Protein AF-A0A2V2E8X0-F1 (afdb_monomer_lite)

Radius of gyration: 38.83 Å; chains: 1; bounding box: 90×55×109 Å

Foldseek 3Di:
DWFWQWKWWALPPDTDTDGPRDDDDPDDDPQVVLQVVCLVSVTWMWTATQFWIWTYHNPDGIDIDGDGCPVVVVVVVVVVPVVVQLLLPDDPPVVVVVPPPPPVPSDDDDPVCPVVVVVCCSPPLPPDPVSVVVVVVVVPPPDDPDDSLVRDDDDDPVNVVVNQVVVLVVQVVVVVVQQEAEPDSVQEAAEPQEAEHHLEYHYGNEYEEANEYHEHVEYEAHQEYAYCEYAYENEYEACEYAYQEYHYYCEYADDDEYHEHLHYHYELEYHYYCEYAENEHHEANEYNHECEYHYQEYAYYNEYAAHQEYAQQDPPPHGAYDYEYACEYEAHNEYEHPPEYEYACEYEHHNADDPYYHYHVYYDYHDDDDDDDPCPVVVVVCVVVVD

Secondary structure (DSSP, 8-state):
--BEEEEEE-TTS--EEE--TT-B--SS-HHHHHHHHHHHHTS-EEEEESSEEEEE-TTS-EEEEES-THHHHHHHHHHHHHHHHHHHS---HHHHTTS-GGGGGG----GGGHHHHHHHIIIIISSSHHHHHHHHHHHTS------TTSS----SHHHHHHHHHHHHHHHHHHHHHTT-EESSGGG-EE-TT-EE-TT-EE-SS-EEESS-EE-TT-EE-TT-EEES-EE-TT-EESSEEEESEEE-SS-EE-SSEEE-TTEEE-TT-EEEET-EEES-EE-TT-EEEES-EEESEEE-TT-EEPTT-EEE-B-SS-B--EEE-TT-EEPTT-EEESSEEE-TT-EE-TT-EE-S-B-TTPEE---PPP---TTHHHHHHHHHHT-

Sequence (387 aa):
MANICAVILGAGKAARIENMANVTVAGRGIVKWALEAAHSAAEDIFIATDDEAVISQANGGARAIGGGIIELVQSIAEYDRAVLLCMNQIVSKKDAEKLGEATAPCAALTHEGREMLAWSIDTAVLKNAAGIDALIGCMNAEYIEADEYASAAIVDRKTLSLAEEAMQRRIKDMHFENGVSILQPVTVYIGADVKIGENAVIWPNNTLTGKTVIGRNTELKPGCNINDSAIGESCVLNYVFANEARVGDRVTIGPYVNLRPKTDIADGCKIGDFVEVKNSNIGEGTKLPHLSYIGDADVGARVNVGCGCVFVNYDGVHKHRTTVGNDVFLGCQTNLVAPVSVGDGAYTAAGSTINKDVPADAMAFARARQENKEGYASRYKALKKGE

Structure (mmCIF, N/CA/C/O backbone):
data_AF-A0A2V2E8X0-F1
#
_entry.id   AF-A0A2V2E8X0-F1
#
loop_
_atom_site.group_PDB
_atom_site.id
_atom_site.type_symbol
_atom_site.label_atom_id
_atom_site.label_alt_id
_atom_site.label_comp_id
_atom_site.label_asym_id
_atom_site.label_entity_id
_atom_site.label_seq_id
_atom_site.pdbx_PDB_ins_code
_atom_site.Cartn_x
_atom_site.Cartn_y
_atom_site.Cartn_z
_atom_site.occupancy
_atom_site.B_iso_or_equiv
_atom_site.auth_seq_id
_atom_site.auth_comp_id
_atom_site.auth_asym_id
_atom_site.auth_atom_id
_atom_site.pdbx_PDB_model_num
ATOM 1 N N . MET A 1 1 ? 46.088 18.125 -61.242 1.00 34.44 1 MET A N 1
ATOM 2 C CA . MET A 1 1 ? 47.306 18.174 -60.408 1.00 34.44 1 MET A CA 1
ATOM 3 C C . MET A 1 1 ? 46.880 17.640 -59.060 1.00 34.44 1 MET A C 1
ATOM 5 O O . MET A 1 1 ? 45.923 18.188 -58.539 1.00 34.44 1 MET A O 1
ATOM 9 N N . ALA A 1 2 ? 47.493 16.565 -58.574 1.00 34.50 2 ALA A N 1
ATOM 10 C CA . ALA A 1 2 ? 47.197 16.018 -57.251 1.00 34.50 2 ALA A CA 1
ATOM 11 C C . ALA A 1 2 ? 48.262 16.524 -56.270 1.00 34.50 2 ALA A C 1
ATOM 13 O O . ALA A 1 2 ? 49.450 16.506 -56.617 1.00 34.50 2 ALA A O 1
ATOM 14 N N . ASN A 1 3 ? 47.850 17.007 -55.097 1.00 33.22 3 ASN A N 1
ATOM 15 C CA . ASN A 1 3 ? 48.778 17.364 -54.028 1.00 33.22 3 ASN A CA 1
ATOM 16 C C . ASN A 1 3 ? 49.169 16.090 -53.271 1.00 33.22 3 ASN A C 1
ATOM 18 O O . ASN A 1 3 ? 48.325 15.247 -52.971 1.00 33.22 3 ASN A O 1
ATOM 22 N N . ILE A 1 4 ? 50.463 15.920 -53.000 1.00 38.78 4 ILE A N 1
ATOM 23 C CA . ILE A 1 4 ? 50.955 14.818 -52.168 1.00 38.78 4 ILE A CA 1
ATOM 24 C C . ILE A 1 4 ? 50.783 15.232 -50.709 1.00 38.78 4 ILE A C 1
ATOM 26 O O . ILE A 1 4 ? 51.418 16.184 -50.259 1.00 38.78 4 ILE A O 1
ATOM 30 N N . CYS A 1 5 ? 49.938 14.516 -49.969 1.00 33.75 5 CYS A N 1
ATOM 31 C CA . CYS A 1 5 ? 49.683 14.817 -48.560 1.00 33.75 5 CYS A CA 1
ATOM 32 C C . CYS A 1 5 ? 50.670 14.123 -47.617 1.00 33.75 5 CYS A C 1
ATOM 34 O O . CYS A 1 5 ? 50.956 14.658 -46.548 1.00 33.75 5 CYS A O 1
ATOM 36 N N . ALA A 1 6 ? 51.208 12.957 -47.993 1.00 36.97 6 ALA A N 1
ATOM 37 C CA . ALA A 1 6 ? 52.201 12.244 -47.191 1.00 36.97 6 ALA A CA 1
ATOM 38 C C . ALA A 1 6 ? 53.005 11.230 -48.020 1.00 36.97 6 ALA A C 1
ATOM 40 O O . ALA A 1 6 ? 52.464 10.556 -48.902 1.00 36.97 6 ALA A O 1
ATOM 41 N N . VAL A 1 7 ? 54.289 11.086 -47.681 1.00 40.31 7 VAL A N 1
ATOM 42 C CA . VAL A 1 7 ? 55.163 9.998 -48.142 1.00 40.31 7 VAL A CA 1
ATOM 43 C C . VAL A 1 7 ? 55.696 9.277 -46.908 1.00 40.31 7 VAL A C 1
ATOM 45 O O . VAL A 1 7 ? 56.275 9.916 -46.028 1.00 40.31 7 VAL A O 1
ATOM 48 N N . ILE A 1 8 ? 55.491 7.961 -46.836 1.00 43.84 8 ILE A N 1
ATOM 49 C CA . ILE A 1 8 ? 56.051 7.115 -45.775 1.00 43.84 8 ILE A CA 1
ATOM 50 C C . ILE A 1 8 ? 57.188 6.300 -46.384 1.00 43.84 8 ILE A C 1
ATOM 52 O O . ILE A 1 8 ? 56.968 5.515 -47.310 1.00 43.84 8 ILE A O 1
ATOM 56 N N . LEU A 1 9 ? 58.395 6.507 -45.855 1.00 39.34 9 LEU A N 1
ATOM 57 C CA . LEU A 1 9 ? 59.606 5.779 -46.232 1.00 39.34 9 LEU A CA 1
ATOM 58 C C . LEU A 1 9 ? 59.991 4.798 -45.120 1.00 39.34 9 LEU A C 1
ATOM 60 O O . LEU A 1 9 ? 60.005 5.168 -43.941 1.00 39.34 9 LEU A O 1
ATOM 64 N N . GLY A 1 10 ? 60.316 3.566 -45.513 1.00 36.94 10 GLY A N 1
ATOM 65 C CA . GLY A 1 10 ? 60.969 2.582 -44.656 1.00 36.94 10 GLY A CA 1
ATOM 66 C C . GLY A 1 10 ? 60.015 1.714 -43.834 1.00 36.94 10 GLY A C 1
ATOM 67 O O . GLY A 1 10 ? 59.894 1.883 -42.622 1.00 36.94 10 GLY A O 1
ATOM 68 N N . ALA A 1 11 ? 59.442 0.669 -44.442 1.00 35.06 11 ALA A N 1
ATOM 69 C CA . ALA A 1 11 ? 58.688 -0.384 -43.738 1.00 35.06 11 ALA A CA 1
ATOM 70 C C . ALA A 1 11 ? 59.556 -1.303 -42.830 1.00 35.06 11 ALA A C 1
ATOM 72 O O . ALA A 1 11 ? 59.178 -2.435 -42.527 1.00 35.06 11 ALA A O 1
ATOM 73 N N . GLY A 1 12 ? 60.735 -0.849 -42.381 1.00 34.22 12 GLY A N 1
ATOM 74 C CA . GLY A 1 12 ? 61.704 -1.689 -41.662 1.00 34.22 12 GLY A CA 1
ATOM 75 C C . GLY A 1 12 ? 62.557 -1.014 -40.583 1.00 34.22 12 GLY A C 1
ATOM 76 O O . GLY A 1 12 ? 63.049 -1.715 -39.698 1.00 34.22 12 GLY A O 1
ATOM 77 N N . LYS A 1 13 ? 62.728 0.315 -40.584 1.00 31.28 13 LYS A N 1
ATOM 78 C CA . LYS A 1 13 ? 63.389 1.060 -39.496 1.00 31.28 13 LYS A CA 1
ATOM 79 C C . LYS A 1 13 ? 62.775 2.452 -39.388 1.00 31.28 13 LYS A C 1
ATOM 81 O O . LYS A 1 13 ? 62.876 3.207 -40.339 1.00 31.28 13 LYS A O 1
ATOM 86 N N . ALA A 1 14 ? 62.185 2.753 -38.226 1.00 31.69 14 ALA A N 1
ATOM 87 C CA . ALA A 1 14 ? 61.653 4.058 -37.812 1.00 31.69 14 ALA A CA 1
ATOM 88 C C . ALA A 1 14 ? 61.060 4.893 -38.964 1.00 31.69 14 ALA A C 1
ATOM 90 O O . ALA A 1 14 ? 61.740 5.757 -39.518 1.00 31.69 14 ALA A O 1
ATOM 91 N N . ALA A 1 15 ? 59.793 4.633 -39.297 1.00 33.62 15 ALA A N 1
ATOM 92 C CA . ALA A 1 15 ? 59.059 5.377 -40.314 1.00 33.62 15 ALA A CA 1
ATOM 93 C C . ALA A 1 15 ? 59.193 6.895 -40.088 1.00 33.62 15 ALA A C 1
ATOM 95 O O . ALA A 1 15 ? 58.905 7.406 -39.003 1.00 33.62 15 ALA A O 1
ATOM 96 N N . ARG A 1 16 ? 59.647 7.625 -41.113 1.00 35.28 16 ARG A N 1
ATOM 97 C CA . ARG A 1 16 ? 59.652 9.094 -41.126 1.00 35.28 16 ARG A CA 1
ATOM 98 C C . ARG A 1 16 ? 58.486 9.588 -41.968 1.00 35.28 16 ARG A C 1
ATOM 100 O O . ARG A 1 16 ? 58.369 9.222 -43.133 1.00 35.28 16 ARG A O 1
ATOM 107 N N . ILE A 1 17 ? 57.654 10.439 -41.373 1.00 36.50 17 ILE A N 1
ATOM 108 C CA . ILE A 1 17 ? 56.604 11.177 -42.077 1.00 36.50 17 ILE A CA 1
ATOM 109 C C . ILE A 1 17 ? 57.209 12.513 -42.502 1.00 36.50 17 ILE A C 1
ATOM 111 O O . ILE A 1 17 ? 57.439 13.387 -41.665 1.00 36.50 17 ILE A O 1
ATOM 115 N N . GLU A 1 18 ? 57.484 12.677 -43.794 1.00 39.56 18 GLU A N 1
ATOM 116 C CA . GLU A 1 18 ? 57.868 13.977 -44.345 1.00 39.56 18 GLU A CA 1
ATOM 117 C C . GLU A 1 18 ? 56.638 14.658 -44.947 1.00 39.56 18 GLU A C 1
ATOM 119 O O . GLU A 1 18 ? 56.028 14.179 -45.903 1.00 39.56 18 GLU A O 1
ATOM 124 N N . ASN A 1 19 ? 56.250 15.786 -44.351 1.00 37.19 19 ASN A N 1
ATOM 125 C CA . ASN A 1 19 ? 55.109 16.571 -44.799 1.00 37.19 19 ASN A CA 1
ATOM 126 C C . ASN A 1 19 ? 55.531 17.424 -46.006 1.00 37.19 19 ASN A C 1
ATOM 128 O O . ASN A 1 19 ? 56.137 18.487 -45.853 1.00 37.19 19 ASN A O 1
ATOM 132 N N . MET A 1 20 ? 55.270 16.935 -47.218 1.00 40.38 20 MET A N 1
ATOM 133 C CA . MET A 1 20 ? 55.661 17.601 -48.463 1.00 40.38 20 MET A CA 1
ATOM 134 C C . MET A 1 20 ? 54.508 18.418 -49.044 1.00 40.38 20 MET A C 1
ATOM 136 O O . MET A 1 20 ? 54.015 18.142 -50.132 1.00 40.38 20 MET A O 1
ATOM 140 N N . ALA A 1 21 ? 54.118 19.482 -48.342 1.00 32.25 21 ALA A N 1
ATOM 141 C CA . ALA A 1 21 ? 52.976 20.327 -48.700 1.00 32.25 21 ALA A CA 1
ATOM 142 C C . ALA A 1 21 ? 53.064 21.045 -50.074 1.00 32.25 21 ALA A C 1
ATOM 144 O O . ALA A 1 21 ? 52.157 21.796 -50.403 1.00 32.25 21 ALA A O 1
ATOM 145 N N . ASN A 1 22 ? 54.122 20.859 -50.879 1.00 34.22 22 ASN A N 1
ATOM 146 C CA . ASN A 1 22 ? 54.345 21.604 -52.130 1.00 34.22 22 ASN A CA 1
ATOM 147 C C . ASN A 1 22 ? 54.983 20.786 -53.277 1.00 34.22 22 ASN A C 1
ATOM 149 O O . ASN A 1 22 ? 55.672 21.355 -54.126 1.00 34.22 22 ASN A O 1
ATOM 153 N N . VAL A 1 23 ? 54.786 19.463 -53.345 1.00 37.72 23 VAL A N 1
ATOM 154 C CA . VAL A 1 23 ? 55.272 18.667 -54.492 1.00 37.72 23 VAL A CA 1
ATOM 155 C C . VAL A 1 23 ? 54.146 18.447 -55.499 1.00 37.72 23 VAL A C 1
ATOM 157 O O . VAL A 1 23 ? 53.234 17.657 -55.278 1.00 37.72 23 VAL A O 1
ATOM 160 N N . THR A 1 24 ? 54.220 19.142 -56.635 1.00 37.28 24 THR A N 1
ATOM 161 C CA . THR A 1 24 ? 53.296 18.960 -57.762 1.00 37.28 24 THR A CA 1
ATOM 162 C C . THR A 1 24 ? 53.874 17.951 -58.756 1.00 37.28 24 THR A C 1
ATOM 164 O O . THR A 1 24 ? 54.878 18.228 -59.414 1.00 37.28 24 THR A O 1
ATOM 167 N N . VAL A 1 25 ? 53.245 16.782 -58.913 1.00 41.19 25 VAL A N 1
ATOM 168 C CA . VAL A 1 25 ? 53.677 15.792 -59.917 1.00 41.19 25 VAL A CA 1
ATOM 169 C C . VAL A 1 25 ? 53.118 16.184 -61.287 1.00 41.19 25 VAL A C 1
ATOM 171 O O . VAL A 1 25 ? 51.926 16.043 -61.568 1.00 41.19 25 VAL A O 1
ATOM 174 N N . ALA A 1 26 ? 53.978 16.709 -62.160 1.00 32.75 26 ALA A N 1
ATOM 175 C CA . ALA A 1 26 ? 53.603 17.078 -63.520 1.00 32.75 26 ALA A CA 1
ATOM 176 C C . ALA A 1 26 ? 53.563 15.842 -64.441 1.00 32.75 26 ALA A C 1
ATOM 178 O O . ALA A 1 26 ? 54.594 15.309 -64.849 1.00 32.75 26 ALA A O 1
ATOM 179 N N . GLY A 1 27 ? 52.356 15.400 -64.802 1.00 36.06 27 GLY A N 1
ATOM 180 C CA . GLY A 1 27 ? 52.084 14.642 -66.034 1.00 36.06 27 GLY A CA 1
ATOM 181 C C . GLY A 1 27 ? 52.597 13.198 -66.137 1.00 36.06 27 GLY A C 1
ATOM 182 O O . GLY A 1 27 ? 52.405 12.578 -67.181 1.00 36.06 27 GLY A O 1
ATOM 183 N N . ARG A 1 28 ? 53.210 12.621 -65.099 1.00 44.12 28 ARG A N 1
ATOM 184 C CA . ARG A 1 28 ? 53.486 11.175 -65.017 1.00 44.12 28 ARG A CA 1
ATOM 185 C C . ARG A 1 28 ? 52.642 10.596 -63.886 1.00 44.12 28 ARG A C 1
ATOM 187 O O . ARG A 1 28 ? 52.729 11.087 -62.770 1.00 44.12 28 ARG A O 1
ATOM 194 N N . GLY A 1 29 ? 51.798 9.608 -64.191 1.00 53.00 29 GLY A N 1
ATOM 195 C CA . GLY A 1 29 ? 50.867 9.016 -63.222 1.00 53.00 29 GLY A CA 1
ATOM 196 C C . GLY A 1 29 ? 51.560 8.596 -61.921 1.00 53.00 29 GLY A C 1
ATOM 197 O O . GLY A 1 29 ? 52.673 8.067 -61.957 1.00 53.00 29 GLY A O 1
ATOM 198 N N . ILE A 1 30 ? 50.889 8.834 -60.792 1.00 51.84 30 ILE A N 1
ATOM 199 C CA . ILE A 1 30 ? 51.389 8.657 -59.417 1.00 51.84 30 ILE A CA 1
ATOM 200 C C . ILE A 1 30 ? 52.044 7.287 -59.172 1.00 51.84 30 ILE A C 1
ATOM 202 O O . ILE A 1 30 ? 53.079 7.199 -58.516 1.00 51.84 30 ILE A O 1
ATOM 206 N N . VAL A 1 31 ? 51.520 6.233 -59.804 1.00 48.16 31 VAL A N 1
ATOM 207 C CA . VAL A 1 31 ? 52.049 4.860 -59.741 1.00 48.16 31 VAL A CA 1
ATOM 208 C C . VAL A 1 31 ? 53.474 4.753 -60.284 1.00 48.16 31 VAL A C 1
ATOM 210 O O . VAL A 1 31 ? 54.318 4.081 -59.698 1.00 48.16 31 VAL A O 1
ATOM 213 N N . LYS A 1 32 ? 53.769 5.436 -61.395 1.00 52.56 32 LYS A N 1
ATOM 214 C CA . LYS A 1 32 ? 55.094 5.397 -62.025 1.00 52.56 32 LYS A CA 1
ATOM 215 C C . LYS A 1 32 ? 56.127 6.161 -61.197 1.00 52.56 32 LYS A C 1
ATOM 217 O O . LYS A 1 32 ? 57.262 5.714 -61.082 1.00 52.56 32 LYS A O 1
ATOM 222 N N . TRP A 1 33 ? 55.719 7.279 -60.600 1.00 58.94 33 TRP A N 1
ATOM 223 C CA . TRP A 1 33 ? 56.581 8.056 -59.714 1.00 58.94 33 TRP A CA 1
ATOM 224 C C . TRP A 1 33 ? 56.900 7.293 -58.420 1.00 58.94 33 TRP A C 1
ATOM 226 O O . TRP A 1 33 ? 58.062 7.215 -58.032 1.00 58.94 33 TRP A O 1
ATOM 236 N N . ALA A 1 34 ? 55.897 6.648 -57.813 1.00 52.53 34 ALA A N 1
ATOM 237 C CA . ALA A 1 34 ? 56.082 5.818 -56.623 1.00 52.53 34 ALA A CA 1
ATOM 238 C C . ALA A 1 34 ? 57.043 4.642 -56.863 1.00 52.53 34 ALA A C 1
ATOM 240 O O . ALA A 1 34 ? 57.872 4.333 -56.006 1.00 52.53 34 ALA A O 1
ATOM 241 N N . LEU A 1 35 ? 56.978 4.033 -58.052 1.00 52.81 35 LEU A N 1
ATOM 242 C CA . LEU A 1 35 ? 57.873 2.949 -58.458 1.00 52.81 35 LEU A CA 1
ATOM 243 C C . LEU A 1 35 ? 59.328 3.409 -58.615 1.00 52.81 35 LEU A C 1
ATOM 245 O O . LEU A 1 35 ? 60.241 2.742 -58.133 1.00 52.81 35 LEU A O 1
ATOM 249 N N . GLU A 1 36 ? 59.543 4.556 -59.266 1.00 54.59 36 GLU A N 1
ATOM 250 C CA . GLU A 1 36 ? 60.873 5.149 -59.459 1.00 54.59 36 GLU A CA 1
ATOM 251 C C . GLU A 1 36 ? 61.490 5.590 -58.115 1.00 54.59 36 GLU A C 1
ATOM 253 O O . GLU A 1 36 ? 62.678 5.362 -57.877 1.00 54.59 36 GLU A O 1
ATOM 258 N N . ALA A 1 37 ? 60.681 6.145 -57.205 1.00 55.94 37 ALA A N 1
ATOM 259 C CA . ALA A 1 37 ? 61.112 6.530 -55.863 1.00 55.94 37 ALA A CA 1
ATOM 260 C C . ALA A 1 37 ? 61.487 5.313 -54.995 1.00 55.94 37 ALA A C 1
ATOM 262 O O . ALA A 1 37 ? 62.543 5.327 -54.364 1.00 55.94 37 ALA A O 1
ATOM 263 N N . ALA A 1 38 ? 60.677 4.245 -55.008 1.00 52.47 38 ALA A N 1
ATOM 264 C CA . ALA A 1 38 ? 60.926 3.030 -54.221 1.00 52.47 38 ALA A CA 1
ATOM 265 C C . ALA A 1 38 ? 62.200 2.306 -54.675 1.00 52.47 38 ALA A C 1
ATOM 267 O O . ALA A 1 38 ? 63.019 1.891 -53.856 1.00 52.47 38 ALA A O 1
ATOM 268 N N . HIS A 1 39 ? 62.424 2.243 -55.991 1.00 54.00 39 HIS A N 1
ATOM 269 C CA . HIS A 1 39 ? 63.665 1.708 -56.552 1.00 54.00 39 HIS A CA 1
ATOM 270 C C . HIS A 1 39 ? 64.889 2.553 -56.181 1.00 54.00 39 HIS A C 1
ATOM 272 O O . HIS A 1 39 ? 65.929 2.001 -55.830 1.00 54.00 39 HIS A O 1
ATOM 278 N N . SER A 1 40 ? 64.788 3.885 -56.258 1.00 55.78 40 SER A N 1
ATOM 279 C CA . SER A 1 40 ? 65.918 4.774 -55.960 1.00 55.78 40 SER A CA 1
ATOM 280 C C . SER A 1 40 ? 66.276 4.803 -54.473 1.00 55.78 40 SER A C 1
ATOM 282 O O . SER A 1 40 ? 67.443 5.013 -54.144 1.00 55.78 40 SER A O 1
ATOM 284 N N . ALA A 1 41 ? 65.293 4.628 -53.588 1.00 54.69 41 ALA A N 1
ATOM 285 C CA . ALA A 1 41 ? 65.498 4.559 -52.144 1.00 54.69 41 ALA A CA 1
ATOM 286 C C . ALA A 1 41 ? 65.892 3.150 -51.663 1.00 54.69 41 ALA A C 1
ATOM 288 O O . ALA A 1 41 ? 66.369 3.014 -50.541 1.00 54.69 41 ALA A O 1
ATOM 289 N N . ALA A 1 42 ? 65.716 2.120 -52.504 1.00 53.53 42 ALA A N 1
ATOM 290 C CA . ALA A 1 42 ? 65.822 0.706 -52.135 1.00 53.53 42 ALA A CA 1
ATOM 291 C C . ALA A 1 42 ? 64.937 0.326 -50.926 1.00 53.53 42 ALA A C 1
ATOM 293 O O . ALA A 1 42 ? 65.277 -0.566 -50.147 1.00 53.53 42 ALA A O 1
ATOM 294 N N . GLU A 1 43 ? 63.794 0.999 -50.784 1.00 49.06 43 GLU A N 1
ATOM 295 C CA . GLU A 1 43 ? 62.836 0.823 -49.691 1.00 49.06 43 GLU A CA 1
ATOM 296 C C . GLU A 1 43 ? 61.401 0.800 -50.227 1.00 49.06 43 GLU A C 1
ATOM 298 O O . GLU A 1 43 ? 61.101 1.391 -51.265 1.00 49.06 43 GLU A O 1
ATOM 303 N N . ASP A 1 44 ? 60.510 0.105 -49.519 1.00 46.50 44 ASP A N 1
ATOM 304 C CA . ASP A 1 44 ? 59.082 0.123 -49.829 1.00 46.50 44 ASP A CA 1
ATOM 305 C C . ASP A 1 44 ? 58.494 1.490 -49.459 1.00 46.50 44 ASP A C 1
ATOM 307 O O . ASP A 1 44 ? 58.783 2.033 -48.387 1.00 46.50 44 ASP A O 1
ATOM 311 N N . ILE A 1 45 ? 57.669 2.042 -50.351 1.00 48.00 45 ILE A N 1
ATOM 312 C CA . ILE A 1 45 ? 57.108 3.388 -50.222 1.00 48.00 45 ILE A CA 1
ATOM 313 C C . ILE A 1 45 ? 55.585 3.338 -50.316 1.00 48.00 45 ILE A C 1
ATOM 315 O O . ILE A 1 45 ? 55.014 2.731 -51.229 1.00 48.00 45 ILE A O 1
ATOM 319 N N . PHE A 1 46 ? 54.938 4.045 -49.389 1.00 46.34 46 PHE A N 1
ATOM 320 C CA . PHE A 1 46 ? 53.514 4.361 -49.437 1.00 46.34 46 PHE A CA 1
ATOM 321 C C . PHE A 1 46 ? 53.319 5.842 -49.774 1.00 46.34 46 PHE A C 1
ATOM 323 O O . PHE A 1 46 ? 53.917 6.712 -49.131 1.00 46.34 46 PHE A O 1
ATOM 330 N N . ILE A 1 47 ? 52.485 6.128 -50.777 1.00 49.78 47 ILE A N 1
ATOM 331 C CA . ILE A 1 47 ? 52.223 7.490 -51.261 1.00 49.78 47 ILE A CA 1
ATOM 332 C C . ILE A 1 47 ? 50.721 7.712 -51.327 1.00 49.78 47 ILE A C 1
ATOM 334 O O . ILE A 1 47 ? 50.018 6.964 -52.006 1.00 49.78 47 ILE A O 1
ATOM 338 N N . ALA A 1 48 ? 50.246 8.757 -50.654 1.00 45.19 48 ALA A N 1
ATOM 339 C CA . ALA A 1 48 ? 48.846 9.159 -50.678 1.00 45.19 48 ALA A CA 1
ATOM 340 C C . ALA A 1 48 ? 48.681 10.580 -51.225 1.00 45.19 48 ALA A C 1
ATOM 342 O O . ALA A 1 48 ? 49.414 11.507 -50.860 1.00 45.19 48 ALA A O 1
ATOM 343 N N . THR A 1 49 ? 47.683 10.731 -52.087 1.00 45.59 49 THR A N 1
ATOM 344 C CA . THR A 1 49 ? 47.170 12.012 -52.579 1.00 45.59 49 THR A CA 1
ATOM 345 C C . THR A 1 49 ? 45.701 12.162 -52.210 1.00 45.59 49 THR A C 1
ATOM 347 O O . THR A 1 49 ? 45.087 11.228 -51.692 1.00 45.59 49 THR A O 1
ATOM 350 N N . ASP A 1 50 ? 45.149 13.333 -52.512 1.00 38.59 50 ASP A N 1
ATOM 351 C CA . ASP A 1 50 ? 43.742 13.668 -52.290 1.00 38.59 50 ASP A CA 1
ATOM 352 C C . ASP A 1 50 ? 42.776 12.623 -52.895 1.00 38.59 50 ASP A C 1
ATOM 354 O O . ASP A 1 50 ? 41.779 12.268 -52.266 1.00 38.59 50 ASP A O 1
ATOM 358 N N . ASP A 1 51 ? 43.122 12.061 -54.062 1.00 38.59 51 ASP A N 1
ATOM 359 C CA . ASP A 1 51 ? 42.232 11.198 -54.853 1.00 38.59 51 ASP A CA 1
ATOM 360 C C . ASP A 1 51 ? 42.677 9.719 -54.932 1.00 38.59 51 ASP A C 1
ATOM 362 O O . ASP A 1 51 ? 41.853 8.834 -55.173 1.00 38.59 51 ASP A O 1
ATOM 366 N N . GLU A 1 52 ? 43.968 9.418 -54.738 1.00 45.09 52 GLU A N 1
ATOM 367 C CA . GLU A 1 52 ? 44.536 8.070 -54.922 1.00 45.09 52 GLU A CA 1
ATOM 368 C C . GLU A 1 52 ? 45.646 7.739 -53.912 1.00 45.09 52 GLU A C 1
ATOM 370 O O . GLU A 1 52 ? 46.440 8.606 -53.528 1.00 45.09 52 GLU A O 1
ATOM 375 N N . ALA A 1 53 ? 45.764 6.453 -53.562 1.00 46.19 53 ALA A N 1
ATOM 376 C CA . ALA A 1 53 ? 46.867 5.904 -52.779 1.00 46.19 53 ALA A CA 1
ATOM 377 C C . ALA A 1 53 ? 47.616 4.808 -53.551 1.00 46.19 53 ALA A C 1
ATOM 379 O O . ALA A 1 53 ? 47.015 3.999 -54.261 1.00 46.19 53 ALA A O 1
ATOM 380 N N . VAL A 1 54 ? 48.942 4.759 -53.415 1.00 49.88 54 VAL A N 1
ATOM 381 C CA . VAL A 1 54 ? 49.803 3.785 -54.097 1.00 49.88 54 VAL A CA 1
ATOM 382 C C . VAL A 1 54 ? 50.772 3.143 -53.114 1.00 49.88 54 VAL A C 1
ATOM 384 O O . VAL A 1 54 ? 51.499 3.833 -52.399 1.00 49.88 54 VAL A O 1
ATOM 387 N N . ILE A 1 55 ? 50.834 1.810 -53.161 1.00 49.41 55 ILE A N 1
ATOM 388 C CA . ILE A 1 55 ? 51.900 1.019 -52.538 1.00 49.41 55 ILE A CA 1
ATOM 389 C C . ILE A 1 55 ? 52.888 0.611 -53.621 1.00 49.41 55 ILE A C 1
ATOM 391 O O . ILE A 1 55 ? 52.495 0.033 -54.640 1.00 49.41 55 ILE A O 1
ATOM 395 N N . SER A 1 56 ? 54.168 0.892 -53.388 1.00 48.06 56 SER A N 1
ATOM 396 C CA . SER A 1 56 ? 55.257 0.492 -54.270 1.00 48.06 56 SER A CA 1
ATOM 397 C C . SER A 1 56 ? 56.359 -0.217 -53.494 1.00 48.06 56 SER A C 1
ATOM 399 O O . SER A 1 56 ? 56.892 0.329 -52.532 1.00 48.06 56 SER A O 1
ATOM 401 N N . GLN A 1 57 ? 56.718 -1.420 -53.941 1.00 46.88 57 GLN A N 1
ATOM 402 C CA . GLN A 1 57 ? 57.776 -2.221 -53.328 1.00 46.88 57 GLN A CA 1
ATOM 403 C C . GLN A 1 57 ? 59.108 -2.027 -54.052 1.00 46.88 57 GLN A C 1
ATOM 405 O O . GLN A 1 57 ? 59.141 -2.020 -55.283 1.00 46.88 57 GLN A O 1
ATOM 410 N N . ALA A 1 58 ? 60.213 -1.938 -53.309 1.00 43.16 58 ALA A N 1
ATOM 411 C CA . ALA A 1 58 ? 61.547 -1.689 -53.871 1.00 43.16 58 ALA A CA 1
ATOM 412 C C . ALA A 1 58 ? 61.983 -2.748 -54.898 1.00 43.16 58 ALA A C 1
ATOM 414 O O . ALA A 1 58 ? 62.664 -2.429 -55.867 1.00 43.16 58 ALA A O 1
ATOM 415 N N . ASN A 1 59 ? 61.549 -3.998 -54.703 1.00 42.22 59 ASN A N 1
ATOM 416 C CA . ASN A 1 59 ? 61.868 -5.146 -55.561 1.00 42.22 59 ASN A CA 1
ATOM 417 C C . ASN A 1 59 ? 60.628 -5.721 -56.282 1.00 42.22 59 ASN A C 1
ATOM 419 O O . ASN A 1 59 ? 60.662 -6.859 -56.751 1.00 42.22 59 ASN A O 1
ATOM 423 N N . GLY A 1 60 ? 59.521 -4.970 -56.337 1.00 49.75 60 GLY A N 1
ATOM 424 C CA . GLY A 1 60 ? 58.222 -5.437 -56.834 1.00 49.75 60 GLY A CA 1
ATOM 425 C C . GLY A 1 60 ? 57.501 -4.424 -57.728 1.00 49.75 60 GLY A C 1
ATOM 426 O O . GLY A 1 60 ? 58.046 -3.392 -58.111 1.00 49.75 60 GLY A O 1
ATOM 427 N N . GLY A 1 61 ? 56.261 -4.744 -58.108 1.00 37.00 61 GLY A N 1
ATOM 428 C CA . GLY A 1 61 ? 55.385 -3.828 -58.848 1.00 37.00 61 GLY A CA 1
ATOM 429 C C . GLY A 1 61 ? 54.670 -2.835 -57.924 1.00 37.00 61 GLY A C 1
ATOM 430 O O . GLY A 1 61 ? 54.528 -3.088 -56.730 1.00 37.00 61 GLY A O 1
ATOM 431 N N . ALA A 1 62 ? 54.173 -1.727 -58.478 1.00 41.62 62 ALA A N 1
ATOM 432 C CA . ALA A 1 62 ? 53.305 -0.789 -57.764 1.00 41.62 62 ALA A CA 1
ATOM 433 C C . ALA A 1 62 ? 51.834 -1.075 -58.073 1.00 41.62 62 ALA A C 1
ATOM 435 O O . ALA A 1 62 ? 51.483 -1.403 -59.211 1.00 41.62 62 ALA A O 1
ATOM 436 N N . ARG A 1 63 ? 50.967 -0.907 -57.071 1.00 41.53 63 ARG A N 1
ATOM 437 C CA . ARG A 1 63 ? 49.515 -1.064 -57.212 1.00 41.53 63 ARG A CA 1
ATOM 438 C C . ARG A 1 63 ? 48.796 0.176 -56.690 1.00 41.53 63 ARG A C 1
ATOM 440 O O . ARG A 1 63 ? 49.041 0.607 -55.566 1.00 41.53 63 ARG A O 1
ATOM 447 N N . ALA A 1 64 ? 47.902 0.723 -57.514 1.00 40.34 64 ALA A N 1
ATOM 448 C CA . ALA A 1 64 ? 46.967 1.761 -57.098 1.00 40.34 64 ALA A CA 1
ATOM 449 C C . ALA A 1 64 ? 45.833 1.146 -56.271 1.00 40.34 64 ALA A C 1
ATOM 451 O O . ALA A 1 64 ? 45.271 0.109 -56.638 1.00 40.34 64 ALA A O 1
ATOM 452 N N . ILE A 1 65 ? 45.509 1.804 -55.168 1.00 44.31 65 ILE A N 1
ATOM 453 C CA . ILE A 1 65 ? 44.400 1.496 -54.278 1.00 44.31 65 ILE A CA 1
ATOM 454 C C . ILE A 1 65 ? 43.451 2.683 -54.445 1.00 44.31 65 ILE A C 1
ATOM 456 O O . ILE A 1 65 ? 43.720 3.776 -53.955 1.00 44.31 65 ILE A O 1
ATOM 460 N N . GLY A 1 66 ? 42.425 2.522 -55.280 1.00 36.12 66 GLY A N 1
ATOM 461 C CA . GLY A 1 66 ? 41.471 3.599 -55.547 1.00 36.12 66 GLY A CA 1
ATOM 462 C C . GLY A 1 66 ? 40.602 3.880 -54.320 1.00 36.12 66 GLY A C 1
ATOM 463 O O . GLY A 1 66 ? 40.126 2.936 -53.693 1.00 36.12 66 GLY A O 1
ATOM 464 N N . GLY A 1 67 ? 40.388 5.164 -54.015 1.00 39.94 67 GLY A N 1
ATOM 465 C CA . GLY A 1 67 ? 39.573 5.646 -52.895 1.00 39.94 67 GLY A CA 1
ATOM 466 C C . GLY A 1 67 ? 40.302 6.742 -52.113 1.00 39.94 67 GLY A C 1
ATOM 467 O O . GLY A 1 67 ? 41.347 6.481 -51.523 1.00 39.94 67 GLY A O 1
ATOM 468 N N . GLY A 1 68 ? 39.775 7.970 -52.151 1.00 36.16 68 GLY A N 1
ATOM 469 C CA . GLY A 1 68 ? 40.388 9.162 -51.559 1.00 36.16 68 GLY A CA 1
ATOM 470 C C . GLY A 1 68 ? 40.643 9.024 -50.055 1.00 36.16 68 GLY A C 1
ATOM 471 O O . GLY A 1 68 ? 39.757 8.677 -49.280 1.00 36.16 68 GLY A O 1
ATOM 472 N N . ILE A 1 69 ? 41.878 9.316 -49.644 1.00 36.25 69 ILE A N 1
ATOM 473 C CA . ILE A 1 69 ? 42.384 9.154 -48.272 1.00 36.25 69 ILE A CA 1
ATOM 474 C C . ILE A 1 69 ? 42.129 10.390 -47.388 1.00 36.25 69 ILE A C 1
ATOM 476 O O . ILE A 1 69 ? 42.428 10.364 -46.197 1.00 36.25 69 ILE A O 1
ATOM 480 N N . ILE A 1 70 ? 41.527 11.471 -47.895 1.00 31.80 70 ILE A N 1
ATOM 481 C CA . ILE A 1 70 ? 41.217 12.642 -47.050 1.00 31.80 70 ILE A CA 1
ATOM 482 C C . ILE A 1 70 ? 40.206 12.295 -45.941 1.00 31.80 70 ILE A C 1
ATOM 484 O O . ILE A 1 70 ? 40.383 12.753 -44.812 1.00 31.80 70 ILE A O 1
ATOM 488 N N . GLU A 1 71 ? 39.245 11.398 -46.195 1.00 33.88 71 GLU A N 1
ATOM 489 C CA . GLU A 1 71 ? 38.398 10.829 -45.130 1.00 33.88 71 GLU A CA 1
ATOM 490 C C . GLU A 1 71 ? 39.198 9.919 -44.175 1.00 33.88 71 GLU A C 1
ATOM 492 O O . GLU A 1 71 ? 38.898 9.846 -42.987 1.00 33.88 71 GLU A O 1
ATOM 497 N N . LEU A 1 72 ? 40.284 9.299 -44.652 1.00 32.28 72 LEU A N 1
ATOM 498 C CA . LEU A 1 72 ? 41.150 8.401 -43.882 1.00 32.28 72 LEU A CA 1
ATOM 499 C C . LEU A 1 72 ? 42.149 9.151 -42.973 1.00 32.28 72 LEU A C 1
ATOM 501 O O . LEU A 1 72 ? 42.414 8.702 -41.869 1.00 32.28 72 LEU A O 1
ATOM 505 N N . VAL A 1 73 ? 42.704 10.301 -43.375 1.00 30.59 73 VAL A N 1
ATOM 506 C CA . VAL A 1 73 ? 43.674 11.060 -42.546 1.00 30.59 73 VAL A CA 1
ATOM 507 C C . VAL A 1 73 ? 42.977 11.915 -41.486 1.00 30.59 73 VAL A C 1
ATOM 509 O O . VAL A 1 73 ? 43.492 12.032 -40.373 1.00 30.59 73 VAL A O 1
ATOM 512 N N . GLN A 1 74 ? 41.785 12.451 -41.777 1.00 28.78 74 GLN A N 1
ATOM 513 C CA . GLN A 1 74 ? 40.934 13.034 -40.730 1.00 28.78 74 GLN A CA 1
ATOM 514 C C . GLN A 1 74 ? 40.466 11.955 -39.743 1.00 28.78 74 GLN A C 1
ATOM 516 O O . GLN A 1 74 ? 40.524 12.177 -38.536 1.00 28.78 74 GLN A O 1
ATOM 521 N N . SER A 1 75 ? 40.167 10.753 -40.243 1.00 32.97 75 SER A N 1
ATOM 522 C CA . SER A 1 75 ? 39.936 9.563 -39.425 1.00 32.97 75 SER A CA 1
ATOM 523 C C . SER A 1 75 ? 41.169 9.155 -38.606 1.00 32.97 75 SER A C 1
ATOM 525 O O . SER A 1 75 ? 41.000 8.781 -37.455 1.00 32.97 75 SER A O 1
ATOM 527 N N . ILE A 1 76 ? 42.411 9.271 -39.101 1.00 30.75 76 ILE A N 1
ATOM 528 C CA . ILE A 1 76 ? 43.622 8.861 -38.356 1.00 30.75 76 ILE A CA 1
ATOM 529 C C . ILE A 1 76 ? 43.921 9.769 -37.145 1.00 30.75 76 ILE A C 1
ATOM 531 O O . ILE A 1 76 ? 44.411 9.292 -36.123 1.00 30.75 76 ILE A O 1
ATOM 535 N N . ALA A 1 77 ? 43.556 11.054 -37.191 1.00 29.67 77 ALA A N 1
ATOM 536 C CA . ALA A 1 77 ? 43.570 11.906 -35.994 1.00 29.67 77 ALA A CA 1
ATOM 537 C C . ALA A 1 77 ? 42.456 11.531 -34.986 1.00 29.67 77 ALA A C 1
ATOM 539 O O . ALA A 1 77 ? 42.560 11.834 -33.798 1.00 29.67 77 ALA A O 1
ATOM 540 N N . GLU A 1 78 ? 41.421 10.824 -35.448 1.00 32.00 78 GLU A N 1
ATOM 541 C CA . GLU A 1 78 ? 40.335 10.237 -34.653 1.00 32.00 78 GLU A CA 1
ATOM 542 C C . GLU A 1 78 ? 40.536 8.724 -34.366 1.00 32.00 78 GLU A C 1
ATOM 544 O O . GLU A 1 78 ? 39.753 8.127 -33.621 1.00 32.00 78 GLU A O 1
ATOM 549 N N . TYR A 1 79 ? 41.608 8.092 -34.873 1.00 31.58 79 TYR A N 1
ATOM 550 C CA . TYR A 1 79 ? 41.851 6.637 -34.789 1.00 31.58 79 TYR A CA 1
ATOM 551 C C . TYR A 1 79 ? 42.160 6.167 -33.366 1.00 31.58 79 TYR A C 1
ATOM 553 O O . TYR A 1 79 ? 41.821 5.037 -33.012 1.00 31.58 79 TYR A O 1
ATOM 561 N N . ASP A 1 80 ? 42.707 7.046 -32.520 1.00 30.48 80 ASP A N 1
ATOM 562 C CA . ASP A 1 80 ? 42.862 6.784 -31.082 1.00 30.48 80 ASP A CA 1
ATOM 563 C C . ASP A 1 80 ? 41.503 6.562 -30.385 1.00 30.48 80 ASP A C 1
ATOM 565 O O . ASP A 1 80 ? 41.433 5.934 -29.327 1.00 30.48 80 ASP A O 1
ATOM 569 N N . ARG A 1 81 ? 40.394 7.033 -30.978 1.00 28.73 81 ARG A N 1
ATOM 570 C CA . ARG A 1 81 ? 39.026 6.773 -30.499 1.00 28.73 81 ARG A CA 1
ATOM 571 C C . ARG A 1 81 ? 38.341 5.624 -31.232 1.00 28.73 81 ARG A C 1
ATOM 573 O O . ARG A 1 81 ? 37.673 4.825 -30.579 1.00 28.73 81 ARG A O 1
ATOM 580 N N . ALA A 1 82 ? 38.505 5.514 -32.549 1.00 27.61 82 ALA A N 1
ATOM 581 C CA . ALA A 1 82 ? 37.778 4.529 -33.354 1.00 27.61 82 ALA A CA 1
ATOM 582 C C . ALA A 1 82 ? 38.223 3.075 -33.091 1.00 27.61 82 ALA A C 1
ATOM 584 O O . ALA A 1 82 ? 37.379 2.187 -32.980 1.00 27.61 82 ALA A O 1
ATOM 585 N N . VAL A 1 83 ? 39.523 2.819 -32.884 1.00 28.88 83 VAL A N 1
ATOM 586 C CA . VAL A 1 83 ? 40.026 1.467 -32.551 1.00 28.88 83 VAL A CA 1
ATOM 587 C C . VAL A 1 83 ? 39.571 1.027 -31.153 1.00 28.88 83 VAL A C 1
ATOM 589 O O . VAL A 1 83 ? 39.274 -0.149 -30.933 1.00 28.88 83 VAL A O 1
ATOM 592 N N . LEU A 1 84 ? 39.410 1.978 -30.225 1.00 30.05 84 LEU A N 1
ATOM 593 C CA . LEU A 1 84 ? 38.822 1.722 -28.908 1.00 30.05 84 LEU A CA 1
ATOM 594 C C . LEU A 1 84 ? 37.326 1.367 -28.989 1.00 30.05 84 LEU A C 1
ATOM 596 O O . LEU A 1 84 ? 36.838 0.594 -28.165 1.00 30.05 84 LEU A O 1
ATOM 600 N N . LEU A 1 85 ? 36.601 1.910 -29.975 1.00 27.02 85 LEU A N 1
ATOM 601 C CA . LEU A 1 85 ? 35.192 1.588 -30.213 1.00 27.02 85 LEU A CA 1
ATOM 602 C C . LEU A 1 85 ? 35.014 0.226 -30.899 1.00 27.02 85 LEU A C 1
ATOM 604 O O . LEU A 1 85 ? 34.163 -0.548 -30.465 1.00 27.02 85 LEU A O 1
ATOM 608 N N . CYS A 1 86 ? 35.842 -0.114 -31.893 1.00 27.97 86 CYS A N 1
ATOM 609 C CA . CYS A 1 86 ? 35.747 -1.402 -32.593 1.00 27.97 86 CYS A CA 1
ATOM 610 C C . CYS A 1 86 ? 36.104 -2.606 -31.710 1.00 27.97 86 CYS A C 1
ATOM 612 O O . CYS A 1 86 ? 35.509 -3.667 -31.865 1.00 27.97 86 CYS A O 1
ATOM 614 N N . MET A 1 87 ? 37.039 -2.471 -30.761 1.00 29.05 87 MET A N 1
ATOM 615 C CA . MET A 1 87 ? 37.409 -3.583 -29.866 1.00 29.05 87 MET A CA 1
ATOM 616 C C . MET A 1 87 ? 36.485 -3.737 -28.644 1.00 29.05 87 MET A C 1
ATOM 618 O O . MET A 1 87 ? 36.491 -4.794 -28.016 1.00 29.05 87 MET A O 1
ATOM 622 N N . ASN A 1 88 ? 35.666 -2.729 -28.317 1.00 29.39 88 ASN A N 1
ATOM 623 C CA . ASN A 1 88 ? 34.620 -2.841 -27.287 1.00 29.39 88 ASN A CA 1
ATOM 624 C C . ASN A 1 88 ? 33.325 -3.485 -27.813 1.00 29.39 88 ASN A C 1
ATOM 626 O O . ASN A 1 88 ? 32.457 -3.865 -27.024 1.00 29.39 88 ASN A O 1
ATOM 630 N N . GLN A 1 89 ? 33.194 -3.649 -29.130 1.00 30.47 89 GLN A N 1
ATOM 631 C CA . GLN A 1 89 ? 32.148 -4.466 -29.728 1.00 30.47 89 GLN A CA 1
ATOM 632 C C . GLN A 1 89 ? 32.599 -5.929 -29.713 1.00 30.47 89 GLN A C 1
ATOM 634 O O . GLN A 1 89 ? 33.339 -6.396 -30.575 1.00 30.47 89 GLN A O 1
ATOM 639 N N . ILE A 1 90 ? 32.191 -6.659 -28.673 1.00 33.62 90 ILE A N 1
ATOM 640 C CA . ILE A 1 90 ? 32.468 -8.092 -28.550 1.00 33.62 90 ILE A CA 1
ATOM 641 C C . ILE A 1 90 ? 31.841 -8.822 -29.744 1.00 33.62 90 ILE A C 1
ATOM 643 O O . ILE A 1 90 ? 30.624 -8.975 -29.844 1.00 33.62 90 ILE A O 1
ATOM 647 N N . VAL A 1 91 ? 32.717 -9.301 -30.623 1.00 34.06 91 VAL A N 1
ATOM 648 C CA . VAL A 1 91 ? 32.445 -10.252 -31.698 1.00 34.06 91 VAL A CA 1
ATOM 649 C C . VAL A 1 91 ? 31.784 -11.497 -31.098 1.00 34.06 91 VAL A C 1
ATOM 651 O O . VAL A 1 91 ? 32.284 -12.086 -30.135 1.00 34.06 91 VAL A O 1
ATOM 654 N N . SER A 1 92 ? 30.634 -11.902 -31.640 1.00 31.53 92 SER A N 1
ATOM 655 C CA . SER A 1 92 ? 29.935 -13.102 -31.184 1.00 31.53 92 SER A CA 1
ATOM 656 C C . SER A 1 92 ? 30.842 -14.336 -31.329 1.00 31.53 92 SER A C 1
ATOM 658 O O . SER A 1 92 ? 31.628 -14.445 -32.271 1.00 31.53 92 SER A O 1
ATOM 660 N N . LYS A 1 93 ? 30.721 -15.319 -30.424 1.00 30.92 93 LYS A N 1
ATOM 661 C CA . LYS A 1 93 ? 31.540 -16.554 -30.424 1.00 30.92 93 LYS A CA 1
ATOM 662 C C . LYS A 1 93 ? 31.522 -17.307 -31.771 1.00 30.92 93 LYS A C 1
ATOM 664 O O . LYS A 1 93 ? 32.428 -18.081 -32.054 1.00 30.92 93 LYS A O 1
ATOM 669 N N . LYS A 1 94 ? 30.496 -17.071 -32.594 1.00 30.53 94 LYS A N 1
ATOM 670 C CA . LYS A 1 94 ? 30.278 -17.703 -33.900 1.00 30.53 94 LYS A CA 1
ATOM 671 C C . LYS A 1 94 ? 31.138 -17.100 -35.020 1.00 30.53 94 LYS A C 1
ATOM 673 O O . LYS A 1 94 ? 31.381 -17.771 -36.019 1.00 30.53 94 LYS A O 1
ATOM 678 N N . ASP A 1 95 ? 31.618 -15.871 -34.840 1.00 33.84 95 ASP A N 1
ATOM 679 C CA . ASP A 1 95 ? 32.469 -15.165 -35.805 1.00 33.84 95 ASP A CA 1
ATOM 680 C C . ASP A 1 95 ? 33.963 -15.359 -35.492 1.00 33.84 95 ASP A C 1
ATOM 682 O O . ASP A 1 95 ? 34.794 -15.367 -36.398 1.00 33.84 95 ASP A O 1
ATOM 686 N N . ALA A 1 96 ? 34.303 -15.645 -34.229 1.00 33.78 96 ALA A N 1
ATOM 687 C CA . ALA A 1 96 ? 35.664 -15.985 -33.807 1.00 33.78 96 ALA A CA 1
ATOM 688 C C . ALA A 1 96 ? 36.196 -17.285 -34.449 1.00 33.78 96 ALA A C 1
ATOM 690 O O . ALA A 1 96 ? 37.374 -17.365 -34.784 1.00 33.78 96 ALA A O 1
ATOM 691 N N . GLU A 1 97 ? 35.338 -18.287 -34.689 1.00 33.94 97 GLU A N 1
ATOM 692 C CA . GLU A 1 97 ? 35.734 -19.541 -35.359 1.00 33.94 97 GLU A CA 1
ATOM 693 C C . GLU A 1 97 ? 36.090 -19.344 -36.846 1.00 33.94 97 GLU A C 1
ATOM 695 O O . GLU A 1 97 ? 36.829 -20.149 -37.411 1.00 33.94 97 GLU A O 1
ATOM 700 N N . LYS A 1 98 ? 35.617 -18.261 -37.482 1.00 34.78 98 LYS A N 1
ATOM 701 C CA . LYS A 1 98 ? 35.951 -17.923 -38.877 1.00 34.78 98 LYS A CA 1
ATOM 702 C C . LYS A 1 98 ? 37.275 -17.169 -39.030 1.00 34.78 98 LYS A C 1
ATOM 704 O O . LYS A 1 98 ? 37.811 -17.147 -40.134 1.00 34.78 98 LYS A O 1
ATOM 709 N N . LEU A 1 99 ? 37.795 -16.556 -37.965 1.00 35.06 99 LEU A N 1
ATOM 710 C CA . LEU A 1 99 ? 38.957 -15.657 -38.026 1.00 35.06 99 LEU A CA 1
ATOM 711 C C . LEU A 1 99 ? 40.324 -16.363 -37.942 1.00 35.06 99 LEU A C 1
ATOM 713 O O . LEU A 1 99 ? 41.342 -15.733 -38.216 1.00 35.06 99 LEU A O 1
ATOM 717 N N . GLY A 1 100 ? 40.362 -17.674 -37.672 1.00 34.00 100 GLY A N 1
ATOM 718 C CA . GLY A 1 100 ? 41.601 -18.463 -37.651 1.00 34.00 100 GLY A CA 1
ATOM 719 C C . GLY A 1 100 ? 42.591 -18.053 -36.546 1.00 34.00 100 GLY A C 1
ATOM 720 O O . GLY A 1 100 ? 42.467 -17.012 -35.911 1.00 34.00 100 GLY A O 1
ATOM 721 N N . GLU A 1 101 ? 43.607 -18.882 -36.297 1.00 31.81 101 GLU A N 1
ATOM 722 C CA . GLU A 1 101 ? 44.564 -18.752 -35.174 1.00 31.81 101 GLU A CA 1
ATOM 723 C C . GLU A 1 101 ? 45.415 -17.456 -35.158 1.00 31.81 101 GLU A C 1
ATOM 725 O O . GLU A 1 101 ? 46.206 -17.247 -34.239 1.00 31.81 101 GLU A O 1
ATOM 730 N N . ALA A 1 102 ? 45.252 -16.549 -36.126 1.00 33.75 102 ALA A N 1
ATOM 731 C CA . ALA A 1 102 ? 46.038 -15.320 -36.244 1.00 33.75 102 ALA A CA 1
ATOM 732 C C . ALA A 1 102 ? 45.566 -14.159 -35.340 1.00 33.75 102 ALA A C 1
ATOM 734 O O . ALA A 1 102 ? 46.278 -13.164 -35.218 1.00 33.75 102 ALA A O 1
ATOM 735 N N . THR A 1 103 ? 44.408 -14.264 -34.679 1.00 36.69 103 THR A N 1
ATOM 736 C CA . THR A 1 103 ? 43.829 -13.178 -33.855 1.00 36.69 103 THR A CA 1
ATOM 737 C C . THR A 1 103 ? 43.892 -13.424 -32.343 1.00 36.69 103 THR A C 1
ATOM 739 O O . THR A 1 103 ? 43.283 -12.695 -31.558 1.00 36.69 103 THR A O 1
ATOM 742 N N . ALA A 1 104 ? 44.674 -14.413 -31.903 1.00 29.94 104 ALA A N 1
ATOM 743 C CA . ALA A 1 104 ? 44.861 -14.752 -30.490 1.00 29.94 104 ALA A CA 1
ATOM 744 C C . ALA A 1 104 ? 45.355 -13.624 -29.535 1.00 29.94 104 ALA A C 1
ATOM 746 O O . ALA A 1 104 ? 45.155 -13.788 -28.331 1.00 29.94 104 ALA A O 1
ATOM 747 N N . PRO A 1 105 ? 45.945 -12.481 -29.959 1.00 30.48 105 PRO A N 1
ATOM 748 C CA . PRO A 1 105 ? 46.371 -11.447 -29.007 1.00 30.48 105 PRO A CA 1
ATOM 749 C C . PRO A 1 105 ? 45.254 -10.535 -28.473 1.00 30.48 105 PRO A C 1
ATOM 751 O O . PRO A 1 105 ? 45.497 -9.777 -27.540 1.00 30.48 105 PRO A O 1
ATOM 754 N N . CYS A 1 106 ? 44.039 -10.564 -29.030 1.00 32.41 106 CYS A N 1
ATOM 755 C CA . CYS A 1 106 ? 43.010 -9.564 -28.706 1.00 32.41 106 CYS A CA 1
ATOM 756 C C . CYS A 1 106 ? 42.300 -9.772 -27.351 1.00 32.41 106 CYS A C 1
ATOM 758 O O . CYS A 1 106 ? 41.382 -9.022 -27.026 1.00 32.41 106 CYS A O 1
ATOM 760 N N . ALA A 1 107 ? 42.700 -10.765 -26.549 1.00 29.08 107 ALA A N 1
ATOM 761 C CA . ALA A 1 107 ? 42.006 -11.158 -25.324 1.00 29.08 107 ALA A CA 1
ATOM 762 C C . ALA A 1 107 ? 42.904 -11.102 -24.071 1.00 29.08 107 ALA A C 1
ATOM 764 O O . ALA A 1 107 ? 43.198 -12.136 -23.480 1.00 29.08 107 ALA A O 1
ATOM 765 N N . ALA A 1 108 ? 43.323 -9.909 -23.635 1.00 24.81 108 ALA A N 1
ATOM 766 C CA . ALA A 1 108 ? 43.736 -9.659 -22.244 1.00 24.81 108 ALA A CA 1
ATOM 767 C C . ALA A 1 108 ? 43.813 -8.147 -21.952 1.00 24.81 108 ALA A C 1
ATOM 769 O O . ALA A 1 108 ? 44.598 -7.431 -22.567 1.00 24.81 108 ALA A O 1
ATOM 770 N N . LEU A 1 109 ? 43.010 -7.657 -21.001 1.00 28.09 109 LEU A N 1
ATOM 771 C CA . LEU A 1 109 ? 42.915 -6.240 -20.620 1.00 28.09 109 LEU A CA 1
ATOM 772 C C . LEU A 1 109 ? 43.419 -6.013 -19.185 1.00 28.09 109 LEU A C 1
ATOM 774 O O . LEU A 1 109 ? 42.776 -6.465 -18.241 1.00 28.09 109 LEU A O 1
ATOM 778 N N . THR A 1 110 ? 44.492 -5.230 -19.023 1.00 24.39 110 THR A N 1
ATOM 779 C CA . THR A 1 110 ? 44.785 -4.383 -17.843 1.00 24.39 110 THR A CA 1
ATOM 780 C C . THR A 1 110 ? 45.583 -3.142 -18.280 1.00 24.39 110 THR A C 1
ATOM 782 O O . THR A 1 110 ? 46.120 -3.094 -19.383 1.00 24.39 110 THR A O 1
ATOM 785 N N . HIS A 1 111 ? 45.637 -2.104 -17.434 1.00 28.73 111 HIS A N 1
ATOM 786 C CA . HIS A 1 111 ? 46.158 -0.756 -17.734 1.00 28.73 111 HIS A CA 1
ATOM 787 C C . HIS A 1 111 ? 47.644 -0.698 -18.175 1.00 28.73 111 HIS A C 1
ATOM 789 O O . HIS A 1 111 ? 48.069 0.317 -18.725 1.00 28.73 111 HIS A O 1
ATOM 795 N N . GLU A 1 112 ? 48.418 -1.774 -17.994 1.00 26.03 112 GLU A N 1
ATOM 796 C CA . GLU A 1 112 ? 49.784 -1.932 -18.533 1.00 26.03 112 GLU A CA 1
ATOM 797 C C . GLU A 1 112 ? 49.801 -2.342 -20.025 1.00 26.03 112 GLU A C 1
ATOM 799 O O . GLU A 1 112 ? 50.829 -2.260 -20.688 1.00 26.03 112 GLU A O 1
ATOM 804 N N . GLY A 1 113 ? 48.649 -2.710 -20.598 1.00 29.47 113 GLY A N 1
ATOM 805 C CA . GLY A 1 113 ? 48.494 -3.138 -21.993 1.00 29.47 113 GLY A CA 1
ATOM 806 C C . GLY A 1 113 ? 48.381 -2.017 -23.035 1.00 29.47 113 GLY A C 1
ATOM 807 O O . GLY A 1 113 ? 48.371 -2.316 -24.229 1.00 29.47 113 GLY A O 1
ATOM 808 N N . ARG A 1 114 ? 48.326 -0.734 -22.635 1.00 29.50 114 ARG A N 1
ATOM 809 C CA . ARG A 1 114 ? 48.293 0.387 -23.603 1.00 29.50 114 ARG A CA 1
ATOM 810 C C . ARG A 1 114 ? 49.559 0.450 -24.458 1.00 29.50 114 ARG A C 1
ATOM 812 O O . ARG A 1 114 ? 49.467 0.765 -25.638 1.00 29.50 114 ARG A O 1
ATOM 819 N N . GLU A 1 115 ? 50.714 0.097 -23.894 1.00 28.06 115 GLU A N 1
ATOM 820 C CA . GLU A 1 115 ? 51.966 0.039 -24.658 1.00 28.06 115 GLU A CA 1
ATOM 821 C C . GLU A 1 115 ? 52.072 -1.235 -25.516 1.00 28.06 115 GLU A C 1
ATOM 823 O O . GLU A 1 115 ? 52.655 -1.195 -26.595 1.00 28.06 115 GLU A O 1
ATOM 828 N N . MET A 1 116 ? 51.447 -2.353 -25.117 1.00 27.34 116 MET A N 1
ATOM 829 C CA . MET A 1 116 ? 51.486 -3.607 -25.892 1.00 27.34 116 MET A CA 1
ATOM 830 C C . MET A 1 116 ? 50.577 -3.610 -27.135 1.00 27.34 116 MET A C 1
ATOM 832 O O . MET A 1 116 ? 50.920 -4.249 -28.134 1.00 27.34 116 MET A O 1
ATOM 836 N N . LEU A 1 117 ? 49.428 -2.924 -27.107 1.00 30.56 117 LEU A N 1
ATOM 837 C CA . LEU A 1 117 ? 48.477 -2.919 -28.233 1.00 30.56 117 LEU A CA 1
ATOM 838 C C . LEU A 1 117 ? 48.886 -1.970 -29.366 1.00 30.56 117 LEU A C 1
ATOM 840 O O . LEU A 1 117 ? 48.814 -2.354 -30.532 1.00 30.56 117 LEU A O 1
ATOM 844 N N . ALA A 1 118 ? 49.420 -0.791 -29.036 1.00 31.00 118 ALA A N 1
ATOM 845 C CA . ALA A 1 118 ? 50.048 0.069 -30.039 1.00 31.00 118 ALA A CA 1
ATOM 846 C C . ALA A 1 118 ? 51.212 -0.668 -30.726 1.00 31.00 118 ALA A C 1
ATOM 848 O O . ALA A 1 118 ? 51.321 -0.655 -31.947 1.00 31.00 118 ALA A O 1
ATOM 849 N N . TRP A 1 119 ? 52.006 -1.425 -29.959 1.00 27.48 119 TRP A N 1
ATOM 850 C CA . TRP A 1 119 ? 53.137 -2.186 -30.489 1.00 27.48 119 TRP A CA 1
ATOM 851 C C . TRP A 1 119 ? 52.731 -3.379 -31.367 1.00 27.48 119 TRP A C 1
ATOM 853 O O . TRP A 1 119 ? 53.422 -3.694 -32.332 1.00 27.48 119 TRP A O 1
ATOM 863 N N . SER A 1 120 ? 51.609 -4.050 -31.095 1.00 32.22 120 SER A N 1
ATOM 864 C CA . SER A 1 120 ? 51.173 -5.210 -31.893 1.00 32.22 120 SER A CA 1
ATOM 865 C C . SER A 1 120 ? 50.540 -4.818 -33.234 1.00 32.22 120 SER A C 1
ATOM 867 O O . SER A 1 120 ? 50.752 -5.524 -34.224 1.00 32.22 120 SER A O 1
ATOM 869 N N . ILE A 1 121 ? 49.868 -3.664 -33.314 1.00 36.44 121 ILE A N 1
ATOM 870 C CA . ILE A 1 121 ? 49.376 -3.107 -34.586 1.00 36.44 121 ILE A CA 1
ATOM 871 C C . ILE A 1 121 ? 50.551 -2.620 -35.450 1.00 36.44 121 ILE A C 1
ATOM 873 O O . ILE A 1 121 ? 50.618 -2.968 -36.631 1.00 36.44 121 ILE A O 1
ATOM 877 N N . ASP A 1 122 ? 51.530 -1.934 -34.849 1.00 37.06 122 ASP A N 1
ATOM 878 C CA . ASP A 1 122 ? 52.725 -1.428 -35.549 1.00 37.06 122 ASP A CA 1
ATOM 879 C C . ASP A 1 122 ? 53.647 -2.557 -36.055 1.00 37.06 122 ASP A C 1
ATOM 881 O O . ASP A 1 122 ? 54.373 -2.411 -37.040 1.00 37.06 122 ASP A O 1
ATOM 885 N N . THR A 1 123 ? 53.625 -3.725 -35.400 1.00 35.97 123 THR A N 1
ATOM 886 C CA . THR A 1 123 ? 54.618 -4.782 -35.659 1.00 35.97 123 THR A CA 1
ATOM 887 C C . THR A 1 123 ? 54.082 -5.973 -36.459 1.00 35.97 123 THR A C 1
ATOM 889 O O . THR A 1 123 ? 54.897 -6.647 -37.093 1.00 35.97 123 THR A O 1
ATOM 892 N N . ALA A 1 124 ? 52.771 -6.252 -36.470 1.00 36.25 124 ALA A N 1
ATOM 893 C CA . ALA A 1 124 ? 52.224 -7.471 -37.090 1.00 36.25 124 ALA A CA 1
ATOM 894 C C . ALA A 1 124 ? 51.243 -7.229 -38.250 1.00 36.25 124 ALA A C 1
ATOM 896 O O . ALA A 1 124 ? 51.270 -7.983 -39.221 1.00 36.25 124 ALA A O 1
ATOM 897 N N . VAL A 1 125 ? 50.410 -6.185 -38.191 1.00 39.56 125 VAL A N 1
ATOM 898 C CA . VAL A 1 125 ? 49.307 -5.991 -39.155 1.00 39.56 125 VAL A CA 1
ATOM 899 C C . VAL A 1 125 ? 49.782 -5.346 -40.462 1.00 39.56 125 VAL A C 1
ATOM 901 O O . VAL A 1 125 ? 49.291 -5.684 -41.534 1.00 39.56 125 VAL A O 1
ATOM 904 N N . LEU A 1 126 ? 50.804 -4.488 -40.396 1.00 39.53 126 LEU A N 1
ATOM 905 C CA . LEU A 1 126 ? 51.347 -3.772 -41.559 1.00 39.53 126 LEU A CA 1
ATOM 906 C C . LEU A 1 126 ? 52.505 -4.498 -42.269 1.00 39.53 126 LEU A C 1
ATOM 908 O O . LEU A 1 126 ? 52.989 -4.020 -43.291 1.00 39.53 126 LEU A O 1
ATOM 912 N N . LYS A 1 127 ? 52.967 -5.651 -41.759 1.00 38.03 127 LYS A N 1
ATOM 913 C CA . LYS A 1 127 ? 54.143 -6.358 -42.309 1.00 38.03 127 LYS A CA 1
ATOM 914 C C . LYS A 1 127 ? 53.830 -7.416 -43.364 1.00 38.03 127 LYS A C 1
ATOM 916 O O . L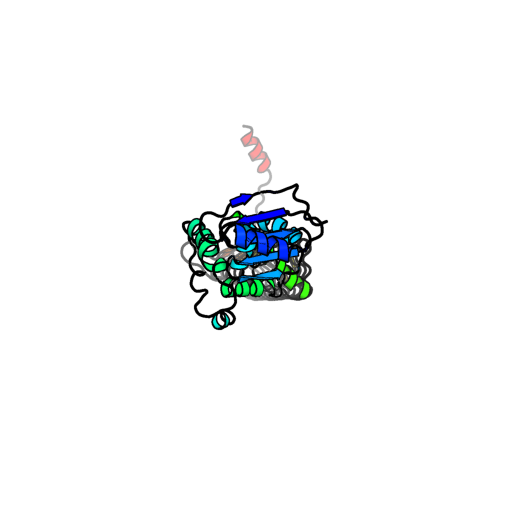YS A 1 127 ? 54.757 -7.917 -43.996 1.00 38.03 127 LYS A O 1
ATOM 921 N N . ASN A 1 128 ? 52.568 -7.799 -43.557 1.00 38.47 128 ASN A N 1
ATOM 922 C CA . ASN A 1 128 ? 52.204 -8.761 -44.595 1.00 38.47 128 ASN A CA 1
ATOM 923 C C . ASN A 1 128 ? 50.843 -8.438 -45.231 1.00 38.47 128 ASN A C 1
ATOM 925 O O . ASN A 1 128 ? 49.981 -7.807 -44.625 1.00 38.47 128 ASN A O 1
ATOM 929 N N . ALA A 1 129 ? 50.659 -8.888 -46.475 1.00 38.12 129 ALA A N 1
ATOM 930 C CA . ALA A 1 129 ? 49.441 -8.642 -47.247 1.00 38.12 129 ALA A CA 1
ATOM 931 C C . ALA A 1 129 ? 48.178 -9.219 -46.578 1.00 38.12 129 ALA A C 1
ATOM 933 O O . ALA A 1 129 ? 47.103 -8.653 -46.725 1.00 38.12 129 ALA A O 1
ATOM 934 N N . ALA A 1 130 ? 48.312 -10.291 -45.789 1.00 42.00 130 ALA A N 1
ATOM 935 C CA . ALA A 1 130 ? 47.197 -10.917 -45.081 1.00 42.00 130 ALA A CA 1
ATOM 936 C C . ALA A 1 130 ? 46.660 -10.056 -43.920 1.00 42.00 130 ALA A C 1
ATOM 938 O O . ALA A 1 130 ? 45.458 -10.041 -43.679 1.00 42.00 130 ALA A O 1
ATOM 939 N N . GLY A 1 131 ? 47.528 -9.317 -43.221 1.00 40.25 131 GLY A N 1
ATOM 940 C CA . GLY A 1 131 ? 47.139 -8.362 -42.181 1.00 40.25 131 GLY A CA 1
ATOM 941 C C . GLY A 1 131 ? 46.422 -7.144 -42.758 1.00 40.25 131 GLY A C 1
ATOM 942 O O . GLY A 1 131 ? 45.444 -6.674 -42.182 1.00 40.25 131 GLY A O 1
ATOM 943 N N . ILE A 1 132 ? 46.843 -6.702 -43.945 1.00 42.66 132 ILE A N 1
ATOM 944 C CA . ILE A 1 132 ? 46.180 -5.632 -44.698 1.00 42.66 132 ILE A CA 1
ATOM 945 C C . ILE A 1 132 ? 44.809 -6.100 -45.214 1.00 42.66 132 ILE A C 1
ATOM 947 O O . ILE A 1 132 ? 43.824 -5.392 -45.027 1.00 42.66 132 ILE A O 1
ATOM 951 N N . ASP A 1 133 ? 44.710 -7.307 -45.782 1.00 41.41 133 ASP A N 1
ATOM 952 C CA . ASP A 1 133 ? 43.435 -7.881 -46.242 1.00 41.41 133 ASP A CA 1
ATOM 953 C C . ASP A 1 133 ? 42.451 -8.123 -45.084 1.00 41.41 133 ASP A C 1
ATOM 955 O O . ASP A 1 133 ? 41.250 -7.906 -45.242 1.00 41.41 133 ASP A O 1
ATOM 959 N N . ALA A 1 134 ? 42.939 -8.513 -43.902 1.00 41.72 134 ALA A N 1
ATOM 960 C CA . ALA A 1 134 ? 42.113 -8.641 -42.702 1.00 41.72 134 ALA A CA 1
ATOM 961 C C . ALA A 1 134 ? 41.583 -7.280 -42.221 1.00 41.72 134 ALA A C 1
ATOM 963 O O . ALA A 1 134 ? 40.413 -7.171 -41.857 1.00 41.72 134 ALA A O 1
ATOM 964 N N . LEU A 1 135 ? 42.411 -6.231 -42.274 1.00 41.06 135 LEU A N 1
ATOM 965 C CA . LEU A 1 135 ? 41.998 -4.871 -41.923 1.00 41.06 135 LEU A CA 1
ATOM 966 C C . LEU A 1 135 ? 40.943 -4.337 -42.905 1.00 41.06 135 LEU A C 1
ATOM 968 O O . LEU A 1 135 ? 39.916 -3.814 -42.482 1.00 41.06 135 LEU A O 1
ATOM 972 N N . ILE A 1 136 ? 41.154 -4.549 -44.209 1.00 41.09 136 ILE A N 1
ATOM 973 C CA . ILE A 1 136 ? 40.188 -4.223 -45.270 1.00 41.09 136 ILE A CA 1
ATOM 974 C C . ILE A 1 136 ? 38.888 -5.021 -45.083 1.00 41.09 136 ILE A C 1
ATOM 976 O O . ILE A 1 136 ? 37.801 -4.481 -45.266 1.00 41.09 136 ILE A O 1
ATOM 980 N N . GLY A 1 137 ? 38.975 -6.289 -44.675 1.00 38.72 137 GLY A N 1
ATOM 981 C CA . GLY A 1 137 ? 37.819 -7.119 -44.334 1.00 38.72 137 GLY A CA 1
ATOM 982 C C . GLY A 1 137 ? 36.999 -6.560 -43.167 1.00 38.72 137 GLY A C 1
ATOM 983 O O . GLY A 1 137 ? 35.775 -6.521 -43.255 1.00 38.72 137 GLY A O 1
ATOM 984 N N . CYS A 1 138 ? 37.659 -6.067 -42.116 1.00 40.09 138 CYS A N 1
ATOM 985 C CA . CYS A 1 138 ? 37.001 -5.392 -40.993 1.00 40.09 138 CYS A CA 1
ATOM 986 C C . CYS A 1 138 ? 36.375 -4.048 -41.396 1.00 40.09 138 CYS A C 1
ATOM 988 O O . CYS A 1 138 ? 35.309 -3.703 -40.898 1.00 40.09 138 CYS A O 1
ATOM 990 N N . MET A 1 139 ? 37.007 -3.300 -42.305 1.00 35.69 139 MET A N 1
ATOM 991 C CA . MET A 1 139 ? 36.482 -2.026 -42.818 1.00 35.69 139 MET A CA 1
ATOM 992 C C . MET A 1 139 ? 35.300 -2.204 -43.781 1.00 35.69 139 MET A C 1
ATOM 994 O O . MET A 1 139 ? 34.459 -1.319 -43.886 1.00 35.69 139 MET A O 1
ATOM 998 N N . ASN A 1 140 ? 35.226 -3.347 -44.468 1.00 33.56 140 ASN A N 1
ATOM 999 C CA . ASN A 1 140 ? 34.119 -3.713 -45.356 1.00 33.56 140 ASN A CA 1
ATOM 1000 C C . ASN A 1 140 ? 32.962 -4.420 -44.628 1.00 33.56 140 ASN A C 1
ATOM 1002 O O . ASN A 1 140 ? 31.990 -4.817 -45.275 1.00 33.56 140 ASN A O 1
ATOM 1006 N N . ALA A 1 141 ? 33.062 -4.629 -43.313 1.00 35.03 141 ALA A N 1
ATOM 1007 C CA . ALA A 1 141 ? 31.952 -5.148 -42.530 1.00 35.03 141 ALA A CA 1
ATOM 1008 C C . ALA A 1 141 ? 30.840 -4.091 -42.461 1.00 35.03 141 ALA A C 1
ATOM 1010 O O . ALA A 1 141 ? 31.111 -2.917 -42.210 1.00 35.03 141 ALA A O 1
ATOM 1011 N N . GLU A 1 142 ? 29.586 -4.498 -42.683 1.00 27.59 142 GLU A N 1
ATOM 1012 C CA . GLU A 1 142 ? 28.432 -3.626 -42.453 1.00 27.59 142 GLU A CA 1
ATOM 1013 C C . GLU A 1 142 ? 28.462 -3.141 -40.999 1.00 27.59 142 GLU A C 1
ATOM 1015 O O . GLU A 1 142 ? 28.276 -3.919 -40.061 1.00 27.59 142 GLU A O 1
ATOM 1020 N N . TYR A 1 143 ? 28.721 -1.845 -40.819 1.00 32.38 143 TYR A N 1
ATOM 1021 C CA . TYR A 1 143 ? 28.597 -1.184 -39.532 1.00 32.38 143 TYR A CA 1
ATOM 1022 C C . TYR A 1 143 ? 27.125 -1.226 -39.127 1.00 32.38 143 TYR A C 1
ATOM 1024 O O . TYR A 1 143 ? 26.292 -0.498 -39.665 1.00 32.38 143 TYR A O 1
ATOM 1032 N N . ILE A 1 144 ? 26.793 -2.097 -38.179 1.00 31.89 144 ILE A N 1
ATOM 1033 C CA . ILE A 1 144 ? 25.523 -1.992 -37.475 1.00 31.89 144 ILE A CA 1
ATOM 1034 C C . ILE A 1 144 ? 25.702 -0.835 -36.501 1.00 31.89 144 ILE A C 1
ATOM 1036 O O . ILE A 1 144 ? 26.533 -0.904 -35.594 1.00 31.89 144 ILE A O 1
ATOM 1040 N N . GLU A 1 145 ? 24.950 0.240 -36.720 1.00 31.66 145 GLU A N 1
ATOM 1041 C CA . GLU A 1 145 ? 24.878 1.389 -35.824 1.00 31.66 145 GLU A CA 1
ATOM 1042 C C . GLU A 1 145 ? 24.329 0.908 -34.467 1.00 31.66 145 GLU A C 1
ATOM 1044 O O . GLU A 1 145 ? 23.124 0.822 -34.232 1.00 31.66 145 GLU A O 1
ATOM 1049 N N . ALA A 1 146 ? 25.224 0.468 -33.586 1.00 36.44 146 ALA A N 1
ATOM 1050 C CA . ALA A 1 146 ? 24.885 0.151 -32.214 1.00 36.44 146 ALA A CA 1
ATOM 1051 C C . ALA A 1 146 ? 24.808 1.470 -31.442 1.00 36.44 146 ALA A C 1
ATOM 1053 O O . ALA A 1 146 ? 25.739 2.272 -31.495 1.00 36.44 146 ALA A O 1
ATOM 1054 N N . ASP A 1 147 ? 23.704 1.677 -30.721 1.00 43.78 147 ASP A N 1
ATOM 1055 C CA . ASP A 1 147 ? 23.542 2.753 -29.739 1.00 43.78 147 ASP A CA 1
ATOM 1056 C C . ASP A 1 147 ? 24.838 2.893 -28.918 1.00 43.78 147 ASP A C 1
ATOM 1058 O O . ASP A 1 147 ? 25.302 1.910 -28.338 1.00 43.78 147 ASP A O 1
ATOM 1062 N N . GLU A 1 148 ? 25.440 4.088 -28.910 1.00 41.94 148 GLU A N 1
ATOM 1063 C CA . GLU A 1 148 ? 26.799 4.392 -28.416 1.00 41.94 148 GLU A CA 1
ATOM 1064 C C . GLU A 1 148 ? 27.065 3.850 -26.994 1.00 41.94 148 GLU A C 1
ATOM 1066 O O . GLU A 1 148 ? 28.196 3.544 -26.612 1.00 41.94 148 GLU A O 1
ATOM 1071 N N . TYR A 1 149 ? 25.999 3.654 -26.215 1.00 46.53 149 TYR A N 1
ATOM 1072 C CA . TYR A 1 149 ? 26.034 3.167 -24.837 1.00 46.53 149 TYR A CA 1
ATOM 1073 C C . TYR A 1 149 ? 25.801 1.655 -24.681 1.00 46.53 149 TYR A C 1
ATOM 1075 O O . TYR A 1 149 ? 25.944 1.130 -23.579 1.00 46.53 149 TYR A O 1
ATOM 1083 N N . ALA A 1 150 ? 25.458 0.922 -25.747 1.00 40.81 150 ALA A N 1
ATOM 1084 C CA . ALA A 1 150 ? 25.313 -0.539 -25.724 1.00 40.81 150 ALA A CA 1
ATOM 1085 C C . ALA A 1 150 ? 26.640 -1.271 -25.454 1.00 40.81 150 ALA A C 1
ATOM 1087 O O . ALA A 1 150 ? 26.624 -2.375 -24.916 1.00 40.81 150 ALA A O 1
ATOM 1088 N N . SER A 1 151 ? 27.769 -0.653 -25.810 1.00 46.81 151 SER A N 1
ATOM 1089 C CA . SER A 1 151 ? 29.120 -1.224 -25.724 1.00 46.81 151 SER A CA 1
ATOM 1090 C C . SER A 1 151 ? 30.083 -0.399 -24.860 1.00 46.81 151 SER A C 1
ATOM 1092 O O . SER A 1 151 ? 31.292 -0.626 -24.889 1.00 46.81 151 SER A O 1
ATOM 1094 N N . ALA A 1 152 ? 29.585 0.582 -24.100 1.00 52.12 152 ALA A N 1
ATOM 1095 C CA . ALA A 1 152 ? 30.433 1.436 -23.274 1.00 52.12 152 ALA A CA 1
ATOM 1096 C C . ALA A 1 152 ? 30.976 0.665 -22.056 1.00 52.12 152 ALA A C 1
AT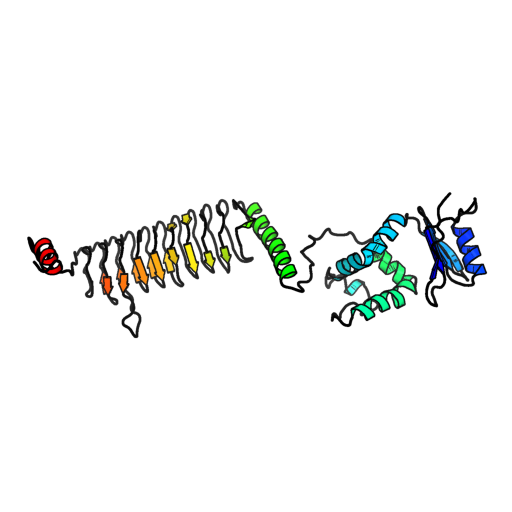OM 1098 O O . ALA A 1 152 ? 30.216 0.170 -21.222 1.00 52.12 152 ALA A O 1
ATOM 1099 N N . ALA A 1 153 ? 32.303 0.590 -21.921 1.00 58.56 153 ALA A N 1
ATOM 1100 C CA . ALA A 1 153 ? 32.937 0.038 -20.729 1.00 58.56 153 ALA A CA 1
ATOM 1101 C C . ALA A 1 153 ? 32.637 0.925 -19.505 1.00 58.56 153 ALA A C 1
ATOM 1103 O O . ALA A 1 153 ? 32.946 2.118 -19.493 1.00 58.56 153 ALA A O 1
ATOM 1104 N N . ILE A 1 154 ? 32.060 0.335 -18.456 1.00 71.75 154 ILE A N 1
ATOM 1105 C CA . ILE A 1 154 ? 31.829 1.016 -17.177 1.00 71.75 154 ILE A CA 1
ATOM 1106 C C . ILE A 1 154 ? 33.147 1.016 -16.400 1.00 71.75 154 ILE A C 1
ATOM 1108 O O . ILE A 1 154 ? 33.568 -0.014 -15.877 1.00 71.75 154 ILE A O 1
ATOM 1112 N N . VAL A 1 155 ? 33.806 2.171 -16.337 1.00 82.25 155 VAL A N 1
ATOM 1113 C CA . VAL A 1 155 ? 35.142 2.320 -15.727 1.00 82.25 155 VAL A CA 1
ATOM 1114 C C . VAL A 1 155 ? 35.143 3.210 -14.482 1.00 82.25 155 VAL A C 1
ATOM 1116 O O . VAL A 1 155 ? 36.085 3.176 -13.695 1.00 82.25 155 VAL A O 1
ATOM 1119 N N . ASP A 1 156 ? 34.082 3.990 -14.274 1.00 72.38 156 ASP A N 1
ATOM 1120 C CA . ASP A 1 156 ? 33.893 4.874 -13.125 1.00 72.38 156 ASP A CA 1
ATOM 1121 C C . ASP A 1 156 ? 32.393 5.120 -12.834 1.00 72.38 156 ASP A C 1
ATOM 1123 O O . ASP A 1 156 ? 31.498 4.607 -13.506 1.00 72.38 156 ASP A O 1
ATOM 1127 N N . ARG A 1 157 ? 32.085 5.924 -11.807 1.00 80.88 157 ARG A N 1
ATOM 1128 C CA . ARG A 1 157 ? 30.690 6.242 -11.439 1.00 80.88 157 ARG A CA 1
ATOM 1129 C C . ARG A 1 157 ? 29.969 7.120 -12.465 1.00 80.88 157 ARG A C 1
ATOM 1131 O O . ARG A 1 157 ? 28.744 7.084 -12.528 1.00 80.88 157 ARG A O 1
ATOM 1138 N N . LYS A 1 158 ? 30.704 7.920 -13.241 1.00 79.44 158 LYS A N 1
ATOM 1139 C CA . LYS A 1 158 ? 30.119 8.791 -14.266 1.00 79.44 158 LYS A CA 1
ATOM 1140 C C . LYS A 1 158 ? 29.644 7.950 -15.450 1.00 79.44 158 LYS A C 1
ATOM 1142 O O . LYS A 1 158 ? 28.502 8.079 -15.871 1.00 79.44 158 LYS A O 1
ATOM 1147 N N . THR A 1 159 ? 30.502 7.061 -15.934 1.00 76.75 159 THR A N 1
ATOM 1148 C CA . THR A 1 159 ? 30.201 6.090 -16.992 1.00 76.75 159 THR A CA 1
ATOM 1149 C C . THR A 1 159 ? 29.100 5.120 -16.573 1.00 76.75 159 THR A C 1
ATOM 1151 O O . THR A 1 159 ? 28.218 4.853 -17.381 1.00 76.75 159 THR A O 1
ATOM 1154 N N . LEU A 1 160 ? 29.050 4.699 -15.301 1.00 81.69 160 LEU A N 1
ATOM 1155 C CA . LEU A 1 160 ? 27.907 3.947 -14.764 1.00 81.69 160 LEU A CA 1
ATOM 1156 C C . LEU A 1 160 ? 26.586 4.727 -14.876 1.00 81.69 160 LEU A C 1
ATOM 1158 O O . LEU A 1 160 ? 25.589 4.169 -15.320 1.00 81.69 160 LEU A O 1
ATOM 1162 N N . SER A 1 161 ? 26.574 6.012 -14.504 1.00 82.56 161 SER A N 1
ATOM 1163 C CA . SER A 1 161 ? 25.368 6.850 -14.608 1.00 82.56 161 SER A CA 1
ATOM 1164 C C . SER A 1 161 ? 24.887 6.992 -16.053 1.00 82.56 161 SER A C 1
ATOM 1166 O O . SER A 1 161 ? 23.691 6.910 -16.307 1.00 82.56 161 SER A O 1
ATOM 1168 N N . LEU A 1 162 ? 25.811 7.180 -17.001 1.00 80.75 162 LEU A N 1
ATOM 1169 C CA . LEU A 1 162 ? 25.480 7.285 -18.426 1.00 80.75 162 LEU A CA 1
ATOM 1170 C C . LEU A 1 162 ? 24.927 5.964 -18.982 1.00 80.75 162 LEU A C 1
ATOM 1172 O O . LEU A 1 162 ? 23.956 5.971 -19.737 1.00 80.75 162 LEU A O 1
ATOM 1176 N N . ALA A 1 163 ? 25.505 4.831 -18.573 1.00 80.25 163 ALA A N 1
ATOM 1177 C CA . ALA A 1 163 ? 25.003 3.509 -18.940 1.00 80.25 163 ALA A CA 1
ATOM 1178 C C . ALA A 1 163 ? 23.589 3.257 -18.384 1.00 80.25 163 ALA A C 1
ATOM 1180 O O . ALA A 1 163 ? 22.726 2.752 -19.103 1.00 80.25 163 ALA A O 1
ATOM 1181 N N . GLU A 1 164 ? 23.321 3.659 -17.136 1.00 88.00 164 GLU A N 1
ATOM 1182 C CA . GLU A 1 164 ? 21.985 3.562 -16.536 1.00 88.00 164 GLU A CA 1
ATOM 1183 C C . GLU A 1 164 ? 20.971 4.434 -17.285 1.00 88.00 164 GLU A C 1
ATOM 1185 O O . GLU A 1 164 ? 19.873 3.973 -17.581 1.00 88.00 164 GLU A O 1
ATOM 1190 N N . GLU A 1 165 ? 21.325 5.668 -17.655 1.00 87.38 165 GLU A N 1
ATOM 1191 C CA . GLU A 1 165 ? 20.445 6.531 -18.452 1.00 87.38 165 GLU A CA 1
ATOM 1192 C C . GLU A 1 165 ? 20.063 5.892 -19.792 1.00 87.38 165 GLU A C 1
ATOM 1194 O O . GLU A 1 165 ? 18.889 5.927 -20.172 1.00 87.38 165 GLU A O 1
ATOM 1199 N N . ALA A 1 166 ? 21.023 5.281 -20.492 1.00 83.75 166 ALA A N 1
ATOM 1200 C CA . ALA A 1 166 ? 20.764 4.573 -21.742 1.00 83.75 166 ALA A CA 1
ATOM 1201 C C . ALA A 1 166 ? 19.853 3.352 -21.534 1.00 83.75 166 ALA A C 1
ATOM 1203 O O . ALA A 1 166 ? 18.888 3.161 -22.276 1.00 83.75 166 ALA A O 1
ATOM 1204 N N . MET A 1 167 ? 20.095 2.559 -20.486 1.00 87.88 167 MET A N 1
ATOM 1205 C CA . MET A 1 167 ? 19.249 1.410 -20.153 1.00 87.88 167 MET A CA 1
ATOM 1206 C C . MET A 1 167 ? 17.823 1.840 -19.780 1.00 87.88 167 MET A C 1
ATOM 1208 O O . MET A 1 167 ? 16.850 1.260 -20.262 1.00 87.88 167 MET A O 1
ATOM 1212 N N . GLN A 1 168 ? 17.682 2.897 -18.979 1.00 96.00 168 GLN A N 1
ATOM 1213 C CA . GLN A 1 168 ? 16.387 3.453 -18.595 1.00 96.00 168 GLN A CA 1
ATOM 1214 C C . GLN A 1 168 ? 15.589 3.948 -19.805 1.00 96.00 168 GLN A C 1
ATOM 1216 O O . GLN A 1 168 ? 14.367 3.808 -19.803 1.00 96.00 168 GLN A O 1
ATOM 1221 N N . ARG A 1 169 ? 16.242 4.508 -20.835 1.00 92.94 169 ARG A N 1
ATOM 1222 C CA . ARG A 1 169 ? 15.566 4.866 -22.096 1.00 92.94 169 ARG A CA 1
ATOM 1223 C C . ARG A 1 169 ? 14.976 3.626 -22.764 1.00 92.94 169 ARG A C 1
ATOM 1225 O O . ARG A 1 169 ? 13.767 3.580 -22.943 1.00 92.94 169 ARG A O 1
ATOM 1232 N N . ARG A 1 170 ? 15.781 2.579 -22.978 1.00 92.06 170 ARG A N 1
ATOM 1233 C CA . ARG A 1 170 ? 15.333 1.318 -23.605 1.00 92.06 170 ARG A CA 1
ATOM 1234 C C . ARG A 1 170 ? 14.172 0.657 -22.861 1.00 92.06 170 ARG A C 1
ATOM 1236 O O . ARG A 1 170 ? 13.224 0.189 -23.483 1.00 92.06 170 ARG A O 1
ATOM 1243 N N . ILE A 1 171 ? 14.228 0.631 -21.527 1.00 96.38 171 ILE A N 1
ATOM 1244 C CA . ILE A 1 171 ? 13.144 0.084 -20.695 1.00 96.38 171 ILE A CA 1
ATOM 1245 C C . ILE A 1 171 ? 11.851 0.884 -20.900 1.00 96.38 171 ILE A C 1
ATOM 1247 O O . ILE A 1 171 ? 10.777 0.306 -21.055 1.00 96.38 171 ILE A O 1
ATOM 1251 N N . LYS A 1 172 ? 11.937 2.217 -20.913 1.00 97.81 172 LYS A N 1
ATOM 1252 C CA . LYS A 1 172 ? 10.767 3.087 -21.096 1.00 97.81 172 LYS A CA 1
ATOM 1253 C C . LYS A 1 172 ? 10.204 2.987 -22.510 1.00 97.81 172 LYS A C 1
ATOM 1255 O O . LYS A 1 172 ? 8.986 2.924 -22.636 1.00 97.81 172 LYS A O 1
ATOM 1260 N N . ASP A 1 173 ? 11.057 2.887 -23.528 1.00 96.38 173 ASP A N 1
ATOM 1261 C CA . ASP A 1 173 ? 10.651 2.686 -24.924 1.00 96.38 173 ASP A CA 1
ATOM 1262 C C . ASP A 1 173 ? 9.834 1.400 -25.086 1.00 96.38 173 ASP A C 1
ATOM 1264 O O . ASP A 1 173 ? 8.720 1.440 -25.607 1.00 96.38 173 ASP A O 1
ATOM 1268 N N . MET A 1 174 ? 10.295 0.294 -24.493 1.00 97.56 174 MET A N 1
ATOM 1269 C CA . MET A 1 174 ? 9.530 -0.957 -24.434 1.00 97.56 174 MET A CA 1
ATOM 1270 C C . MET A 1 174 ? 8.160 -0.779 -23.756 1.00 97.56 174 MET A C 1
ATOM 1272 O O . MET A 1 174 ? 7.163 -1.356 -24.190 1.00 97.56 174 MET A O 1
ATOM 1276 N N . HIS A 1 175 ? 8.063 0.027 -22.697 1.00 98.50 175 HIS A N 1
ATOM 1277 C CA . HIS A 1 175 ? 6.774 0.303 -22.059 1.00 98.50 175 HIS A CA 1
ATOM 1278 C C . HIS A 1 175 ? 5.866 1.212 -22.901 1.00 98.50 175 HIS A C 1
ATOM 1280 O O . HIS A 1 175 ? 4.656 0.981 -22.923 1.00 98.50 175 HIS A O 1
ATOM 1286 N N . PHE A 1 176 ? 6.412 2.193 -23.627 1.00 97.69 176 PHE A N 1
ATOM 1287 C CA . PHE A 1 176 ? 5.636 3.000 -24.574 1.00 97.69 176 PHE A CA 1
ATOM 1288 C C . PHE A 1 176 ? 5.035 2.135 -25.684 1.00 97.69 176 PHE A C 1
ATOM 1290 O O . PHE A 1 176 ? 3.844 2.253 -25.968 1.00 97.69 176 PHE A O 1
ATOM 1297 N N . GLU A 1 177 ? 5.822 1.220 -26.257 1.00 97.69 177 GLU A N 1
ATOM 1298 C CA . GLU A 1 177 ? 5.364 0.260 -27.271 1.00 97.69 177 GLU A CA 1
ATOM 1299 C C . GLU A 1 177 ? 4.255 -0.666 -26.747 1.00 97.69 177 GLU A C 1
ATOM 1301 O O . GLU A 1 177 ? 3.357 -1.051 -27.494 1.00 97.69 177 GLU A O 1
ATOM 1306 N N . ASN A 1 178 ? 4.262 -0.960 -25.444 1.00 95.88 178 ASN A N 1
ATOM 1307 C CA . ASN A 1 178 ? 3.224 -1.734 -24.757 1.00 95.88 178 ASN A CA 1
ATOM 1308 C C . ASN A 1 178 ? 1.996 -0.903 -24.324 1.00 95.88 178 ASN A C 1
ATOM 1310 O O . ASN A 1 178 ? 1.144 -1.402 -23.585 1.00 95.88 178 ASN A O 1
ATOM 1314 N N . GLY A 1 179 ? 1.889 0.358 -24.756 1.00 98.19 179 GLY A N 1
ATOM 1315 C CA . GLY A 1 179 ? 0.731 1.217 -24.492 1.00 98.19 179 GLY A CA 1
ATOM 1316 C C . GLY A 1 179 ? 0.711 1.859 -23.101 1.00 98.19 179 GLY A C 1
ATOM 1317 O O . GLY A 1 179 ? -0.357 2.223 -22.608 1.00 98.19 179 GLY A O 1
ATOM 1318 N N . VAL A 1 180 ? 1.864 1.992 -22.438 1.00 98.75 180 VAL A N 1
ATOM 1319 C CA . VAL A 1 180 ? 1.991 2.683 -21.143 1.00 98.75 180 VAL A CA 1
ATOM 1320 C C . VAL A 1 180 ? 2.238 4.174 -21.361 1.00 98.75 180 VAL A C 1
ATOM 1322 O O . VAL A 1 180 ? 3.095 4.569 -22.147 1.00 98.75 180 VAL A O 1
ATOM 1325 N N . SER A 1 181 ? 1.538 5.027 -20.612 1.00 98.69 181 SER A N 1
ATOM 1326 C CA . SER A 1 181 ? 1.764 6.476 -20.624 1.00 98.69 181 SER A CA 1
ATOM 1327 C C . SER A 1 181 ? 2.696 6.890 -19.487 1.00 98.69 181 SER A C 1
ATOM 1329 O O . SER A 1 181 ? 2.304 6.844 -18.325 1.00 98.69 181 SER A O 1
ATOM 1331 N N . ILE A 1 182 ? 3.912 7.344 -19.796 1.00 98.44 182 ILE A N 1
ATOM 1332 C CA . ILE A 1 182 ? 4.864 7.880 -18.806 1.00 98.44 182 ILE A CA 1
ATOM 1333 C C . ILE A 1 182 ? 4.981 9.392 -19.015 1.00 98.44 182 ILE A C 1
ATOM 1335 O O . ILE A 1 182 ? 5.583 9.842 -19.985 1.00 98.44 182 ILE A O 1
ATOM 1339 N N . LEU A 1 183 ? 4.395 10.188 -18.115 1.00 96.31 183 LEU A N 1
ATOM 1340 C CA . LEU A 1 183 ? 4.169 11.623 -18.354 1.00 96.31 183 LEU A CA 1
ATOM 1341 C C . LEU A 1 183 ? 5.451 12.468 -18.326 1.00 96.31 183 LEU A C 1
ATOM 1343 O O . LEU A 1 183 ? 5.577 13.430 -19.078 1.00 96.31 183 LEU A O 1
ATOM 1347 N N . GLN A 1 184 ? 6.406 12.120 -17.460 1.00 96.38 184 GLN A N 1
ATOM 1348 C CA . GLN A 1 184 ? 7.721 12.764 -17.401 1.00 96.38 184 GLN A CA 1
ATOM 1349 C C . GLN A 1 184 ? 8.810 11.691 -17.267 1.00 96.38 184 GLN A C 1
ATOM 1351 O O . GLN A 1 184 ? 9.279 11.412 -16.163 1.00 96.38 184 GLN A O 1
ATOM 1356 N N . PRO A 1 185 ? 9.230 11.073 -18.382 1.00 94.81 185 PRO A N 1
ATOM 1357 C CA . PRO A 1 185 ? 10.067 9.874 -18.358 1.00 94.81 185 PRO A CA 1
ATOM 1358 C C . PRO A 1 185 ? 11.399 10.059 -17.629 1.00 94.81 185 PRO A C 1
ATOM 1360 O O . PRO A 1 185 ? 11.883 9.127 -16.996 1.00 94.81 185 PRO A O 1
ATOM 1363 N N . VAL A 1 186 ? 11.984 11.260 -17.662 1.00 94.38 186 VAL A N 1
ATOM 1364 C CA . VAL A 1 186 ? 13.270 11.563 -17.007 1.00 94.38 186 VAL A CA 1
ATOM 1365 C C . VAL A 1 186 ? 13.226 11.454 -15.475 1.00 94.38 186 VAL A C 1
ATOM 1367 O O . VAL A 1 186 ? 14.263 11.235 -14.862 1.00 94.38 186 VAL A O 1
ATOM 1370 N N . THR A 1 187 ? 12.051 11.564 -14.844 1.00 96.50 187 THR A N 1
ATOM 1371 C CA . THR A 1 187 ? 11.910 11.479 -13.375 1.00 96.50 187 THR A CA 1
ATOM 1372 C C . THR A 1 187 ? 11.386 10.135 -12.881 1.00 96.50 187 THR A C 1
ATOM 1374 O O . THR A 1 187 ? 11.233 9.945 -11.676 1.00 96.50 187 THR A O 1
ATOM 1377 N N . VAL A 1 188 ? 11.082 9.210 -13.790 1.00 98.38 188 VAL A N 1
ATOM 1378 C CA . VAL A 1 188 ? 10.577 7.877 -13.457 1.00 98.38 188 VAL A CA 1
ATOM 1379 C C . VAL A 1 188 ? 11.719 6.875 -13.564 1.00 98.38 188 VAL A C 1
ATOM 1381 O O . VAL A 1 188 ? 12.447 6.867 -14.556 1.00 98.38 188 VAL A O 1
ATOM 1384 N N . TYR A 1 189 ? 11.869 6.022 -12.559 1.00 98.62 189 TYR A N 1
ATOM 1385 C CA . TYR A 1 189 ? 12.819 4.914 -12.571 1.00 98.62 189 TYR A CA 1
ATOM 1386 C C . TYR A 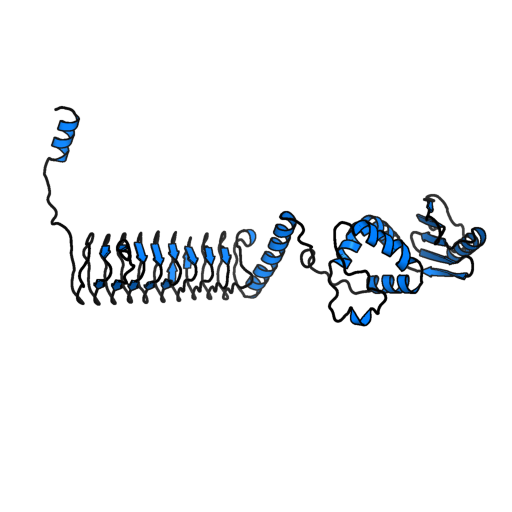1 189 ? 12.064 3.594 -12.703 1.00 98.62 189 TYR A C 1
ATOM 1388 O O . TYR A 1 189 ? 11.136 3.346 -11.931 1.00 98.62 189 TYR A O 1
ATOM 1396 N N . ILE A 1 190 ? 12.457 2.753 -13.659 1.00 98.75 190 ILE A N 1
ATOM 1397 C CA . ILE A 1 190 ? 11.834 1.446 -13.893 1.00 98.75 190 ILE A CA 1
ATOM 1398 C C . ILE A 1 190 ? 12.935 0.386 -13.958 1.00 98.75 190 ILE A C 1
ATOM 1400 O O . ILE A 1 190 ? 13.854 0.481 -14.767 1.00 98.75 190 ILE A O 1
ATOM 1404 N N . GLY A 1 191 ? 12.861 -0.616 -13.083 1.00 98.19 191 GLY A N 1
ATOM 1405 C CA . GLY A 1 191 ? 13.765 -1.763 -13.097 1.00 98.19 191 GLY A CA 1
ATOM 1406 C C . GLY A 1 191 ? 13.510 -2.691 -14.288 1.00 98.19 191 GLY A C 1
ATOM 1407 O O . GLY A 1 191 ? 12.389 -2.792 -14.776 1.00 98.19 191 GLY A O 1
ATOM 1408 N N . ALA A 1 192 ? 14.542 -3.415 -14.724 1.00 96.88 192 ALA A N 1
ATOM 1409 C CA . ALA A 1 192 ? 14.486 -4.255 -15.927 1.00 96.88 192 ALA A CA 1
ATOM 1410 C C . ALA A 1 192 ? 13.438 -5.390 -15.877 1.00 96.88 192 ALA A C 1
ATOM 1412 O O . ALA A 1 192 ? 12.922 -5.784 -16.918 1.00 96.88 192 ALA A O 1
ATOM 1413 N N . ASP A 1 193 ? 13.109 -5.896 -14.683 1.00 97.88 193 ASP A N 1
ATOM 1414 C CA . ASP A 1 193 ? 12.132 -6.980 -14.483 1.00 97.88 193 ASP A CA 1
ATOM 1415 C C . ASP A 1 193 ? 10.695 -6.481 -14.238 1.00 97.88 193 ASP A C 1
ATOM 1417 O O . ASP A 1 193 ? 9.776 -7.288 -14.048 1.00 97.88 193 ASP A O 1
ATOM 1421 N N . VAL A 1 194 ? 10.484 -5.160 -14.216 1.00 98.81 194 VAL A N 1
ATOM 1422 C CA . VAL A 1 194 ? 9.176 -4.561 -13.943 1.00 98.81 194 VAL A CA 1
ATOM 1423 C C . VAL A 1 194 ? 8.241 -4.770 -15.129 1.00 98.81 194 VAL A C 1
ATOM 1425 O O . VAL A 1 194 ? 8.602 -4.571 -16.287 1.00 98.81 194 VAL A O 1
ATOM 1428 N N . LYS A 1 195 ? 6.995 -5.142 -14.835 1.00 98.81 195 LYS A N 1
ATOM 1429 C CA . LYS A 1 195 ? 5.936 -5.299 -15.838 1.00 98.81 195 LYS A CA 1
ATOM 1430 C C . LYS A 1 195 ? 4.838 -4.283 -15.591 1.00 98.81 195 LYS A C 1
ATOM 1432 O O . LYS A 1 195 ? 4.365 -4.147 -14.467 1.00 98.81 195 LYS A O 1
ATOM 1437 N N . ILE A 1 196 ? 4.414 -3.599 -16.644 1.00 98.81 196 ILE A N 1
ATOM 1438 C CA . ILE A 1 196 ? 3.367 -2.580 -16.579 1.00 98.81 196 ILE A CA 1
ATOM 1439 C C . ILE A 1 196 ? 2.340 -2.898 -17.662 1.00 98.81 196 ILE A C 1
ATOM 1441 O O . ILE A 1 196 ? 2.704 -3.099 -18.819 1.00 98.81 196 ILE A O 1
ATOM 1445 N N . GLY A 1 197 ? 1.075 -3.007 -17.265 1.00 98.50 197 GLY A N 1
ATOM 1446 C CA . GLY A 1 197 ? -0.040 -3.286 -18.157 1.00 98.50 197 GLY A CA 1
ATOM 1447 C C . GLY A 1 197 ? -0.387 -2.101 -19.055 1.00 98.50 197 GLY A C 1
ATOM 1448 O O . GLY A 1 197 ? -0.193 -0.942 -18.693 1.00 98.50 197 GLY A O 1
ATOM 1449 N N . GLU A 1 198 ? -0.950 -2.414 -20.219 1.00 98.50 198 GLU A N 1
ATOM 1450 C CA . GLU A 1 198 ? -1.470 -1.445 -21.187 1.00 98.50 198 GLU A CA 1
ATOM 1451 C C . GLU A 1 198 ? -2.405 -0.411 -20.530 1.00 98.50 198 GLU A C 1
ATOM 1453 O O . GLU A 1 198 ? -3.159 -0.727 -19.599 1.00 98.50 198 GLU A O 1
ATOM 1458 N N . ASN A 1 199 ? -2.372 0.826 -21.031 1.00 98.62 199 ASN A N 1
ATOM 1459 C CA . ASN A 1 199 ? -3.166 1.966 -20.564 1.00 98.62 199 ASN A CA 1
ATOM 1460 C C . ASN A 1 199 ? -2.895 2.388 -19.111 1.00 98.62 199 ASN A C 1
ATOM 1462 O O . ASN A 1 199 ? -3.623 3.219 -18.565 1.00 98.62 199 ASN A O 1
ATOM 1466 N N . ALA A 1 200 ? -1.853 1.856 -18.466 1.00 98.75 200 ALA A N 1
ATOM 1467 C CA . ALA A 1 200 ? -1.374 2.410 -17.208 1.00 98.75 200 ALA A CA 1
ATOM 1468 C C . ALA A 1 200 ? -0.788 3.815 -17.424 1.00 98.75 200 ALA A C 1
ATOM 1470 O O . ALA A 1 200 ? -0.144 4.095 -18.441 1.00 98.75 200 ALA A O 1
ATOM 1471 N N . VAL A 1 201 ? -0.987 4.695 -16.442 1.00 98.88 201 VAL A N 1
ATOM 1472 C CA . VAL A 1 201 ? -0.497 6.079 -16.463 1.00 98.88 201 VAL A CA 1
ATOM 1473 C C . VAL A 1 201 ? 0.465 6.292 -15.304 1.00 98.88 201 VAL A C 1
ATOM 1475 O O . VAL A 1 201 ? 0.092 6.173 -14.138 1.00 98.88 201 VAL A O 1
ATOM 1478 N N . ILE A 1 202 ? 1.707 6.638 -15.626 1.00 98.81 202 ILE A N 1
ATOM 1479 C CA . ILE A 1 202 ? 2.795 6.840 -14.675 1.00 98.81 202 ILE A CA 1
ATOM 1480 C C . ILE A 1 202 ? 3.148 8.326 -14.629 1.00 98.81 202 ILE A C 1
ATOM 1482 O O . ILE A 1 202 ? 3.698 8.900 -15.575 1.00 98.81 202 ILE A O 1
ATOM 1486 N N . TRP A 1 203 ? 2.822 8.959 -13.507 1.00 98.81 203 TRP A N 1
ATOM 1487 C CA . TRP A 1 203 ? 3.147 10.354 -13.228 1.00 98.81 203 TRP A CA 1
ATOM 1488 C C . TRP A 1 203 ? 4.632 10.532 -12.853 1.00 98.81 203 TRP A C 1
ATOM 1490 O O . TRP A 1 203 ? 5.338 9.547 -12.620 1.00 98.81 203 TRP A O 1
ATOM 1500 N N . PRO A 1 204 ? 5.133 11.780 -12.775 1.00 98.31 204 PRO A N 1
ATOM 1501 C CA . PRO A 1 204 ? 6.518 12.053 -12.393 1.00 98.31 204 PRO A CA 1
ATOM 1502 C C . PRO A 1 204 ? 6.908 11.476 -11.022 1.00 98.31 204 PRO A C 1
ATOM 1504 O O . PRO A 1 204 ? 6.073 11.368 -10.124 1.00 98.31 204 PRO A O 1
ATOM 1507 N N . ASN A 1 205 ? 8.205 11.228 -10.821 1.00 97.94 205 ASN A N 1
ATOM 1508 C CA . ASN A 1 205 ? 8.800 10.835 -9.534 1.00 97.94 205 ASN A CA 1
ATOM 1509 C C . ASN A 1 205 ? 8.306 9.484 -8.985 1.00 97.94 205 ASN A C 1
ATOM 1511 O O . ASN A 1 205 ? 8.141 9.333 -7.775 1.00 97.94 205 ASN A O 1
ATOM 1515 N N . ASN A 1 206 ? 8.048 8.516 -9.863 1.00 98.81 206 ASN A N 1
ATOM 1516 C CA . ASN A 1 206 ? 7.766 7.136 -9.474 1.00 98.81 206 ASN A CA 1
ATOM 1517 C C . ASN A 1 206 ? 9.027 6.269 -9.603 1.00 98.81 206 ASN A C 1
ATOM 1519 O O . ASN A 1 206 ? 9.764 6.390 -10.582 1.00 98.81 206 ASN A O 1
ATOM 1523 N N . THR A 1 207 ? 9.247 5.368 -8.647 1.00 98.88 207 THR A N 1
ATOM 1524 C CA . THR A 1 207 ? 10.341 4.386 -8.669 1.00 98.88 207 THR A CA 1
ATOM 1525 C C . THR A 1 207 ? 9.762 2.982 -8.565 1.00 98.88 207 THR A C 1
ATOM 1527 O O . THR A 1 207 ? 9.153 2.642 -7.552 1.00 98.88 207 THR A O 1
ATOM 1530 N N . LEU A 1 208 ? 9.957 2.169 -9.602 1.00 98.88 208 LEU A N 1
ATOM 1531 C CA . LEU A 1 208 ? 9.471 0.793 -9.691 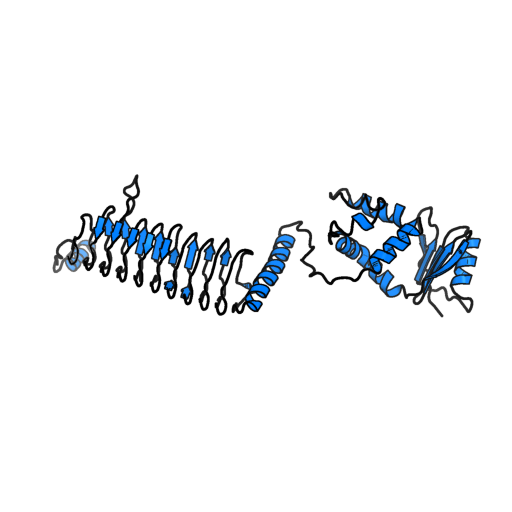1.00 98.88 208 LEU A CA 1
ATOM 1532 C C . LEU A 1 208 ? 10.670 -0.153 -9.785 1.00 98.88 208 LEU A C 1
ATOM 1534 O O . LEU A 1 208 ? 11.478 -0.021 -10.703 1.00 98.88 208 LEU A O 1
ATOM 1538 N N . THR A 1 209 ? 10.808 -1.094 -8.853 1.00 98.75 209 THR A N 1
ATOM 1539 C CA . THR A 1 209 ? 11.983 -1.981 -8.766 1.00 98.75 209 THR A CA 1
ATOM 1540 C C . THR A 1 209 ? 11.617 -3.425 -8.425 1.00 98.75 209 THR A C 1
ATOM 1542 O O . THR A 1 209 ? 10.478 -3.732 -8.060 1.00 98.75 209 THR A O 1
ATOM 1545 N N . GLY A 1 210 ? 12.593 -4.327 -8.562 1.00 98.38 210 GLY A N 1
ATOM 1546 C CA . GLY A 1 210 ? 12.411 -5.755 -8.305 1.00 98.38 210 GLY A CA 1
ATOM 1547 C C . GLY A 1 210 ? 11.426 -6.396 -9.285 1.00 98.38 210 GLY A C 1
ATOM 1548 O O . GLY A 1 210 ? 11.300 -5.964 -10.431 1.00 98.38 210 GLY A O 1
ATOM 1549 N N . LYS A 1 211 ? 10.685 -7.404 -8.825 1.00 98.38 211 LYS A N 1
ATOM 1550 C CA . LYS A 1 211 ? 9.659 -8.116 -9.608 1.00 98.38 211 LYS A CA 1
ATOM 1551 C C . LYS A 1 211 ? 8.291 -7.433 -9.530 1.00 98.38 211 LYS A C 1
ATOM 1553 O O . LYS A 1 211 ? 7.271 -8.094 -9.335 1.00 98.38 211 LYS A O 1
ATOM 1558 N N . THR A 1 212 ? 8.278 -6.106 -9.633 1.00 98.88 212 THR A N 1
ATOM 1559 C CA . THR A 1 212 ? 7.047 -5.317 -9.529 1.00 98.88 212 THR A CA 1
ATOM 1560 C C . THR A 1 212 ? 6.159 -5.501 -10.759 1.00 98.88 212 THR A C 1
ATOM 1562 O O . THR A 1 212 ? 6.633 -5.492 -11.896 1.00 98.88 212 THR A O 1
ATOM 1565 N N . VAL A 1 213 ? 4.854 -5.641 -10.527 1.00 98.88 213 VAL A N 1
ATOM 1566 C CA . VAL A 1 213 ? 3.829 -5.742 -11.572 1.00 98.88 213 VAL A CA 1
ATOM 1567 C C . VAL A 1 213 ? 2.772 -4.673 -11.341 1.00 98.88 213 VAL A C 1
ATOM 1569 O O . VAL A 1 213 ? 2.222 -4.582 -10.247 1.00 98.88 213 VAL A O 1
ATOM 1572 N N . ILE A 1 214 ? 2.473 -3.890 -12.372 1.00 98.88 214 ILE A N 1
ATOM 1573 C CA . ILE A 1 214 ? 1.404 -2.890 -12.386 1.00 98.88 214 ILE A CA 1
ATOM 1574 C C . ILE A 1 214 ? 0.345 -3.327 -13.401 1.00 98.88 214 ILE A C 1
ATOM 1576 O O . ILE A 1 214 ? 0.669 -3.567 -14.563 1.00 98.88 214 ILE A O 1
ATOM 1580 N N . GLY A 1 215 ? -0.908 -3.451 -12.967 1.00 98.75 215 GLY A N 1
ATOM 1581 C CA . GLY A 1 215 ? -2.031 -3.862 -13.805 1.00 98.75 215 GLY A CA 1
ATOM 1582 C C . GLY A 1 215 ? -2.443 -2.823 -14.850 1.00 98.75 215 GLY A C 1
ATOM 1583 O O . GLY A 1 215 ? -1.973 -1.684 -14.866 1.00 98.75 215 GLY A O 1
ATOM 1584 N N . ARG A 1 216 ? -3.344 -3.233 -15.745 1.00 98.81 216 ARG A N 1
ATOM 1585 C CA . ARG A 1 216 ? -3.892 -2.382 -16.811 1.00 98.81 216 ARG A CA 1
ATOM 1586 C C . ARG A 1 216 ? -4.735 -1.250 -16.242 1.00 98.81 216 ARG A C 1
ATOM 1588 O O . ARG A 1 216 ? -5.367 -1.407 -15.199 1.00 98.81 216 ARG A O 1
ATOM 1595 N N . ASN A 1 217 ? -4.797 -0.134 -16.965 1.00 98.75 217 ASN A N 1
ATOM 1596 C CA . ASN A 1 217 ? -5.588 1.045 -16.585 1.00 98.75 217 ASN A CA 1
ATOM 1597 C C . ASN A 1 217 ? -5.260 1.608 -15.184 1.00 98.75 217 ASN A C 1
ATOM 1599 O O . ASN A 1 217 ? -6.060 2.348 -14.615 1.00 98.75 217 ASN A O 1
ATOM 1603 N N . THR A 1 218 ? -4.119 1.235 -14.599 1.00 98.88 218 THR A N 1
ATOM 1604 C CA . THR A 1 218 ? -3.710 1.694 -13.270 1.00 98.88 218 THR A CA 1
ATOM 1605 C C . THR A 1 218 ? -2.975 3.022 -13.371 1.00 98.88 218 THR A C 1
ATOM 1607 O O . THR A 1 218 ? -2.076 3.201 -14.192 1.00 98.88 218 THR A O 1
ATOM 1610 N N . GLU A 1 219 ? -3.348 3.964 -12.513 1.00 98.88 219 GLU A N 1
ATOM 1611 C CA . GLU A 1 219 ? -2.745 5.285 -12.423 1.00 98.88 219 GLU A CA 1
ATOM 1612 C C . GLU A 1 219 ? -1.820 5.358 -11.201 1.00 98.88 219 GLU A C 1
ATOM 1614 O O . GLU A 1 219 ? -2.262 5.354 -10.048 1.00 98.88 219 GLU A O 1
ATOM 1619 N N . LEU A 1 220 ? -0.517 5.472 -11.452 1.00 98.88 220 LEU A N 1
ATOM 1620 C CA . LEU A 1 220 ? 0.463 5.821 -10.429 1.00 98.88 220 LEU A CA 1
ATOM 1621 C C . LEU A 1 220 ? 0.666 7.332 -10.450 1.00 98.88 220 LEU A C 1
ATOM 1623 O O . LEU A 1 220 ? 1.411 7.854 -11.278 1.00 98.88 220 LEU A O 1
ATOM 1627 N N . LYS A 1 221 ? 0.005 8.037 -9.531 1.00 98.69 221 LYS A N 1
ATOM 1628 C CA . LYS A 1 221 ? 0.216 9.466 -9.258 1.00 98.69 221 LYS A CA 1
ATOM 1629 C C . LYS A 1 221 ? 1.617 9.701 -8.670 1.00 98.69 221 LYS A C 1
ATOM 1631 O O . LYS A 1 221 ? 2.339 8.735 -8.410 1.00 98.69 221 LYS A O 1
ATOM 1636 N N . PRO A 1 222 ? 2.065 10.962 -8.518 1.00 98.12 222 PRO A N 1
ATOM 1637 C CA . PRO A 1 222 ? 3.450 11.231 -8.166 1.00 98.12 222 PRO A CA 1
ATOM 1638 C C . PRO A 1 222 ? 3.921 10.557 -6.874 1.00 98.12 222 PRO A C 1
ATOM 1640 O O . PRO A 1 222 ? 3.171 10.429 -5.905 1.00 98.12 222 PRO A O 1
ATOM 1643 N N . GLY A 1 223 ? 5.206 10.204 -6.841 1.00 96.56 223 GLY A N 1
ATOM 1644 C CA . GLY A 1 223 ? 5.897 9.859 -5.600 1.00 96.56 223 GLY A CA 1
ATOM 1645 C C . GLY A 1 223 ? 5.669 8.443 -5.075 1.00 96.56 223 GLY A C 1
ATOM 1646 O O . GLY A 1 223 ? 5.885 8.235 -3.881 1.00 96.56 223 GLY A O 1
ATOM 1647 N N . CYS A 1 224 ? 5.224 7.481 -5.892 1.00 98.81 224 CYS A N 1
ATOM 1648 C CA . CYS A 1 224 ? 5.168 6.087 -5.448 1.00 98.81 224 CYS A CA 1
ATOM 1649 C C . CYS A 1 224 ? 6.543 5.411 -5.568 1.00 98.81 224 CYS A C 1
ATOM 1651 O O . CYS A 1 224 ? 7.265 5.583 -6.551 1.00 98.81 224 CYS A O 1
ATOM 1653 N N . ASN A 1 225 ? 6.890 4.609 -4.567 1.00 98.81 225 ASN A N 1
ATOM 1654 C CA . ASN A 1 225 ? 8.063 3.748 -4.544 1.00 98.81 225 ASN A CA 1
ATOM 1655 C C . ASN A 1 225 ? 7.583 2.312 -4.323 1.00 98.81 225 ASN A C 1
ATOM 1657 O O . ASN A 1 225 ? 7.048 1.994 -3.261 1.00 98.81 225 ASN A O 1
ATOM 1661 N N . ILE A 1 226 ? 7.698 1.477 -5.351 1.00 98.88 226 ILE A N 1
ATOM 1662 C CA . ILE A 1 226 ? 7.094 0.146 -5.382 1.00 98.88 226 ILE A CA 1
ATOM 1663 C C . ILE A 1 226 ? 8.190 -0.873 -5.687 1.00 98.88 226 ILE A C 1
ATOM 1665 O O . ILE A 1 226 ? 8.768 -0.866 -6.774 1.00 98.88 226 ILE A O 1
ATOM 1669 N N . ASN A 1 227 ? 8.462 -1.746 -4.720 1.00 98.81 227 ASN A N 1
ATOM 1670 C CA . ASN A 1 227 ? 9.460 -2.800 -4.813 1.00 98.81 227 ASN A CA 1
ATOM 1671 C C . ASN A 1 227 ? 8.827 -4.179 -4.588 1.00 98.81 227 ASN A C 1
ATOM 1673 O O . ASN A 1 227 ? 8.058 -4.367 -3.641 1.00 98.81 227 ASN A O 1
ATOM 1677 N N . ASP A 1 228 ? 9.153 -5.141 -5.454 1.00 98.81 228 ASP A N 1
ATOM 1678 C CA . ASP A 1 228 ? 8.708 -6.542 -5.363 1.00 98.81 228 ASP A CA 1
ATOM 1679 C C . ASP A 1 228 ? 7.206 -6.703 -5.052 1.00 98.81 228 ASP A C 1
ATOM 1681 O O . ASP A 1 228 ? 6.803 -7.570 -4.278 1.00 98.81 228 ASP A O 1
ATOM 1685 N N . SER A 1 229 ? 6.366 -5.835 -5.621 1.00 98.88 229 SER A N 1
ATOM 1686 C CA . SER A 1 229 ? 4.937 -5.767 -5.294 1.00 98.88 229 SER A CA 1
ATOM 1687 C C . SER A 1 229 ? 4.060 -5.931 -6.532 1.00 98.88 229 SER A C 1
ATOM 1689 O O . SER A 1 229 ? 4.440 -5.555 -7.639 1.00 98.88 229 SER A O 1
ATOM 1691 N N . ALA A 1 230 ? 2.860 -6.471 -6.342 1.00 98.88 230 ALA A N 1
ATOM 1692 C CA . ALA A 1 230 ? 1.868 -6.634 -7.399 1.00 98.88 230 ALA A CA 1
ATOM 1693 C C . ALA A 1 230 ? 0.690 -5.691 -7.150 1.00 98.88 230 ALA A C 1
ATOM 1695 O O . ALA A 1 230 ? 0.017 -5.804 -6.127 1.00 98.88 230 ALA A O 1
ATOM 1696 N N . ILE A 1 231 ? 0.452 -4.774 -8.083 1.00 98.88 231 ILE A N 1
ATOM 1697 C CA . ILE A 1 231 ? -0.677 -3.848 -8.086 1.00 98.88 231 ILE A CA 1
ATOM 1698 C C . ILE A 1 231 ? -1.635 -4.268 -9.197 1.00 98.88 231 ILE A C 1
ATOM 1700 O O . ILE A 1 231 ? -1.218 -4.368 -10.350 1.00 98.88 231 ILE A O 1
ATOM 1704 N N . GLY A 1 232 ? -2.898 -4.508 -8.849 1.00 98.81 232 GLY A N 1
ATOM 1705 C CA . GLY A 1 232 ? -3.949 -4.919 -9.774 1.00 98.81 232 GLY A CA 1
ATOM 1706 C C . GLY A 1 232 ? -4.353 -3.847 -10.783 1.00 98.81 232 GLY A C 1
ATOM 1707 O O . GLY A 1 232 ? -3.687 -2.820 -10.962 1.00 98.81 232 GLY A O 1
ATOM 1708 N N . GLU A 1 233 ? -5.447 -4.116 -11.481 1.00 98.88 233 GLU A N 1
ATOM 1709 C CA . GLU A 1 233 ? -5.981 -3.281 -12.551 1.00 98.88 233 GLU A CA 1
ATOM 1710 C C . GLU A 1 233 ? -6.855 -2.140 -12.027 1.00 98.88 233 GLU A C 1
ATOM 1712 O O . GLU A 1 233 ? -7.550 -2.261 -11.016 1.00 98.88 233 GLU A O 1
ATOM 1717 N N . SER A 1 234 ? -6.902 -1.039 -12.780 1.00 98.81 234 SER A N 1
ATOM 1718 C CA . SER A 1 234 ? -7.761 0.120 -12.489 1.00 98.81 234 SER A CA 1
ATOM 1719 C C . SER A 1 234 ? -7.550 0.706 -11.087 1.00 98.81 234 SER A C 1
ATOM 1721 O O . SER A 1 234 ? -8.489 1.195 -10.453 1.00 98.81 234 SER A O 1
ATOM 1723 N N . CYS A 1 235 ? -6.322 0.628 -10.580 1.00 98.94 235 CYS A N 1
ATOM 1724 C CA . CYS A 1 235 ? -5.946 1.168 -9.281 1.00 98.94 235 CYS A CA 1
ATOM 1725 C C . CYS A 1 235 ? -5.491 2.624 -9.396 1.00 98.94 235 CYS A C 1
ATOM 1727 O O . CYS A 1 235 ? -5.026 3.063 -10.445 1.00 98.94 235 CYS A O 1
ATOM 1729 N N . VAL A 1 236 ? -5.583 3.371 -8.295 1.00 98.88 236 VAL A N 1
ATOM 1730 C CA . VAL A 1 236 ? -5.042 4.734 -8.199 1.00 98.88 236 VAL A CA 1
ATOM 1731 C C . VAL A 1 236 ? -4.175 4.835 -6.955 1.00 98.88 236 VAL A C 1
ATOM 1733 O O . VAL A 1 236 ? -4.681 4.725 -5.838 1.00 98.88 236 VAL A O 1
ATOM 1736 N N . LEU A 1 237 ? -2.873 5.042 -7.139 1.00 98.88 237 LEU A N 1
ATOM 1737 C CA . LEU A 1 237 ? -1.895 5.155 -6.054 1.00 98.88 237 LEU A CA 1
ATOM 1738 C C . LEU A 1 237 ? -1.272 6.551 -6.070 1.00 98.88 237 LEU A C 1
ATOM 1740 O O . LEU A 1 237 ? -0.933 7.047 -7.136 1.00 98.88 237 LEU A O 1
ATOM 1744 N N . ASN A 1 238 ? -1.103 7.185 -4.910 1.00 98.50 238 ASN A N 1
ATOM 1745 C CA . ASN A 1 238 ? -0.448 8.490 -4.768 1.00 98.50 238 ASN A CA 1
ATOM 1746 C C . ASN A 1 238 ? 0.479 8.496 -3.548 1.00 98.50 238 ASN A C 1
ATOM 1748 O O . ASN A 1 238 ? 0.020 8.146 -2.465 1.00 98.50 238 ASN A O 1
ATOM 1752 N N . TYR A 1 239 ? 1.746 8.904 -3.679 1.00 98.69 239 TYR A N 1
ATOM 1753 C CA . TYR A 1 239 ? 2.719 8.892 -2.573 1.00 98.69 239 TYR A CA 1
ATOM 1754 C C . TYR A 1 239 ? 2.688 7.596 -1.737 1.00 98.69 239 TYR A C 1
ATOM 1756 O O . TYR A 1 239 ? 2.512 7.631 -0.515 1.00 98.69 239 TYR A O 1
ATOM 1764 N N . VAL A 1 240 ? 2.794 6.446 -2.404 1.00 98.81 240 VAL A N 1
ATOM 1765 C CA . VAL A 1 240 ? 2.724 5.123 -1.767 1.00 98.81 240 VAL A CA 1
ATOM 1766 C C . VAL A 1 240 ? 4.101 4.481 -1.741 1.00 98.81 240 VAL A C 1
ATOM 1768 O O . VAL A 1 240 ? 4.732 4.341 -2.784 1.00 98.81 240 VAL A O 1
ATOM 1771 N N . PHE A 1 241 ? 4.533 4.035 -0.569 1.00 98.81 241 PHE A N 1
ATOM 1772 C CA . PHE A 1 241 ? 5.654 3.113 -0.427 1.00 98.81 241 PHE A CA 1
ATOM 1773 C C . PHE A 1 241 ? 5.093 1.702 -0.308 1.00 98.81 241 PHE A C 1
ATOM 1775 O O . PHE A 1 241 ? 4.314 1.434 0.603 1.00 98.81 241 PHE A O 1
ATOM 1782 N N . ALA A 1 242 ? 5.454 0.809 -1.223 1.00 98.81 242 ALA A N 1
ATOM 1783 C CA . ALA A 1 242 ? 5.019 -0.580 -1.210 1.00 98.81 242 ALA A CA 1
ATOM 1784 C C . ALA A 1 242 ? 6.220 -1.511 -1.366 1.00 98.81 242 ALA A C 1
ATOM 1786 O O . ALA A 1 242 ? 6.985 -1.384 -2.318 1.00 98.81 242 ALA A O 1
ATOM 1787 N N . ASN A 1 243 ? 6.382 -2.444 -0.430 1.00 98.69 243 ASN A N 1
ATOM 1788 C CA . ASN A 1 243 ? 7.430 -3.455 -0.480 1.00 98.69 243 ASN A CA 1
ATOM 1789 C C . ASN A 1 243 ? 6.855 -4.838 -0.180 1.00 98.69 243 ASN A C 1
ATOM 1791 O O . ASN A 1 243 ? 6.313 -5.044 0.908 1.00 98.69 243 ASN A O 1
ATOM 1795 N N . GLU A 1 244 ? 7.013 -5.780 -1.113 1.00 98.75 244 GLU A N 1
ATOM 1796 C CA . GLU A 1 244 ? 6.509 -7.158 -0.995 1.00 98.75 244 GLU A CA 1
ATOM 1797 C C . GLU A 1 244 ? 5.008 -7.219 -0.637 1.00 98.75 244 GLU A C 1
ATOM 1799 O O . GLU A 1 244 ? 4.583 -7.973 0.251 1.00 98.75 244 GLU A O 1
ATOM 1804 N N . ALA A 1 245 ? 4.208 -6.378 -1.300 1.00 98.75 245 ALA A N 1
ATOM 1805 C CA . ALA A 1 245 ? 2.769 -6.257 -1.093 1.00 98.75 245 ALA A CA 1
ATOM 1806 C C . ALA A 1 245 ? 1.970 -6.718 -2.322 1.00 98.75 245 ALA A C 1
ATOM 1808 O O . ALA A 1 245 ? 2.415 -6.592 -3.465 1.00 98.75 245 ALA A O 1
ATOM 1809 N N . ARG A 1 246 ? 0.756 -7.216 -2.081 1.00 98.88 246 ARG A N 1
ATOM 1810 C CA . ARG A 1 246 ? -0.249 -7.486 -3.110 1.00 98.88 246 ARG A CA 1
ATOM 1811 C C . ARG A 1 246 ? -1.427 -6.538 -2.930 1.00 98.88 246 ARG A C 1
ATOM 1813 O O . ARG A 1 246 ? -1.963 -6.406 -1.834 1.00 98.88 246 ARG A O 1
ATOM 1820 N N . VAL A 1 247 ? -1.824 -5.896 -4.016 1.00 98.94 247 VAL A N 1
ATOM 1821 C CA . VAL A 1 247 ? -3.003 -5.042 -4.109 1.00 98.94 247 VAL A CA 1
ATOM 1822 C C . VAL A 1 247 ? -3.851 -5.574 -5.255 1.00 98.94 247 VAL A C 1
ATOM 1824 O O . VAL A 1 247 ? -3.340 -5.737 -6.360 1.00 98.94 247 VAL A O 1
ATOM 1827 N N . GLY A 1 248 ? -5.116 -5.869 -4.975 1.00 98.81 248 GLY A N 1
ATOM 1828 C CA . GLY A 1 248 ? -6.106 -6.308 -5.950 1.00 98.81 248 GLY A CA 1
ATOM 1829 C C . GLY A 1 248 ? -6.541 -5.183 -6.881 1.00 98.81 248 GLY A C 1
ATOM 1830 O O . GLY A 1 248 ? -5.864 -4.162 -7.022 1.00 98.81 248 GLY A O 1
ATOM 1831 N N . ASP A 1 249 ? -7.690 -5.369 -7.510 1.00 98.88 249 ASP A N 1
ATOM 1832 C CA . ASP A 1 249 ? -8.188 -4.467 -8.541 1.00 98.88 249 ASP A CA 1
ATOM 1833 C C . ASP A 1 249 ? -9.053 -3.345 -7.962 1.00 98.88 249 ASP A C 1
ATOM 1835 O O . ASP A 1 249 ? -9.706 -3.489 -6.925 1.00 98.88 249 ASP A O 1
ATOM 1839 N N . ARG A 1 250 ? -9.150 -2.224 -8.685 1.00 98.88 250 ARG A N 1
ATOM 1840 C CA . ARG A 1 250 ? -10.051 -1.101 -8.359 1.00 98.88 250 ARG A CA 1
ATOM 1841 C C . ARG A 1 250 ? -9.784 -0.511 -6.966 1.00 98.88 250 ARG A C 1
ATOM 1843 O O . ARG A 1 250 ? -10.699 -0.009 -6.311 1.00 98.88 250 ARG A O 1
ATOM 1850 N N . VAL A 1 251 ? -8.535 -0.573 -6.502 1.00 98.88 251 VAL A N 1
ATOM 1851 C CA . VAL A 1 251 ? -8.109 -0.072 -5.189 1.00 98.88 251 VAL A CA 1
ATOM 1852 C C . VAL A 1 251 ? -7.622 1.373 -5.300 1.00 98.88 251 VAL A C 1
ATOM 1854 O O . VAL A 1 251 ? -6.894 1.742 -6.222 1.00 98.88 251 VAL A O 1
ATOM 1857 N N . THR A 1 252 ? -7.992 2.209 -4.329 1.00 98.81 252 THR A N 1
ATOM 1858 C CA . THR A 1 252 ? -7.450 3.572 -4.187 1.00 98.81 252 THR A CA 1
ATOM 1859 C C . THR A 1 252 ? -6.548 3.656 -2.961 1.00 98.81 252 THR A C 1
ATOM 1861 O O . THR A 1 252 ? -7.003 3.360 -1.854 1.00 98.81 252 THR A O 1
ATOM 1864 N N . ILE A 1 253 ? -5.298 4.092 -3.142 1.00 98.81 253 ILE A N 1
ATOM 1865 C CA . ILE A 1 253 ? -4.293 4.190 -2.077 1.00 98.81 253 ILE A CA 1
ATOM 1866 C C . ILE A 1 253 ? -3.641 5.578 -2.058 1.00 98.81 253 ILE A C 1
ATOM 1868 O O . ILE A 1 253 ? -3.139 6.058 -3.074 1.00 98.81 253 ILE A O 1
ATOM 1872 N N . GLY A 1 254 ? -3.582 6.192 -0.878 1.00 97.12 254 GLY A N 1
ATOM 1873 C CA . GLY A 1 254 ? -2.808 7.400 -0.618 1.00 97.12 254 GLY A CA 1
ATOM 1874 C C . GLY A 1 254 ? -3.633 8.660 -0.327 1.00 97.12 254 GLY A C 1
ATOM 1875 O O . GLY A 1 254 ? -4.868 8.619 -0.307 1.00 97.12 254 GLY A O 1
ATOM 1876 N N . PRO A 1 255 ? -2.944 9.805 -0.140 1.00 98.25 255 PRO A N 1
ATOM 1877 C CA . PRO A 1 255 ? -1.482 9.948 -0.168 1.00 98.25 255 PRO A CA 1
ATOM 1878 C C . PRO A 1 255 ? -0.770 9.437 1.097 1.00 98.25 255 PRO A C 1
ATOM 1880 O O . PRO A 1 255 ? -1.387 9.316 2.142 1.00 98.25 255 PRO A O 1
ATOM 1883 N N . TYR A 1 256 ? 0.542 9.204 1.037 1.00 98.62 256 TYR A N 1
ATOM 1884 C CA . TYR A 1 256 ? 1.395 8.911 2.206 1.00 98.62 256 TYR A CA 1
ATOM 1885 C C . TYR A 1 256 ? 1.063 7.594 2.916 1.00 98.62 256 TYR A C 1
ATOM 1887 O O . TYR A 1 256 ? 0.870 7.551 4.132 1.00 98.62 256 TYR A O 1
ATOM 1895 N N . VAL A 1 257 ? 1.003 6.513 2.144 1.00 98.81 257 VAL A N 1
ATOM 1896 C CA . VAL A 1 257 ? 0.732 5.161 2.653 1.00 98.81 257 VAL A CA 1
ATOM 1897 C C . VAL A 1 257 ? 1.997 4.317 2.624 1.00 98.81 257 VAL A C 1
ATOM 1899 O O . VAL A 1 257 ? 2.788 4.411 1.686 1.00 98.81 257 VAL A O 1
ATOM 1902 N N . ASN A 1 258 ? 2.161 3.466 3.637 1.00 98.81 258 ASN A N 1
ATOM 1903 C CA . ASN A 1 258 ? 3.247 2.496 3.729 1.00 98.81 258 ASN A CA 1
ATOM 1904 C C . ASN A 1 258 ? 2.692 1.062 3.763 1.00 98.81 258 ASN A C 1
ATOM 1906 O O . ASN A 1 258 ? 2.098 0.637 4.755 1.00 98.81 258 ASN A O 1
ATOM 1910 N N . LEU A 1 259 ? 2.890 0.307 2.685 1.00 98.88 259 LEU A N 1
ATOM 1911 C CA . LEU A 1 259 ? 2.554 -1.110 2.581 1.00 98.88 259 LEU A CA 1
ATOM 1912 C C . LEU A 1 259 ? 3.826 -1.933 2.755 1.00 98.88 259 LEU A C 1
ATOM 1914 O O . LEU A 1 259 ? 4.737 -1.907 1.928 1.00 98.88 259 LEU A O 1
ATOM 1918 N N . ARG A 1 260 ? 3.889 -2.675 3.851 1.00 98.81 260 ARG A N 1
ATOM 1919 C CA . ARG A 1 260 ? 5.055 -3.480 4.218 1.00 98.81 260 ARG A CA 1
ATOM 1920 C C . ARG A 1 260 ? 4.889 -4.935 3.778 1.00 98.81 260 ARG A C 1
ATOM 1922 O O . ARG A 1 260 ? 3.773 -5.327 3.428 1.00 98.81 260 ARG A O 1
ATOM 1929 N N . PRO A 1 261 ? 5.951 -5.760 3.881 1.00 98.75 261 PRO A N 1
ATOM 1930 C CA . PRO A 1 261 ? 5.895 -7.142 3.434 1.00 98.75 261 PRO A CA 1
ATOM 1931 C C . PRO A 1 261 ? 4.713 -7.924 3.984 1.00 98.75 261 PRO A C 1
ATOM 1933 O O . PRO A 1 261 ? 4.315 -7.746 5.145 1.00 98.75 261 PRO A O 1
ATOM 1936 N N . LYS A 1 262 ? 4.206 -8.831 3.142 1.00 98.31 262 LYS A N 1
ATOM 1937 C CA . LYS A 1 262 ? 3.053 -9.696 3.433 1.00 98.31 262 LYS A CA 1
ATOM 1938 C C . LYS A 1 262 ? 1.757 -8.911 3.663 1.00 98.31 262 LYS A C 1
ATOM 1940 O O . LYS A 1 262 ? 0.873 -9.370 4.379 1.00 98.31 262 LYS A O 1
ATOM 1945 N N . THR A 1 263 ? 1.664 -7.713 3.100 1.00 98.81 263 THR A N 1
ATOM 1946 C CA . THR A 1 263 ? 0.395 -6.993 2.994 1.00 98.81 263 THR A CA 1
ATOM 1947 C C . THR A 1 263 ? -0.372 -7.517 1.793 1.00 98.81 263 THR A C 1
ATOM 1949 O O . THR A 1 263 ? 0.181 -7.588 0.697 1.00 98.81 263 THR A O 1
ATOM 1952 N N . ASP A 1 264 ? -1.636 -7.850 2.008 1.00 98.88 264 ASP A N 1
ATOM 1953 C CA . ASP A 1 264 ? -2.568 -8.258 0.968 1.00 98.88 264 ASP A CA 1
ATOM 1954 C C . ASP A 1 264 ? -3.839 -7.420 1.066 1.00 98.88 264 ASP A C 1
ATOM 1956 O O . ASP A 1 264 ? -4.531 -7.438 2.083 1.00 98.88 264 ASP A O 1
ATOM 1960 N N . ILE A 1 265 ? -4.118 -6.645 0.026 1.00 98.88 265 ILE A N 1
ATOM 1961 C CA . ILE A 1 265 ? -5.289 -5.780 -0.067 1.00 98.88 265 ILE A CA 1
ATOM 1962 C C . ILE A 1 265 ? -6.164 -6.311 -1.191 1.00 98.88 265 ILE A C 1
ATOM 1964 O O . ILE A 1 265 ? -5.738 -6.318 -2.341 1.00 98.88 265 ILE A O 1
ATOM 1968 N N . ALA A 1 266 ? -7.381 -6.731 -0.866 1.00 98.88 266 ALA A N 1
ATOM 1969 C CA . ALA A 1 266 ? -8.344 -7.221 -1.839 1.00 98.88 266 ALA A CA 1
ATOM 1970 C C . ALA A 1 266 ? -8.964 -6.090 -2.675 1.00 98.88 266 ALA A C 1
ATOM 1972 O O . ALA A 1 266 ? -8.749 -4.896 -2.442 1.00 98.88 266 ALA A O 1
ATOM 1973 N N . ASP A 1 267 ? -9.780 -6.490 -3.641 1.00 98.88 267 ASP A N 1
ATOM 1974 C CA . ASP A 1 267 ? -10.421 -5.599 -4.595 1.00 98.88 267 ASP A CA 1
ATOM 1975 C C . ASP A 1 267 ? -11.273 -4.500 -3.943 1.00 98.88 267 ASP A C 1
ATOM 1977 O O . ASP A 1 267 ? -11.867 -4.663 -2.872 1.00 98.88 267 ASP A O 1
ATOM 1981 N N . GLY A 1 268 ? -11.363 -3.355 -4.619 1.00 98.69 268 GLY A N 1
ATOM 1982 C CA . GLY A 1 268 ? -12.274 -2.267 -4.257 1.00 98.69 268 GLY A CA 1
ATOM 1983 C C . GLY A 1 268 ? -11.967 -1.582 -2.922 1.00 98.69 268 GLY A C 1
ATOM 1984 O O . GLY A 1 268 ? -12.773 -0.779 -2.445 1.00 98.69 268 GLY A O 1
ATOM 1985 N N . CYS A 1 269 ? -10.834 -1.897 -2.291 1.00 98.88 269 CYS A N 1
ATOM 1986 C CA . CYS A 1 269 ? -10.443 -1.301 -1.022 1.00 98.88 269 CYS A CA 1
ATOM 1987 C C . CYS A 1 269 ? -10.080 0.182 -1.168 1.00 98.88 269 CYS A C 1
ATOM 1989 O O . CYS A 1 269 ? -9.672 0.671 -2.227 1.00 98.88 269 CYS A O 1
ATOM 1991 N N . LYS A 1 270 ? -10.169 0.903 -0.049 1.00 98.81 270 LYS A N 1
ATOM 1992 C CA . LYS A 1 270 ? -9.667 2.275 0.063 1.00 98.81 270 LYS A CA 1
ATOM 1993 C C . LYS A 1 270 ? -8.692 2.386 1.219 1.00 98.81 270 LYS A C 1
ATOM 1995 O O . LYS A 1 270 ? -9.093 2.231 2.369 1.00 98.81 270 LYS A O 1
ATOM 2000 N N . ILE A 1 271 ? -7.454 2.747 0.914 1.00 98.75 271 ILE A N 1
ATOM 2001 C CA . ILE A 1 271 ? -6.412 3.033 1.898 1.00 98.75 271 ILE A CA 1
ATOM 2002 C C . ILE A 1 271 ? -6.075 4.518 1.781 1.00 98.75 271 ILE A C 1
ATOM 2004 O O . ILE A 1 271 ? -5.473 4.947 0.805 1.00 98.75 271 ILE A O 1
ATOM 2008 N N . GLY A 1 272 ? -6.549 5.335 2.709 1.00 98.31 272 GLY A N 1
ATOM 2009 C CA . GLY A 1 272 ? -6.315 6.774 2.668 1.00 98.31 272 GLY A CA 1
ATOM 2010 C C . GLY A 1 272 ? -5.053 7.178 3.418 1.00 98.31 272 GLY A C 1
ATOM 2011 O O . GLY A 1 272 ? -4.119 6.393 3.564 1.00 98.31 272 GLY A O 1
ATOM 2012 N N . ASP A 1 273 ? -5.002 8.433 3.840 1.00 97.56 273 ASP A N 1
ATOM 2013 C CA . ASP A 1 273 ? -3.757 9.081 4.207 1.00 97.56 273 ASP A CA 1
ATOM 2014 C C . ASP A 1 273 ? -3.160 8.613 5.533 1.00 97.56 273 ASP A C 1
ATOM 2016 O O . ASP A 1 273 ? -3.865 8.377 6.519 1.00 97.56 273 ASP A O 1
ATOM 2020 N N . PHE A 1 274 ? -1.827 8.512 5.549 1.00 98.62 274 PHE A N 1
ATOM 2021 C CA . PHE A 1 274 ? -1.033 8.161 6.730 1.00 98.62 274 PHE A CA 1
ATOM 2022 C C . PHE A 1 274 ? -1.407 6.805 7.337 1.00 98.62 274 PHE A C 1
ATOM 2024 O O . PHE A 1 274 ? -1.463 6.640 8.558 1.00 98.62 274 PHE A O 1
ATOM 2031 N N . VAL A 1 275 ? -1.678 5.828 6.474 1.00 98.88 275 VAL A N 1
ATOM 2032 C CA . VAL A 1 275 ? -1.949 4.447 6.871 1.00 98.88 275 VAL A CA 1
ATOM 2033 C C . VAL A 1 275 ? -0.714 3.579 6.645 1.00 98.88 275 VAL A C 1
ATOM 2035 O O . VAL A 1 275 ? -0.082 3.638 5.590 1.00 98.88 275 VAL A O 1
ATOM 2038 N N . GLU A 1 276 ? -0.388 2.746 7.632 1.00 98.88 276 GLU A N 1
ATOM 2039 C CA . GLU A 1 276 ? 0.608 1.680 7.506 1.00 98.88 276 GLU A CA 1
ATOM 2040 C C . GLU A 1 276 ? -0.067 0.312 7.639 1.00 98.88 276 GLU A C 1
ATOM 2042 O O . GLU A 1 276 ? -0.811 0.063 8.590 1.00 98.88 276 GLU A O 1
ATOM 2047 N N . VAL A 1 277 ? 0.221 -0.593 6.702 1.00 98.88 277 VAL A N 1
ATOM 2048 C CA . VAL A 1 277 ? -0.256 -1.983 6.722 1.00 98.88 277 VAL A CA 1
ATOM 2049 C C . VAL A 1 277 ? 0.940 -2.922 6.652 1.00 98.88 277 VAL A C 1
ATOM 2051 O O . VAL A 1 277 ? 1.893 -2.674 5.910 1.00 98.88 277 VAL A O 1
ATOM 2054 N N . LYS A 1 278 ? 0.922 -3.988 7.455 1.00 98.69 278 LYS A N 1
ATOM 2055 C CA . LYS A 1 278 ? 2.027 -4.945 7.535 1.00 98.69 278 LYS A CA 1
ATOM 2056 C C . LYS A 1 278 ? 1.550 -6.336 7.936 1.00 98.69 278 LYS A C 1
ATOM 2058 O O . LYS A 1 278 ? 0.995 -6.490 9.020 1.00 98.69 278 LYS A O 1
ATOM 2063 N N . ASN A 1 279 ? 1.923 -7.359 7.163 1.00 98.75 279 ASN A N 1
ATOM 2064 C CA . ASN A 1 279 ? 1.606 -8.764 7.460 1.00 98.75 279 ASN A CA 1
ATOM 2065 C C . ASN A 1 279 ? 0.109 -9.000 7.736 1.00 98.75 279 ASN A C 1
ATOM 2067 O O . ASN A 1 279 ? -0.268 -9.740 8.655 1.00 98.75 279 ASN A O 1
ATOM 2071 N N . SER A 1 280 ? -0.728 -8.325 6.951 1.00 98.88 280 SER A N 1
ATOM 2072 C CA . SER A 1 280 ? -2.168 -8.249 7.160 1.00 98.88 280 SER A CA 1
ATOM 2073 C C . SER A 1 280 ? -2.928 -8.473 5.860 1.00 98.88 280 SER A C 1
ATOM 2075 O O . SER A 1 280 ? -2.485 -8.015 4.806 1.00 98.88 280 SER A O 1
ATOM 2077 N N . ASN A 1 281 ? -4.080 -9.134 5.972 1.00 98.88 281 ASN A N 1
ATOM 2078 C CA . ASN A 1 281 ? -5.030 -9.347 4.885 1.00 98.88 281 ASN A CA 1
ATOM 2079 C C . ASN A 1 281 ? -6.207 -8.383 5.060 1.00 98.88 281 ASN A C 1
ATOM 2081 O O . ASN A 1 281 ? -6.807 -8.338 6.135 1.00 98.88 281 ASN A O 1
ATOM 2085 N N . ILE A 1 282 ? -6.527 -7.613 4.024 1.00 98.88 282 ILE A N 1
ATOM 2086 C CA . ILE A 1 282 ? -7.616 -6.634 4.009 1.00 98.88 282 ILE A CA 1
ATOM 2087 C C . ILE A 1 282 ? -8.654 -7.086 2.985 1.00 98.88 282 ILE A C 1
ATOM 2089 O O . ILE A 1 282 ? -8.371 -7.114 1.789 1.00 98.88 282 ILE A O 1
ATOM 2093 N N . GLY A 1 283 ? -9.839 -7.463 3.459 1.00 98.88 283 GLY A N 1
ATOM 2094 C CA . GLY A 1 283 ? -10.912 -8.018 2.643 1.00 98.88 283 GLY A CA 1
ATOM 2095 C C . GLY A 1 283 ? -11.598 -6.998 1.737 1.00 98.88 283 GLY A C 1
ATOM 2096 O O . GLY A 1 283 ? -11.474 -5.788 1.909 1.00 98.88 283 GLY A O 1
ATOM 2097 N N . GLU A 1 284 ? -12.346 -7.511 0.763 1.00 98.88 284 GLU A N 1
ATOM 2098 C CA . GLU A 1 284 ? -12.925 -6.734 -0.338 1.00 98.88 284 GLU A CA 1
ATOM 2099 C C . GLU A 1 284 ? -13.749 -5.527 0.138 1.00 98.88 284 GLU A C 1
ATOM 2101 O O . GLU A 1 284 ? -14.574 -5.623 1.050 1.00 98.88 284 GLU A O 1
ATOM 2106 N N . GLY A 1 285 ? -13.543 -4.372 -0.498 1.00 98.75 285 GLY A N 1
ATOM 2107 C CA . GLY A 1 285 ? -14.301 -3.150 -0.222 1.00 98.75 285 GLY A CA 1
ATOM 2108 C C . GLY A 1 285 ? -14.044 -2.514 1.150 1.00 98.75 285 GLY A C 1
ATOM 2109 O O . GLY A 1 285 ? -14.737 -1.557 1.514 1.00 98.75 285 GLY A O 1
ATOM 2110 N N . THR A 1 286 ? -13.073 -3.016 1.919 1.00 98.88 286 THR A N 1
ATOM 2111 C CA . THR A 1 286 ? -12.709 -2.461 3.226 1.00 98.88 286 THR A CA 1
ATOM 2112 C C . THR A 1 286 ? -12.022 -1.105 3.094 1.00 98.88 286 THR A C 1
ATOM 2114 O O . THR A 1 286 ? -11.293 -0.810 2.141 1.00 98.88 286 THR A O 1
ATOM 2117 N N . LYS A 1 287 ? -12.287 -0.236 4.071 1.00 98.88 287 LYS A N 1
ATOM 2118 C CA . LYS A 1 287 ? -11.827 1.151 4.095 1.00 98.88 287 LYS A CA 1
ATOM 2119 C C . LYS A 1 287 ? -10.948 1.394 5.316 1.00 98.88 287 LYS A C 1
ATOM 2121 O O . LYS A 1 287 ? -11.417 1.310 6.450 1.00 98.88 287 LYS A O 1
ATOM 2126 N N . LEU A 1 288 ? -9.699 1.771 5.056 1.00 98.44 288 LEU A N 1
ATOM 2127 C CA . LEU A 1 288 ? -8.714 2.287 6.007 1.00 98.44 288 LEU A CA 1
ATOM 2128 C C . LEU A 1 288 ? -8.427 3.755 5.647 1.00 98.44 288 LEU A C 1
ATOM 2130 O O . LEU A 1 288 ? -7.427 4.042 5.003 1.00 98.44 288 LEU A O 1
ATOM 2134 N N . PRO A 1 289 ? -9.327 4.704 5.934 1.00 96.81 289 PRO A N 1
ATOM 2135 C CA . PRO A 1 289 ? -9.277 6.026 5.337 1.00 96.81 289 PRO A CA 1
ATOM 2136 C C . PRO A 1 289 ? -8.207 6.944 5.938 1.00 96.81 289 PRO A C 1
ATOM 2138 O O . PRO A 1 289 ? -7.719 7.784 5.198 1.00 96.81 289 PRO A O 1
ATOM 2141 N N . HIS A 1 290 ? -7.849 6.832 7.224 1.00 98.00 290 HIS A N 1
ATOM 2142 C CA . HIS A 1 290 ? -6.992 7.837 7.872 1.00 98.00 290 HIS A CA 1
ATOM 2143 C C . HIS A 1 290 ? -6.158 7.273 9.033 1.00 98.00 290 HIS A C 1
ATOM 2145 O O . HIS A 1 290 ? -6.695 6.560 9.887 1.00 98.00 290 HIS A O 1
ATOM 2151 N N . LEU A 1 291 ? -4.891 7.693 9.128 1.00 98.19 291 LEU A N 1
ATOM 2152 C CA . LEU A 1 291 ? -4.061 7.701 10.348 1.00 98.19 291 LEU A CA 1
ATOM 2153 C C . LEU A 1 291 ? -4.111 6.398 11.164 1.00 98.19 291 LEU A C 1
ATOM 2155 O O . LEU A 1 291 ? -4.381 6.430 12.362 1.00 98.19 291 LEU A O 1
ATOM 2159 N N . SER A 1 292 ? -3.922 5.245 10.527 1.00 98.31 292 SER A N 1
ATOM 2160 C CA . SER A 1 292 ? -4.103 3.942 11.185 1.00 98.31 292 SER A CA 1
ATOM 2161 C C . SER A 1 292 ? -2.920 3.007 10.948 1.00 98.31 292 SER A C 1
ATOM 2163 O O . SER A 1 292 ? -2.315 3.023 9.878 1.00 98.31 292 SER A O 1
ATOM 2165 N N . TYR A 1 293 ? -2.616 2.164 11.937 1.00 98.69 293 TYR A N 1
ATOM 2166 C CA . TYR A 1 293 ? -1.614 1.099 11.820 1.00 98.69 293 TYR A CA 1
ATOM 2167 C C . TYR A 1 293 ? -2.278 -0.276 11.908 1.00 98.69 293 TYR A C 1
ATOM 2169 O O . TYR A 1 293 ? -2.926 -0.592 12.913 1.00 98.69 293 TYR A O 1
ATOM 2177 N N . ILE A 1 294 ? -2.109 -1.085 10.856 1.00 98.75 294 ILE A N 1
ATOM 2178 C CA . ILE A 1 294 ? -2.704 -2.419 10.717 1.00 98.75 294 ILE A CA 1
ATOM 2179 C C . ILE A 1 294 ? -1.598 -3.476 10.612 1.00 98.75 294 ILE A C 1
ATOM 2181 O O . ILE A 1 294 ? -1.196 -3.900 9.522 1.00 98.75 294 ILE A O 1
ATOM 2185 N N . GLY A 1 295 ? -1.084 -3.895 11.765 1.00 98.44 295 GLY A N 1
ATOM 2186 C CA . GLY A 1 295 ? -0.050 -4.921 11.865 1.00 98.44 295 GLY A CA 1
ATOM 2187 C C . GLY A 1 295 ? -0.604 -6.278 12.269 1.00 98.44 295 GLY A C 1
ATOM 2188 O O . GLY A 1 295 ? -1.339 -6.358 13.247 1.00 98.44 295 GLY A O 1
ATOM 2189 N N . ASP A 1 296 ? -0.180 -7.331 11.570 1.00 98.81 296 ASP A N 1
ATOM 2190 C CA . AS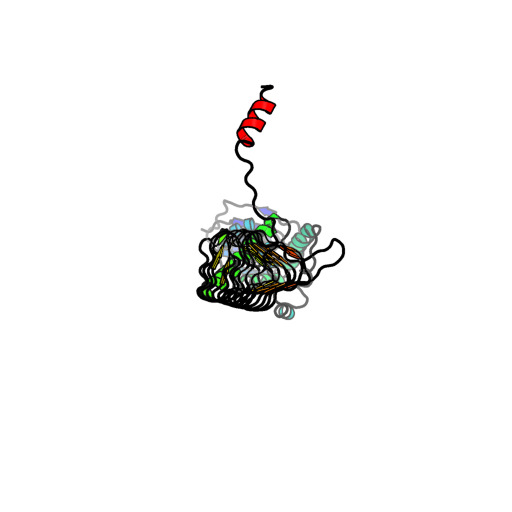P A 1 296 ? -0.480 -8.722 11.916 1.00 98.81 296 ASP A CA 1
ATOM 2191 C C . ASP A 1 296 ? -1.997 -8.968 12.100 1.00 98.81 296 ASP A C 1
ATOM 2193 O O . ASP A 1 296 ? -2.443 -9.395 13.163 1.00 98.81 296 ASP A O 1
ATOM 2197 N N . ALA A 1 297 ? -2.808 -8.687 11.075 1.00 98.81 297 ALA A N 1
ATOM 2198 C CA . ALA A 1 297 ? -4.268 -8.770 11.175 1.00 98.81 297 ALA A CA 1
ATOM 2199 C C . ALA A 1 297 ? -4.950 -9.448 9.978 1.00 98.81 297 ALA A C 1
ATOM 2201 O O . ALA A 1 297 ? -4.478 -9.358 8.847 1.00 98.81 297 ALA A O 1
ATOM 2202 N N . ASP A 1 298 ? -6.098 -10.073 10.225 1.00 98.88 298 ASP A N 1
ATOM 2203 C CA . ASP A 1 298 ? -7.051 -10.493 9.195 1.00 98.88 298 ASP A CA 1
ATOM 2204 C C . ASP A 1 298 ? -8.304 -9.628 9.324 1.00 98.88 298 ASP A C 1
ATOM 2206 O O . ASP A 1 298 ? -9.023 -9.722 10.318 1.00 98.88 298 ASP A O 1
ATOM 2210 N N . VAL A 1 299 ? -8.541 -8.750 8.351 1.00 98.88 299 VAL A N 1
ATOM 2211 C CA . VAL A 1 299 ? -9.697 -7.851 8.318 1.00 98.88 299 VAL A CA 1
ATOM 2212 C C . VAL A 1 299 ? -10.623 -8.293 7.197 1.00 98.88 299 VAL A C 1
ATOM 2214 O O . VAL A 1 299 ? -10.193 -8.397 6.052 1.00 98.88 299 VAL A O 1
ATOM 2217 N N . GLY A 1 300 ? -11.886 -8.551 7.528 1.00 98.81 300 GLY A N 1
ATOM 2218 C CA . GLY A 1 300 ? -12.911 -9.010 6.598 1.00 98.81 300 GLY A CA 1
ATOM 2219 C C . GLY A 1 300 ? -13.295 -7.981 5.535 1.00 98.81 300 GLY A C 1
ATOM 2220 O O . GLY A 1 300 ? -12.651 -6.945 5.354 1.00 98.81 300 GLY A O 1
ATOM 2221 N N . ALA A 1 301 ? -14.360 -8.290 4.802 1.00 98.88 301 ALA A N 1
ATOM 2222 C CA . ALA A 1 301 ? -14.894 -7.454 3.737 1.00 98.88 301 ALA A CA 1
ATOM 2223 C C . ALA A 1 301 ? -15.790 -6.330 4.278 1.00 98.88 301 ALA A C 1
ATOM 2225 O O . ALA A 1 301 ? -16.463 -6.485 5.300 1.00 98.88 301 ALA A O 1
ATOM 2226 N N . ARG A 1 302 ? -15.841 -5.213 3.542 1.00 98.81 302 ARG A N 1
ATOM 2227 C CA . ARG A 1 302 ? -16.702 -4.042 3.802 1.00 98.81 302 ARG A CA 1
ATOM 2228 C C . ARG A 1 302 ? -16.553 -3.459 5.213 1.00 98.81 302 ARG A C 1
ATOM 2230 O O . ARG A 1 302 ? -17.461 -2.801 5.717 1.00 98.81 302 ARG A O 1
ATOM 2237 N N . VAL A 1 303 ? -15.393 -3.653 5.834 1.00 98.88 303 VAL A N 1
ATOM 2238 C CA . VAL A 1 303 ? -15.074 -3.082 7.143 1.00 98.88 303 VAL A CA 1
ATOM 2239 C C . VAL A 1 303 ? -14.772 -1.597 6.985 1.00 98.88 303 VAL A C 1
ATOM 2241 O O . VAL A 1 303 ? -14.113 -1.172 6.033 1.00 98.88 303 VAL A O 1
ATOM 2244 N N . ASN A 1 304 ? -15.216 -0.789 7.941 1.00 98.69 304 ASN A N 1
ATOM 2245 C CA . ASN A 1 304 ? -14.818 0.607 8.033 1.00 98.69 304 ASN A CA 1
ATOM 2246 C C . ASN A 1 304 ? -13.955 0.826 9.276 1.00 98.69 304 ASN A C 1
ATOM 2248 O O . ASN A 1 304 ? -14.454 0.800 10.403 1.00 98.69 304 ASN A O 1
ATOM 2252 N N . VAL A 1 305 ? -12.668 1.100 9.071 1.00 98.69 305 VAL A N 1
ATOM 2253 C CA . VAL A 1 305 ? -11.730 1.393 10.156 1.00 98.69 305 VAL A CA 1
ATOM 2254 C C . VAL A 1 305 ? -11.704 2.894 10.417 1.00 98.69 305 VAL A C 1
ATOM 2256 O O . VAL A 1 305 ? -11.362 3.687 9.549 1.00 98.69 305 VAL A O 1
ATOM 2259 N N . GLY A 1 306 ? -12.114 3.320 11.607 1.00 97.88 306 GLY A N 1
ATOM 2260 C CA . GLY A 1 306 ? -12.122 4.728 11.986 1.00 97.88 306 GLY A CA 1
ATOM 2261 C C . GLY A 1 306 ? -10.719 5.332 12.030 1.00 97.88 306 GLY A C 1
ATOM 2262 O O . GLY A 1 306 ? -9.725 4.637 12.225 1.00 97.88 306 GLY A O 1
ATOM 2263 N N . CYS A 1 307 ? -10.638 6.654 11.899 1.00 97.81 307 CYS A N 1
ATOM 2264 C CA . CYS A 1 307 ? -9.375 7.385 11.992 1.00 97.81 307 CYS A CA 1
ATOM 2265 C C . CYS A 1 307 ? -8.661 7.108 13.327 1.00 97.81 307 CYS A C 1
ATOM 2267 O O . CYS A 1 307 ? -9.303 7.109 14.381 1.00 97.81 307 CYS A O 1
ATOM 2269 N N . GLY A 1 308 ? -7.341 6.913 13.303 1.00 97.38 308 GLY A N 1
ATOM 2270 C CA . GLY A 1 308 ? -6.558 6.726 14.525 1.00 97.38 308 GLY A CA 1
ATOM 2271 C C . GLY A 1 308 ? -6.644 5.323 15.120 1.00 97.38 308 GLY A C 1
ATOM 2272 O O . GLY A 1 308 ? -6.283 5.160 16.284 1.00 97.38 308 GLY A O 1
ATOM 2273 N N . CYS A 1 309 ? -7.173 4.331 14.396 1.00 98.19 309 CYS A N 1
ATOM 2274 C CA . CYS A 1 309 ? -7.214 2.965 14.909 1.00 98.19 309 CYS A CA 1
ATOM 2275 C C . CYS A 1 309 ? -5.818 2.336 14.914 1.00 98.19 309 CYS A C 1
ATOM 2277 O O . CYS A 1 309 ? -5.034 2.494 13.975 1.00 98.19 309 CYS A O 1
ATOM 2279 N N . VAL A 1 310 ? -5.535 1.565 15.962 1.00 98.56 310 VAL A N 1
ATOM 2280 C CA . VAL A 1 310 ? -4.268 0.845 16.111 1.00 98.56 310 VAL A CA 1
ATOM 2281 C C . VAL A 1 310 ? -4.550 -0.622 16.396 1.00 98.56 310 VAL A C 1
ATOM 2283 O O . VAL A 1 310 ? -5.217 -0.969 17.372 1.00 98.56 310 VAL A O 1
ATOM 2286 N N . PHE A 1 311 ? -4.006 -1.491 15.550 1.00 98.75 311 PHE A N 1
ATOM 2287 C CA . PHE A 1 311 ? -3.970 -2.930 15.782 1.00 98.75 311 PHE A CA 1
ATOM 2288 C C . PHE A 1 311 ? -2.719 -3.217 16.612 1.00 98.75 311 PHE A C 1
ATOM 2290 O O . PHE A 1 311 ? -1.600 -3.253 16.099 1.00 98.75 311 PHE A O 1
ATOM 2297 N N . VAL A 1 312 ? -2.905 -3.317 17.928 1.00 98.50 312 VAL A N 1
ATOM 2298 C CA . VAL A 1 312 ? -1.827 -3.423 18.914 1.00 98.50 312 VAL A CA 1
ATOM 2299 C C . VAL A 1 312 ? -1.334 -4.868 18.931 1.00 98.50 312 VAL A C 1
ATOM 2301 O O . VAL A 1 312 ? -1.814 -5.705 19.689 1.00 98.50 312 VAL A O 1
ATOM 2304 N N . ASN A 1 313 ? -0.391 -5.155 18.040 1.00 98.50 313 ASN A N 1
ATOM 2305 C CA . ASN A 1 313 ? 0.072 -6.500 17.712 1.00 98.50 313 ASN A CA 1
ATOM 2306 C C . ASN A 1 313 ? 1.275 -6.987 18.529 1.00 98.50 313 ASN A C 1
ATOM 2308 O O . ASN A 1 313 ? 1.691 -8.120 18.328 1.00 98.50 313 ASN A O 1
ATOM 2312 N N . TYR A 1 314 ? 1.888 -6.157 19.378 1.00 98.31 314 TYR A N 1
ATOM 2313 C CA . TYR A 1 314 ? 3.141 -6.475 20.075 1.00 98.31 314 TYR A CA 1
ATOM 2314 C C . TYR A 1 314 ? 3.020 -6.238 21.582 1.00 98.31 314 TYR A C 1
ATOM 2316 O O . TYR A 1 314 ? 2.666 -5.138 22.001 1.00 98.31 314 TYR A O 1
ATOM 2324 N N . ASP A 1 315 ? 3.355 -7.249 22.385 1.00 96.50 315 ASP A N 1
ATOM 2325 C CA . ASP A 1 315 ? 3.250 -7.209 23.856 1.00 96.50 315 ASP A CA 1
ATOM 2326 C C . ASP A 1 315 ? 4.563 -6.817 24.568 1.00 96.50 315 ASP A C 1
ATOM 2328 O O . ASP A 1 315 ? 4.611 -6.736 25.795 1.00 96.50 315 ASP A O 1
ATOM 2332 N N . GLY A 1 316 ? 5.630 -6.562 23.803 1.00 97.56 316 GLY A N 1
ATOM 2333 C CA . GLY A 1 316 ? 6.984 -6.337 24.317 1.00 97.56 316 GLY A CA 1
ATOM 2334 C C . GLY A 1 316 ? 7.942 -7.510 24.088 1.00 97.56 316 GLY A C 1
ATOM 2335 O O . GLY A 1 316 ? 9.153 -7.307 24.178 1.00 97.56 316 GLY A O 1
ATOM 2336 N N . VAL A 1 317 ? 7.426 -8.693 23.733 1.00 97.81 317 VAL A N 1
ATOM 2337 C CA . VAL A 1 317 ? 8.194 -9.926 23.488 1.00 97.81 317 VAL A CA 1
ATOM 2338 C C . VAL A 1 317 ? 7.714 -10.648 22.223 1.00 97.81 317 VAL A C 1
ATOM 2340 O O . VAL A 1 317 ? 8.511 -10.952 21.333 1.00 97.81 317 VAL A O 1
ATOM 2343 N N . HIS A 1 318 ? 6.413 -10.902 22.114 1.00 97.94 318 HIS A N 1
ATOM 2344 C CA . HIS A 1 318 ? 5.778 -11.656 21.040 1.00 97.94 318 HIS A CA 1
ATOM 2345 C C . HIS A 1 318 ? 4.805 -10.794 20.236 1.00 97.94 318 HIS A C 1
ATOM 2347 O O . HIS A 1 318 ? 4.332 -9.746 20.684 1.00 97.94 318 HIS A O 1
ATOM 2353 N N . LYS A 1 319 ? 4.528 -11.245 19.006 1.00 98.06 319 LYS A N 1
ATOM 2354 C CA . LYS A 1 319 ? 3.503 -10.653 18.147 1.00 98.06 319 LYS A CA 1
ATOM 2355 C C . LYS A 1 319 ? 2.292 -11.559 18.067 1.00 98.06 319 LYS A C 1
ATOM 2357 O O . LYS A 1 319 ? 2.450 -12.768 17.913 1.00 98.06 319 LYS A O 1
ATOM 2362 N N . HIS A 1 320 ? 1.116 -10.954 18.118 1.00 98.56 320 HIS A N 1
ATOM 2363 C CA . HIS A 1 320 ? -0.169 -11.644 18.127 1.00 98.56 320 HIS A CA 1
ATOM 2364 C C . HIS A 1 320 ? -1.047 -11.145 16.990 1.00 98.56 320 HIS A C 1
ATOM 2366 O O . HIS A 1 320 ? -0.881 -10.020 16.519 1.00 98.56 320 HIS A O 1
ATOM 2372 N N . ARG A 1 321 ? -1.971 -12.001 16.550 1.00 98.50 321 ARG A N 1
ATOM 2373 C CA . ARG A 1 321 ? -2.843 -11.727 15.408 1.00 98.50 321 ARG A CA 1
ATOM 2374 C C . ARG A 1 321 ? -4.211 -11.224 15.870 1.00 98.50 321 ARG A C 1
ATOM 2376 O O . ARG A 1 321 ? -4.773 -11.772 16.817 1.00 98.50 321 ARG A O 1
ATOM 2383 N N . THR A 1 322 ? -4.740 -10.207 15.195 1.00 98.88 322 THR A N 1
ATOM 2384 C CA . THR A 1 322 ? -6.111 -9.700 15.398 1.00 98.88 322 THR A CA 1
ATOM 2385 C C . THR A 1 322 ? -7.007 -10.153 14.252 1.00 98.88 322 THR A C 1
ATOM 2387 O O . THR A 1 322 ? -6.597 -10.076 13.095 1.00 98.88 322 THR A O 1
ATOM 2390 N N . THR A 1 323 ? -8.233 -10.576 14.563 1.00 98.88 323 THR A N 1
ATOM 2391 C CA . THR A 1 323 ? -9.241 -10.944 13.555 1.00 98.88 323 THR A CA 1
ATOM 2392 C C . THR A 1 323 ? -10.410 -9.969 13.611 1.00 98.88 323 THR A C 1
ATOM 2394 O O . THR A 1 323 ? -10.970 -9.723 14.677 1.00 98.88 323 THR A O 1
ATOM 2397 N N . VAL A 1 324 ? -10.795 -9.415 12.468 1.00 98.88 324 VAL A N 1
ATOM 2398 C CA . VAL A 1 324 ? -11.975 -8.562 12.315 1.00 98.88 324 VAL A CA 1
ATOM 2399 C C . VAL A 1 324 ? -12.862 -9.175 11.241 1.00 98.88 324 VAL A C 1
ATOM 2401 O O . VAL A 1 324 ? -12.404 -9.410 10.127 1.00 98.88 324 VAL A O 1
ATOM 2404 N N . GLY A 1 325 ? -14.116 -9.443 11.590 1.00 98.88 325 GLY A N 1
ATOM 2405 C CA . GLY A 1 325 ? -15.131 -9.999 10.705 1.00 98.88 325 GLY A CA 1
ATOM 2406 C C . GLY A 1 325 ? -15.567 -9.045 9.593 1.00 98.88 325 GLY A C 1
ATOM 2407 O O . GLY A 1 325 ? -15.007 -7.965 9.401 1.00 98.88 325 GLY A O 1
ATOM 2408 N N . ASN A 1 326 ? -16.584 -9.455 8.848 1.00 98.88 326 ASN A N 1
ATOM 2409 C CA . ASN A 1 326 ? -17.178 -8.668 7.773 1.00 98.88 326 ASN A CA 1
ATOM 2410 C C . ASN A 1 326 ? -18.124 -7.596 8.317 1.00 98.88 326 ASN A C 1
ATOM 2412 O O . ASN A 1 326 ? -18.693 -7.748 9.39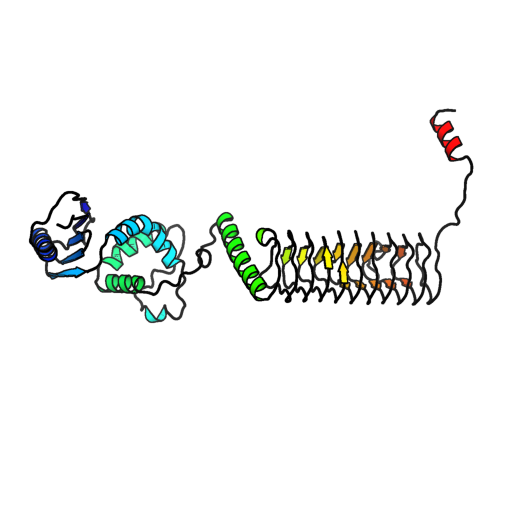5 1.00 98.88 326 ASN A O 1
ATOM 2416 N N . ASP A 1 327 ? -18.326 -6.525 7.547 1.00 98.81 327 ASP A N 1
ATOM 2417 C CA . ASP A 1 327 ? -19.322 -5.482 7.839 1.00 98.81 327 ASP A CA 1
ATOM 2418 C C . ASP A 1 327 ? -19.139 -4.810 9.220 1.00 98.81 327 ASP A C 1
ATOM 2420 O O . ASP A 1 327 ? -20.066 -4.228 9.782 1.00 98.81 327 ASP A O 1
ATOM 2424 N N . VAL A 1 328 ? -17.923 -4.870 9.774 1.00 98.88 328 VAL A N 1
ATOM 2425 C CA . VAL A 1 328 ? -17.568 -4.268 11.064 1.00 98.88 328 VAL A CA 1
ATOM 2426 C C . VAL A 1 328 ? -17.330 -2.768 10.920 1.00 98.88 328 VAL A C 1
ATOM 2428 O O . VAL A 1 328 ? -16.703 -2.295 9.966 1.00 98.88 328 VAL A O 1
ATOM 2431 N N . PHE A 1 329 ? -17.730 -2.009 11.937 1.00 98.81 329 PHE A N 1
ATOM 2432 C CA . PHE A 1 329 ? -17.325 -0.619 12.103 1.00 98.81 329 PHE A CA 1
ATOM 2433 C C . PHE A 1 329 ? -16.424 -0.455 13.326 1.00 98.81 329 PHE A C 1
ATOM 2435 O O . PHE A 1 329 ? -16.857 -0.621 14.469 1.00 98.81 329 PHE A O 1
ATOM 2442 N N . LEU A 1 330 ? -15.175 -0.049 13.097 1.00 98.62 330 LEU A N 1
ATOM 2443 C CA . LEU A 1 330 ? -14.275 0.346 14.176 1.00 98.62 330 LEU A CA 1
ATOM 2444 C C . LEU A 1 330 ? -14.363 1.861 14.374 1.00 98.62 330 LEU A C 1
ATOM 2446 O O . LEU A 1 330 ? -14.018 2.630 13.481 1.00 98.62 330 LEU A O 1
ATOM 2450 N N . GLY A 1 331 ? -14.818 2.316 15.539 1.00 98.00 331 GLY A N 1
ATOM 2451 C CA . GLY A 1 331 ? -14.866 3.738 15.869 1.00 98.00 331 GLY A CA 1
ATOM 2452 C C . GLY A 1 331 ? -13.476 4.376 15.902 1.00 98.00 331 GLY A C 1
ATOM 2453 O O . GLY A 1 331 ? -12.482 3.710 16.183 1.00 98.00 331 GLY A O 1
ATOM 2454 N N . CYS A 1 332 ? -13.398 5.686 15.655 1.00 98.00 332 CYS A N 1
ATOM 2455 C CA . CYS A 1 332 ? -12.129 6.419 15.680 1.00 98.00 332 CYS A CA 1
ATOM 2456 C C . CYS A 1 332 ? -11.367 6.203 16.995 1.00 98.00 332 CYS A C 1
ATOM 2458 O O . CYS A 1 332 ? -11.982 6.147 18.060 1.00 98.00 332 CYS A O 1
ATOM 2460 N N . GLN A 1 333 ? -10.038 6.129 16.927 1.00 97.25 333 GLN A N 1
ATOM 2461 C CA . GLN A 1 333 ? -9.164 5.868 18.077 1.00 97.25 333 GLN A CA 1
ATOM 2462 C C . GLN A 1 333 ? -9.501 4.564 18.821 1.00 97.25 333 GLN A C 1
ATOM 2464 O O . GLN A 1 333 ? -9.375 4.491 20.044 1.00 97.25 333 GLN A O 1
ATOM 2469 N N . THR A 1 334 ? -9.962 3.535 18.103 1.00 98.19 334 THR A N 1
ATOM 2470 C CA . THR A 1 334 ? -10.075 2.190 18.676 1.00 98.19 334 THR A CA 1
ATOM 2471 C C . THR A 1 334 ? -8.699 1.530 18.715 1.00 98.19 334 THR A C 1
ATOM 2473 O O . THR A 1 334 ? -8.020 1.439 17.694 1.00 98.19 334 THR A O 1
ATOM 2476 N N . ASN A 1 335 ? -8.313 1.017 19.881 1.00 98.50 335 ASN A N 1
ATOM 2477 C CA . ASN A 1 335 ? -7.156 0.138 20.026 1.00 98.50 335 ASN A CA 1
ATOM 2478 C C . ASN A 1 335 ? -7.642 -1.309 20.102 1.00 98.50 335 ASN A C 1
ATOM 2480 O O . ASN A 1 335 ? -8.424 -1.641 20.994 1.00 98.50 335 ASN A O 1
ATOM 2484 N N . LEU A 1 336 ? -7.175 -2.165 19.196 1.00 98.62 336 LEU A N 1
ATOM 2485 C CA . LEU A 1 336 ? -7.439 -3.604 19.232 1.00 98.62 336 LEU A CA 1
ATOM 2486 C C . LEU A 1 336 ? -6.214 -4.310 19.814 1.00 98.62 336 LEU A C 1
ATOM 2488 O O . LEU A 1 336 ? -5.199 -4.436 19.131 1.00 98.62 336 LEU A O 1
ATOM 2492 N N . VAL A 1 337 ? -6.289 -4.717 21.082 1.00 98.69 337 VAL A N 1
ATOM 2493 C CA . VAL A 1 337 ? -5.183 -5.372 21.793 1.00 98.69 337 VAL A CA 1
ATOM 2494 C C . VAL A 1 337 ? -5.145 -6.846 21.426 1.00 98.69 337 VAL A C 1
ATOM 2496 O O . VAL A 1 337 ? -5.974 -7.616 21.899 1.00 98.69 337 VAL A O 1
ATOM 2499 N N . ALA A 1 338 ? -4.195 -7.221 20.571 1.00 98.31 338 ALA A N 1
ATOM 2500 C CA . ALA A 1 338 ? -4.054 -8.586 20.091 1.00 98.31 338 ALA A CA 1
ATOM 2501 C C . ALA A 1 338 ? -3.549 -9.536 21.204 1.00 98.31 338 ALA A C 1
ATOM 2503 O O . ALA A 1 338 ? -2.731 -9.120 22.031 1.00 98.31 338 ALA A O 1
ATOM 2504 N N . PRO A 1 339 ? -3.957 -10.820 21.195 1.00 98.44 339 PRO A N 1
ATOM 2505 C CA . PRO A 1 339 ? -4.939 -11.411 20.288 1.00 98.44 339 PRO A CA 1
ATOM 2506 C C . PRO A 1 339 ? -6.373 -11.020 20.675 1.00 98.44 339 PRO A C 1
ATOM 2508 O O . PRO A 1 339 ? -6.757 -11.113 21.839 1.00 98.44 339 PRO A O 1
ATOM 2511 N N . VAL A 1 340 ? -7.168 -10.603 19.687 1.00 98.62 340 VAL A N 1
ATOM 2512 C CA . VAL A 1 340 ? -8.590 -10.283 19.871 1.00 98.62 340 VAL A CA 1
ATOM 2513 C C . VAL A 1 340 ? -9.370 -10.504 18.579 1.00 98.62 340 VAL A C 1
ATOM 2515 O O . VAL A 1 340 ? -8.844 -10.281 17.483 1.00 98.62 340 VAL A O 1
ATOM 2518 N N . SER A 1 341 ? -10.622 -10.936 18.717 1.00 98.81 341 SER A N 1
ATOM 2519 C CA . SER A 1 341 ? -11.560 -11.142 17.615 1.00 98.81 341 SER A CA 1
ATOM 2520 C C . SER A 1 341 ? -12.745 -10.182 17.703 1.00 98.81 341 SER A C 1
ATOM 2522 O O . SER A 1 341 ? -13.359 -10.030 18.758 1.00 98.81 341 SER A O 1
ATOM 2524 N N . VAL A 1 342 ? -13.095 -9.553 16.584 1.00 98.81 342 VAL A N 1
ATOM 2525 C CA . VAL A 1 342 ? -14.305 -8.736 16.431 1.00 98.81 342 VAL A CA 1
ATOM 2526 C C . VAL A 1 342 ? -15.213 -9.431 15.425 1.00 98.81 342 VAL A C 1
ATOM 2528 O O . VAL A 1 342 ? -14.831 -9.572 14.268 1.00 98.81 342 VAL A O 1
ATOM 2531 N N . GLY A 1 343 ? -16.372 -9.912 15.871 1.00 98.81 343 GLY A N 1
ATOM 2532 C CA . GLY A 1 343 ? -17.317 -10.660 15.042 1.00 98.81 343 GLY A CA 1
ATOM 2533 C C . GLY A 1 343 ? -17.993 -9.810 13.966 1.00 98.81 343 GLY A C 1
ATOM 2534 O O . GLY A 1 343 ? -17.965 -8.582 14.024 1.00 98.81 343 GLY A O 1
ATOM 2535 N N . ASP A 1 344 ? -18.613 -10.479 12.996 1.00 98.88 344 ASP A N 1
ATOM 2536 C CA . ASP A 1 344 ? -19.305 -9.841 11.870 1.00 98.88 344 ASP A CA 1
ATOM 2537 C C . ASP A 1 344 ? -20.359 -8.821 12.334 1.00 98.88 344 ASP A C 1
ATOM 2539 O O . ASP A 1 344 ? -21.019 -9.021 13.354 1.00 98.88 344 ASP A O 1
ATOM 2543 N N . GLY A 1 345 ? -20.500 -7.709 11.609 1.00 98.69 345 GLY A N 1
ATOM 2544 C CA . GLY A 1 345 ? -21.493 -6.663 11.890 1.00 98.69 345 GLY A CA 1
ATOM 2545 C C . GLY A 1 345 ? -21.256 -5.861 13.178 1.00 98.69 345 GLY A C 1
ATOM 2546 O O . GLY A 1 345 ? -22.017 -4.942 13.489 1.00 98.69 345 GLY A O 1
ATOM 2547 N N . ALA A 1 346 ? -20.212 -6.180 13.948 1.00 98.81 346 ALA A N 1
ATOM 2548 C CA . ALA A 1 346 ? -19.958 -5.535 15.226 1.00 98.81 346 ALA A CA 1
ATOM 2549 C C . ALA A 1 346 ? -19.556 -4.057 15.081 1.00 98.81 346 ALA A C 1
ATOM 2551 O O . ALA A 1 346 ? -19.045 -3.593 14.058 1.00 98.81 346 ALA A O 1
ATOM 2552 N N . TYR A 1 347 ? -19.740 -3.318 16.172 1.00 98.56 347 TYR A N 1
ATOM 2553 C CA . TYR A 1 347 ? -19.435 -1.896 16.274 1.00 98.56 347 TYR A CA 1
ATOM 2554 C C . TYR A 1 347 ? -18.522 -1.625 17.469 1.00 98.56 347 TYR A C 1
ATOM 2556 O O . TYR A 1 347 ? -18.817 -2.051 18.585 1.00 98.56 347 TYR A O 1
ATOM 2564 N N . THR A 1 348 ? -17.459 -0.839 17.296 1.00 98.44 348 THR A N 1
ATOM 2565 C CA . THR A 1 348 ? -16.715 -0.276 18.435 1.00 98.44 348 THR A CA 1
ATOM 2566 C C . THR A 1 348 ? -17.006 1.212 18.593 1.00 98.44 348 THR A C 1
ATOM 2568 O O . THR A 1 348 ? -17.026 1.984 17.632 1.00 98.44 348 THR A O 1
ATOM 2571 N N . ALA A 1 349 ? -17.239 1.653 19.828 1.00 97.69 349 ALA A N 1
ATOM 2572 C CA . ALA A 1 349 ? -17.365 3.074 20.121 1.00 97.69 349 ALA A CA 1
ATOM 2573 C C . ALA A 1 349 ? -16.005 3.775 20.019 1.00 97.69 349 ALA A C 1
ATOM 2575 O O . ALA A 1 349 ? -14.978 3.220 20.410 1.00 97.69 349 ALA A O 1
ATOM 2576 N N . ALA A 1 350 ? -16.010 5.034 19.583 1.00 97.56 350 ALA A N 1
ATOM 2577 C CA . ALA A 1 350 ? -14.794 5.834 19.484 1.00 97.56 350 ALA A CA 1
ATOM 2578 C C . ALA A 1 350 ? -14.040 5.945 20.825 1.00 97.56 350 ALA A C 1
ATOM 2580 O O . ALA A 1 350 ? -14.658 6.145 21.880 1.00 97.56 350 ALA A O 1
ATOM 2581 N N . GLY A 1 351 ? -12.710 5.864 20.757 1.00 97.25 351 GLY A N 1
ATOM 2582 C CA . GLY A 1 351 ? -11.799 5.932 21.899 1.00 97.25 351 GLY A CA 1
ATOM 2583 C C . GLY A 1 351 ? -11.791 4.676 22.773 1.00 97.25 351 GLY A C 1
ATOM 2584 O O . GLY A 1 351 ? -11.448 4.770 23.949 1.00 97.25 351 GLY A O 1
ATOM 2585 N N . SER A 1 352 ? -12.233 3.527 22.249 1.00 98.25 352 SER A N 1
ATOM 2586 C CA . SER A 1 352 ? -12.278 2.273 23.010 1.00 98.25 352 SER A CA 1
ATOM 2587 C C . SER A 1 352 ? -10.972 1.491 22.913 1.00 98.25 352 SER A C 1
ATOM 2589 O O . SER A 1 352 ? -10.420 1.327 21.829 1.00 98.25 352 SER A O 1
ATOM 2591 N N . THR A 1 353 ? -10.533 0.913 24.030 1.00 98.44 353 THR A N 1
ATOM 2592 C CA . THR A 1 353 ? -9.470 -0.104 24.044 1.00 98.44 353 THR A CA 1
ATOM 2593 C C . THR A 1 353 ? -10.091 -1.485 24.218 1.00 98.44 353 THR A C 1
ATOM 2595 O O . THR A 1 353 ? -10.552 -1.835 25.303 1.00 98.44 353 THR A O 1
ATOM 2598 N N . ILE A 1 354 ? -10.127 -2.262 23.139 1.00 98.50 354 ILE A N 1
ATOM 2599 C CA . ILE A 1 354 ? -10.739 -3.589 23.083 1.00 98.50 354 ILE A CA 1
ATOM 2600 C C . ILE A 1 354 ? -9.673 -4.638 23.403 1.00 98.50 354 ILE A C 1
ATOM 2602 O O . ILE A 1 354 ? -8.701 -4.784 22.668 1.00 98.50 354 ILE A O 1
ATOM 2606 N N . ASN A 1 355 ? -9.857 -5.352 24.512 1.00 97.50 355 ASN A N 1
ATOM 2607 C CA . ASN A 1 355 ? -8.954 -6.401 25.005 1.00 97.50 355 ASN A CA 1
ATOM 2608 C C . ASN A 1 355 ? -9.675 -7.730 25.298 1.00 97.50 355 ASN A C 1
ATOM 2610 O O . ASN A 1 355 ? -9.144 -8.592 25.995 1.00 97.50 355 ASN A O 1
ATOM 2614 N N . LYS A 1 356 ? -10.916 -7.856 24.828 1.00 98.31 356 LYS A N 1
ATOM 2615 C CA . LYS A 1 356 ? -11.747 -9.057 24.894 1.00 98.31 356 LYS A CA 1
ATOM 2616 C C . LYS A 1 356 ? -12.501 -9.175 23.583 1.00 98.31 356 LYS A C 1
ATOM 2618 O O . LYS A 1 356 ? -12.827 -8.147 22.986 1.00 98.31 356 LYS A O 1
ATOM 2623 N N . ASP A 1 357 ? -12.792 -10.405 23.188 1.00 98.75 357 ASP A N 1
ATOM 2624 C CA . ASP A 1 357 ? -13.534 -10.663 21.963 1.00 98.75 357 ASP A CA 1
ATOM 2625 C C . ASP A 1 357 ? -14.891 -9.955 21.974 1.00 98.75 357 ASP A C 1
ATOM 2627 O O . ASP A 1 357 ? -15.586 -9.890 22.996 1.00 98.75 357 ASP A O 1
ATOM 2631 N N . VAL A 1 358 ? -15.254 -9.418 20.815 1.00 98.81 358 VAL A N 1
ATOM 2632 C CA . VAL A 1 358 ? -16.528 -8.749 20.570 1.00 98.81 358 VAL A CA 1
ATOM 2633 C C . VAL A 1 358 ? -17.389 -9.701 19.742 1.00 98.81 358 VAL A C 1
ATOM 2635 O O . VAL A 1 358 ? -16.998 -10.024 18.621 1.00 98.81 358 VAL A O 1
ATOM 2638 N N . PRO A 1 359 ? -18.534 -10.180 20.262 1.00 98.75 359 PRO A N 1
ATOM 2639 C CA . PRO A 1 359 ? -19.436 -11.039 19.499 1.00 98.75 359 PRO A CA 1
ATOM 2640 C C . PRO A 1 359 ? -19.965 -10.357 18.231 1.00 98.75 359 PRO A C 1
ATOM 2642 O O . PRO A 1 359 ? -19.963 -9.130 18.133 1.00 98.75 359 PRO A O 1
ATOM 2645 N N . ALA A 1 360 ? -20.462 -11.156 17.285 1.00 98.69 360 ALA A N 1
ATOM 2646 C CA . ALA A 1 360 ? -21.149 -10.639 16.102 1.00 98.69 360 ALA A CA 1
ATOM 2647 C C . ALA A 1 360 ? -22.350 -9.755 16.487 1.00 98.69 360 ALA A C 1
ATOM 2649 O O . ALA A 1 360 ? -22.984 -9.983 17.522 1.00 98.69 360 ALA A O 1
ATOM 2650 N N . ASP A 1 361 ? -22.616 -8.732 15.674 1.00 98.38 361 ASP A N 1
ATOM 2651 C CA . ASP A 1 361 ? -23.671 -7.719 15.841 1.00 98.38 361 ASP A CA 1
ATOM 2652 C C . ASP A 1 361 ? -23.648 -6.957 17.185 1.00 98.38 361 ASP A C 1
ATOM 2654 O O . ASP A 1 361 ? -24.569 -6.203 17.514 1.00 98.38 361 ASP A O 1
ATOM 2658 N N . ALA A 1 362 ? -22.594 -7.123 17.989 1.00 98.56 362 ALA A N 1
ATOM 2659 C CA . ALA A 1 362 ? -22.466 -6.460 19.275 1.00 98.56 362 ALA A CA 1
ATOM 2660 C C . ALA A 1 362 ? -21.847 -5.066 19.134 1.00 98.56 362 ALA A C 1
ATOM 2662 O O . ALA A 1 362 ? -20.998 -4.808 18.280 1.00 98.56 362 ALA A O 1
ATOM 2663 N N . MET A 1 363 ? -22.205 -4.174 20.060 1.00 98.06 363 MET A N 1
ATOM 2664 C CA . MET A 1 363 ? -21.497 -2.914 20.256 1.00 98.06 363 MET A CA 1
ATOM 2665 C C . MET A 1 363 ? -20.558 -3.016 21.460 1.00 98.06 363 MET A C 1
ATOM 2667 O O . MET A 1 363 ? -21.007 -3.190 22.593 1.00 98.06 363 MET A O 1
ATOM 2671 N N . ALA A 1 364 ? -19.258 -2.844 21.233 1.00 97.94 364 ALA A N 1
ATOM 2672 C CA . ALA A 1 364 ? -18.253 -2.762 22.283 1.00 97.94 364 ALA A CA 1
ATOM 2673 C C . ALA A 1 364 ? -17.868 -1.305 22.566 1.00 97.94 364 ALA A C 1
ATOM 2675 O O . ALA A 1 364 ? -17.575 -0.519 21.664 1.00 97.94 364 ALA A O 1
ATOM 2676 N N . PHE A 1 365 ? -17.825 -0.936 23.843 1.00 95.50 365 PHE A N 1
ATOM 2677 C CA . PHE A 1 365 ? -17.308 0.352 24.288 1.00 95.50 365 PHE A CA 1
ATOM 2678 C C . PHE A 1 365 ? -16.454 0.156 25.536 1.00 95.50 365 PHE A C 1
ATOM 2680 O O . PHE A 1 365 ? -16.878 -0.466 26.507 1.00 95.50 365 PHE A O 1
ATOM 2687 N N . ALA A 1 366 ? -15.239 0.694 25.508 1.00 95.56 366 ALA A N 1
ATOM 2688 C CA . ALA A 1 366 ? -14.261 0.545 26.581 1.00 95.56 366 ALA A CA 1
ATOM 2689 C C . ALA A 1 366 ? -13.602 1.899 26.869 1.00 95.56 366 ALA A C 1
ATOM 2691 O O . ALA A 1 366 ? -12.432 2.119 26.563 1.00 95.56 366 ALA A O 1
ATOM 2692 N N . ARG A 1 367 ? -14.399 2.828 27.414 1.00 92.31 367 ARG A N 1
ATOM 2693 C CA . ARG A 1 367 ? -13.993 4.200 27.758 1.00 92.31 367 ARG A CA 1
ATOM 2694 C C . ARG A 1 367 ? -14.695 4.692 29.022 1.00 92.31 367 ARG A C 1
ATOM 2696 O O . ARG A 1 367 ? -15.780 4.219 29.359 1.00 92.31 367 ARG A O 1
ATOM 2703 N N . ALA A 1 368 ? -14.097 5.671 29.696 1.00 93.25 368 ALA A N 1
ATOM 2704 C CA . ALA A 1 368 ? -14.698 6.302 30.867 1.00 93.25 368 ALA A CA 1
ATOM 2705 C C . ALA A 1 368 ? -15.950 7.114 30.496 1.00 93.25 368 ALA A C 1
ATOM 2707 O O . ALA A 1 368 ? -16.055 7.674 29.401 1.00 93.25 368 ALA A O 1
ATOM 2708 N N . ARG A 1 369 ? -16.895 7.219 31.435 1.00 94.81 369 ARG A N 1
ATOM 2709 C CA . ARG A 1 369 ? -18.009 8.161 31.311 1.00 94.81 369 ARG A CA 1
ATOM 2710 C C . ARG A 1 369 ? -17.466 9.585 31.434 1.00 94.81 369 ARG A C 1
ATOM 2712 O O . ARG A 1 369 ? -16.706 9.872 32.353 1.00 94.81 369 ARG A O 1
ATOM 2719 N N . GLN A 1 370 ? -17.863 10.463 30.517 1.00 96.06 370 GLN A N 1
ATOM 2720 C CA . GLN A 1 370 ? -17.471 11.870 30.563 1.00 96.06 370 GLN A CA 1
ATOM 2721 C C . GLN A 1 370 ? -18.017 12.549 31.832 1.00 96.06 370 GLN A C 1
ATOM 2723 O O . GLN A 1 370 ? -19.188 12.377 32.175 1.00 96.06 370 GLN A O 1
ATOM 2728 N N . GLU A 1 371 ? -17.179 13.358 32.480 1.00 97.12 371 GLU A N 1
ATOM 2729 C CA . GLU A 1 371 ? -17.531 14.245 33.593 1.00 97.12 371 GLU A CA 1
ATOM 2730 C C . GLU A 1 371 ? -17.153 15.687 33.226 1.00 97.12 371 GLU A C 1
ATOM 2732 O O . GLU A 1 371 ? -16.063 15.933 32.703 1.00 97.12 371 GLU A O 1
ATOM 2737 N N . ASN A 1 372 ? -18.031 16.646 33.526 1.00 97.12 372 ASN A N 1
ATOM 2738 C CA . ASN A 1 372 ? -17.765 18.069 33.326 1.00 97.12 372 ASN A CA 1
ATOM 2739 C C . ASN A 1 372 ? -17.501 18.749 34.678 1.00 97.12 372 ASN A C 1
ATOM 2741 O O . ASN A 1 372 ? -18.360 18.745 35.556 1.00 97.12 372 ASN A O 1
ATOM 2745 N N . LYS A 1 373 ? -16.332 19.386 34.832 1.00 95.94 373 LYS A N 1
ATOM 2746 C CA . LYS A 1 373 ? -15.978 20.182 36.022 1.00 95.94 373 LYS A CA 1
ATOM 2747 C C . LYS A 1 373 ? -16.164 21.669 35.745 1.00 95.94 373 LYS A C 1
ATOM 2749 O O . LYS A 1 373 ? -15.227 22.364 35.342 1.00 95.94 373 LYS A O 1
ATOM 2754 N N . GLU A 1 374 ? -17.382 22.155 35.958 1.00 97.25 374 GLU A N 1
ATOM 2755 C CA . GLU A 1 374 ? -17.748 23.546 35.684 1.00 97.25 374 GLU A CA 1
ATOM 2756 C C . GLU A 1 374 ? -16.850 24.542 36.441 1.00 97.25 374 GLU A C 1
ATOM 2758 O O . GLU A 1 374 ? -16.435 24.323 37.585 1.00 97.25 374 GLU A O 1
ATOM 2763 N N . GLY A 1 375 ? -16.463 25.622 35.755 1.00 96.44 375 GLY A N 1
ATOM 2764 C CA . GLY A 1 375 ? -15.593 26.672 36.297 1.00 96.44 375 GLY A CA 1
ATOM 2765 C C . GLY A 1 375 ? -14.129 26.274 36.556 1.00 96.44 375 GLY A C 1
ATOM 2766 O O . GLY A 1 375 ? -13.340 27.125 36.968 1.00 96.44 375 GLY A O 1
ATOM 2767 N N . TYR A 1 376 ? -13.716 25.020 36.312 1.00 95.75 376 TYR A N 1
ATOM 2768 C CA . TYR A 1 376 ? -12.347 24.566 36.602 1.00 95.75 376 TYR A CA 1
ATOM 2769 C C . TYR A 1 376 ? -11.277 25.359 35.844 1.00 95.75 376 TYR A C 1
ATOM 2771 O O . TYR A 1 376 ? -10.305 25.800 36.452 1.00 95.75 376 TYR A O 1
ATOM 2779 N N . ALA A 1 377 ? -11.473 25.600 34.545 1.00 95.75 377 ALA A N 1
ATOM 2780 C CA . ALA A 1 377 ? -10.507 26.336 33.731 1.00 95.75 377 ALA A CA 1
ATOM 2781 C C . ALA A 1 377 ? -10.260 27.761 34.257 1.00 95.75 377 ALA A C 1
ATOM 2783 O O . ALA A 1 377 ? -9.121 28.223 34.262 1.00 95.75 377 ALA A O 1
ATOM 2784 N N . SER A 1 378 ? -11.306 28.441 34.738 1.00 96.00 378 SER A N 1
ATOM 2785 C CA . SER A 1 378 ? -11.187 29.772 35.341 1.00 96.00 378 SER A CA 1
ATOM 2786 C C . SER A 1 378 ? -10.404 29.722 36.654 1.00 96.00 378 SER A C 1
ATOM 2788 O O . SER A 1 378 ? -9.438 30.467 36.801 1.00 96.00 378 SER A O 1
ATOM 2790 N N . ARG A 1 379 ? -10.738 28.787 37.561 1.00 95.44 379 ARG A N 1
ATOM 2791 C CA . ARG A 1 379 ? -9.998 28.583 38.824 1.00 95.44 379 ARG A CA 1
ATOM 2792 C C . ARG A 1 379 ? -8.523 28.253 38.584 1.00 95.44 379 ARG A C 1
ATOM 2794 O O . ARG A 1 379 ? -7.652 28.805 39.241 1.00 95.44 379 ARG A O 1
ATOM 2801 N N . TYR A 1 380 ? -8.231 27.393 37.609 1.00 94.00 380 TYR A N 1
ATOM 2802 C CA . TYR A 1 380 ? -6.859 27.020 37.260 1.00 94.00 380 TYR A CA 1
ATOM 2803 C C . TYR A 1 380 ? -6.045 28.209 36.721 1.00 94.00 380 TYR A C 1
ATOM 2805 O O . TYR A 1 380 ? -4.862 28.347 37.028 1.00 94.00 380 TYR A O 1
ATOM 2813 N N . LYS A 1 381 ? -6.674 29.096 35.938 1.00 96.06 381 LYS A N 1
ATOM 2814 C CA . LYS A 1 381 ? -6.031 30.327 35.454 1.00 96.06 381 LYS A CA 1
ATOM 2815 C C . LYS A 1 381 ? -5.743 31.319 36.587 1.00 96.06 381 LYS A C 1
ATOM 2817 O O . LYS A 1 381 ? -4.677 31.920 36.551 1.00 96.06 381 LYS A O 1
ATOM 2822 N N . ALA A 1 382 ? -6.641 31.462 37.564 1.00 92.94 382 ALA A N 1
ATOM 2823 C CA . ALA A 1 382 ? -6.425 32.308 38.745 1.00 92.94 382 ALA A CA 1
ATOM 2824 C C . ALA A 1 382 ? -5.234 31.808 39.583 1.00 92.94 382 ALA A C 1
ATOM 2826 O O . ALA A 1 382 ? -4.294 32.558 39.831 1.00 92.94 382 ALA A O 1
ATOM 2827 N N . LEU A 1 383 ? -5.170 30.493 39.839 1.00 90.44 383 LEU A N 1
ATOM 2828 C CA . LEU A 1 383 ? -4.032 29.864 40.523 1.00 90.44 383 LEU A CA 1
ATOM 2829 C C . LEU A 1 383 ? -2.693 30.124 39.815 1.00 90.44 383 LEU A C 1
ATOM 2831 O O . LEU A 1 383 ? -1.685 30.373 40.469 1.00 90.44 383 LEU A O 1
ATOM 2835 N N . LYS A 1 384 ? -2.665 30.106 38.473 1.00 81.94 384 LYS A N 1
ATOM 2836 C CA . LYS A 1 384 ? -1.455 30.450 37.702 1.00 81.94 384 LYS A CA 1
ATOM 2837 C C . LYS A 1 384 ? -1.052 31.922 37.810 1.00 81.94 384 LYS A C 1
ATOM 2839 O O . LYS A 1 384 ? 0.116 32.228 37.591 1.00 81.94 384 LYS A O 1
ATOM 2844 N N . LYS A 1 385 ? -1.995 32.818 38.096 1.00 81.81 385 LYS A N 1
ATOM 2845 C CA . LYS A 1 385 ? -1.743 34.252 38.283 1.00 81.81 385 LYS A CA 1
ATOM 2846 C C . LYS A 1 385 ? -1.372 34.616 39.724 1.00 81.81 385 LYS A C 1
ATOM 2848 O O . LYS A 1 385 ? -0.991 35.757 39.955 1.00 81.81 385 LYS A O 1
ATOM 2853 N N . GLY A 1 386 ? -1.438 33.663 40.657 1.00 68.94 386 GLY A N 1
ATOM 2854 C CA . GLY A 1 386 ? -1.238 33.918 42.085 1.00 68.94 386 GLY A CA 1
ATOM 2855 C C . GLY A 1 386 ? -2.425 34.621 42.755 1.00 68.94 386 GLY A C 1
ATOM 2856 O O . GLY A 1 386 ? -2.225 35.257 43.786 1.00 68.94 386 GLY A O 1
ATOM 2857 N N . GLU A 1 387 ? -3.617 34.534 42.151 1.00 55.84 387 GLU A N 1
ATOM 2858 C CA . GLU A 1 387 ? -4.889 35.066 42.672 1.00 55.84 387 GLU A CA 1
ATOM 2859 C C . GLU A 1 387 ? -5.622 34.056 43.564 1.00 55.84 387 GLU A C 1
ATOM 2861 O O . GLU A 1 387 ? -5.617 32.844 43.224 1.00 55.84 387 GLU A O 1
#

pLDDT: mean 73.45, std 29.4, range [24.39, 98.94]